Protein AF-0000000075206063 (afdb_homodimer)

Secondary structure (DSSP, 8-state):
---EEEEEE-----TTS----S--EEEEEEEGGGGGGT-SSHHHHHHHHHHHHHSS-EEEESSSSPPS---TTSPP---EEEEEESS------GGGGG-------TT-HHHHHHHHHH-S-TTT---GGGEEEEESS-GGGHHHHHHHHHHHH-SS----TT-GGGEEEEEHHHHHHBTTTEEEEEES-SS--GGGT-TTS-TT--EEEEEE-S---SS---TTS-TTPBP----GGGGGGSPPHHHHHHHHHHHHHHHHBPTTHHHHHHHHHHHHH-TTHHHHHHHHHHHHHHHHHHHHHHS-HHHHHHHHHHHHHHTTTT--------S-THHHHHHHHHHHHHHHT-/---EEEEEE-----SSS----S--EEEEEEEGGGHHHH-SSHHHHHHHHHHHHHSS-EEEESSSSPPS---TTSPP---EEEEEESS------GGGGG-------TT-HHHHHHHHHH-S-TTT---GGGEEEEESS-GGGHHHHHHHHHHHH-SS----TT-GGGEEEEEHHHHHHBTTTEEEEEES-SS--GGGT-TTS-TT--EEEEEE-S---SS---TTS-TTPBP----GGGGGGSPPHHHHHHHHHHHHHHHHBPTTHHHHHHHHHHHHH-TTHHHHHHHHHHHHHHHHHHHHHHS-HHHHHHHHHHHHHHTTTT--SS------GGGHHHHHHHHHHHHHT-

Structure (mmCIF, N/CA/C/O backbone):
data_AF-0000000075206063-model_v1
#
loop_
_entity.id
_entity.type
_entity.pdbx_description
1 polymer 'HNH nuclease domain-containing protein'
#
loop_
_atom_site.group_PDB
_atom_site.id
_atom_site.type_symbol
_atom_site.label_atom_id
_atom_site.label_alt_id
_atom_site.label_comp_id
_atom_site.label_asym_id
_atom_site.label_entity_id
_atom_site.label_seq_id
_atom_site.pdbx_PDB_ins_code
_atom_site.Cartn_x
_atom_site.Cartn_y
_atom_site.Cartn_z
_atom_site.occupancy
_atom_site.B_iso_or_equiv
_atom_site.auth_seq_id
_atom_site.auth_comp_id
_atom_site.auth_asym_id
_atom_site.auth_atom_id
_atom_site.pdbx_PDB_model_num
ATOM 1 N N . MET A 1 1 ? -25.016 13.102 22.469 1 55.81 1 MET A N 1
ATOM 2 C CA . MET A 1 1 ? -24.688 14.016 21.375 1 55.81 1 MET A CA 1
ATOM 3 C C . MET A 1 1 ? -23.188 14.328 21.359 1 55.81 1 MET A C 1
ATOM 5 O O . MET A 1 1 ? -22.594 14.594 22.406 1 55.81 1 MET A O 1
ATOM 9 N N . THR A 1 2 ? -22.422 14.055 20.312 1 74.56 2 THR A N 1
ATOM 10 C CA . THR A 1 2 ? -20.984 14.297 20.25 1 74.56 2 THR A CA 1
ATOM 11 C C . THR A 1 2 ? -20.688 15.789 20.328 1 74.56 2 THR A C 1
ATOM 13 O O . THR A 1 2 ? -21.297 16.594 19.625 1 74.56 2 THR A O 1
ATOM 16 N N . ARG A 1 3 ? -20.016 16.188 21.484 1 89.25 3 ARG A N 1
ATOM 17 C CA . ARG A 1 3 ? -19.594 17.562 21.672 1 89.25 3 ARG A CA 1
ATOM 18 C C . ARG A 1 3 ? -18.359 17.875 20.844 1 89.25 3 ARG A C 1
ATOM 20 O O . ARG A 1 3 ? -17.484 17.016 20.672 1 89.25 3 ARG A O 1
ATOM 27 N N . TYR A 1 4 ? -18.406 19.141 20.219 1 93.31 4 TYR A N 1
ATOM 28 C CA . TYR A 1 4 ? -17.297 19.531 19.359 1 93.31 4 TYR A CA 1
ATOM 29 C C . TYR A 1 4 ? -16.656 20.828 19.859 1 93.31 4 TYR A C 1
ATOM 31 O O . TYR A 1 4 ? -17.312 21.641 20.5 1 93.31 4 TYR A O 1
ATOM 39 N N . VAL A 1 5 ? -15.438 20.938 19.672 1 95.38 5 VAL A N 1
ATOM 40 C CA . VAL A 1 5 ? -14.758 22.219 19.734 1 95.38 5 VAL A CA 1
ATOM 41 C C . VAL A 1 5 ? -14.602 22.797 18.344 1 95.38 5 VAL A C 1
ATOM 43 O O . VAL A 1 5 ? -14.32 22.062 17.391 1 95.38 5 VAL A O 1
ATOM 46 N N . ARG A 1 6 ? -14.93 24.078 18.25 1 95.44 6 ARG A N 1
ATOM 47 C CA . ARG A 1 6 ? -14.812 24.75 16.953 1 95.44 6 ARG A CA 1
ATOM 48 C C . ARG A 1 6 ? -13.641 25.719 16.953 1 95.44 6 ARG A C 1
ATOM 50 O O . ARG A 1 6 ? -13.492 26.531 17.875 1 95.44 6 ARG A O 1
ATOM 57 N N . LEU A 1 7 ? -12.82 25.594 15.992 1 95.69 7 LEU A N 1
ATOM 58 C CA . LEU A 1 7 ? -11.719 26.531 15.789 1 95.69 7 LEU A CA 1
ATOM 59 C C . LEU A 1 7 ? -12.07 27.531 14.688 1 95.69 7 LEU A C 1
ATOM 61 O O . LEU A 1 7 ? -12.422 27.141 13.57 1 95.69 7 LEU A O 1
ATOM 65 N N . HIS A 1 8 ? -11.961 28.766 15.055 1 93.25 8 HIS A N 1
ATOM 66 C CA . HIS A 1 8 ? -12.273 29.844 14.117 1 93.25 8 HIS A CA 1
ATOM 67 C C . HIS A 1 8 ? -11.008 30.562 13.656 1 93.25 8 HIS A C 1
ATOM 69 O O . HIS A 1 8 ? -10.086 30.766 14.445 1 93.25 8 HIS A O 1
ATOM 75 N N . VAL A 1 9 ? -11 30.875 12.359 1 89.81 9 VAL A N 1
ATOM 76 C CA . VAL A 1 9 ? -9.867 31.609 11.797 1 89.81 9 VAL A CA 1
ATOM 77 C C . VAL A 1 9 ? -10.375 32.781 10.945 1 89.81 9 VAL A C 1
ATOM 79 O O . VAL A 1 9 ? -11.555 32.812 10.594 1 89.81 9 VAL A O 1
ATOM 82 N N . GLN A 1 10 ? -9.477 33.656 10.711 1 81.19 10 GLN A N 1
ATOM 83 C CA . GLN A 1 10 ? -9.773 34.75 9.797 1 81.19 10 GLN A CA 1
ATOM 84 C C . GLN A 1 10 ? -8.969 34.625 8.508 1 81.19 10 GLN A C 1
ATOM 86 O O . GLN A 1 10 ? -7.75 34.812 8.508 1 81.19 10 GLN A O 1
ATOM 91 N N . PRO A 1 11 ? -9.641 34.125 7.453 1 62.38 11 PRO A N 1
ATOM 92 C CA . PRO A 1 11 ? -8.891 33.812 6.23 1 62.38 11 PRO A CA 1
ATOM 93 C C . PRO A 1 11 ? -8.297 35.031 5.574 1 62.38 11 PRO A C 1
ATOM 95 O O . PRO A 1 11 ? -7.371 34.938 4.766 1 62.38 11 PRO A O 1
ATOM 98 N N . PHE A 1 12 ? -8.867 36.281 5.688 1 56.09 12 PHE A N 1
ATOM 99 C CA . PHE A 1 12 ? -8.43 37.406 4.867 1 56.09 12 PHE A CA 1
ATOM 100 C C . PHE A 1 12 ? -7.543 38.344 5.668 1 56.09 12 PHE A C 1
ATOM 102 O O . PHE A 1 12 ? -8.016 39.062 6.566 1 56.09 12 PHE A O 1
ATOM 109 N N . CYS A 1 13 ? -6.391 37.844 6.023 1 52.88 13 CYS A N 1
ATOM 110 C CA . CYS A 1 13 ? -5.5 38.938 6.352 1 52.88 13 CYS A CA 1
ATOM 111 C C . CYS A 1 13 ? -4.457 39.156 5.258 1 52.88 13 CYS A C 1
ATOM 113 O O . CYS A 1 13 ? -3.57 38.312 5.078 1 52.88 13 CYS A O 1
ATOM 115 N N . GLY A 1 14 ? -4.898 39.781 4.133 1 47.03 14 GLY A N 1
ATOM 116 C CA . GLY A 1 14 ? -4.07 39.938 2.945 1 47.03 14 GLY A CA 1
ATOM 117 C C . GLY A 1 14 ? -2.645 40.344 3.266 1 47.03 14 GLY A C 1
ATOM 118 O O . GLY A 1 14 ? -2.354 40.781 4.379 1 47.03 14 GLY A O 1
ATOM 119 N N . ARG A 1 15 ? -1.679 39.656 2.406 1 48.38 15 ARG A N 1
ATOM 120 C CA . ARG A 1 15 ? -0.284 40.094 2.467 1 48.38 15 ARG A CA 1
ATOM 121 C C . ARG A 1 15 ? -0.178 41.594 2.574 1 48.38 15 ARG A C 1
ATOM 123 O O . ARG A 1 15 ? 0.754 42.125 3.191 1 48.38 15 ARG A O 1
ATOM 130 N N . ASP A 1 16 ? -0.925 42.188 1.689 1 42.94 16 ASP A N 1
ATOM 131 C CA . ASP A 1 16 ? -0.822 43.625 1.403 1 42.94 16 ASP A CA 1
ATOM 132 C C . ASP A 1 16 ? -1.739 44.438 2.314 1 42.94 16 ASP A C 1
ATOM 134 O O . ASP A 1 16 ? -2.369 45.406 1.873 1 42.94 16 ASP A O 1
ATOM 138 N N . ASP A 1 17 ? -1.566 44.281 3.547 1 45.94 17 ASP A N 1
ATOM 139 C CA . ASP A 1 17 ? -2.244 45.188 4.484 1 45.94 17 ASP A CA 1
ATOM 140 C C . ASP A 1 17 ? -3.754 45.156 4.258 1 45.94 17 ASP A C 1
ATOM 142 O O . ASP A 1 17 ? -4.438 46.156 4.559 1 45.94 17 ASP A O 1
ATOM 146 N N . THR A 1 18 ? -4.145 44.25 3.316 1 49.75 18 THR A N 1
ATOM 147 C CA . THR A 1 18 ? -5.598 44.281 3.23 1 49.75 18 THR A CA 1
ATOM 148 C C . THR A 1 18 ? -6.223 43.906 4.574 1 49.75 18 THR A C 1
ATOM 150 O O . THR A 1 18 ? -5.746 43 5.262 1 49.75 18 THR A O 1
ATOM 153 N N . PRO A 1 19 ? -7.008 44.781 4.961 1 48.47 19 PRO A N 1
ATOM 154 C CA . PRO A 1 19 ? -7.617 44.562 6.277 1 48.47 19 PRO A CA 1
ATOM 155 C C . PRO A 1 19 ? -8.227 43.188 6.441 1 48.47 19 PRO A C 1
ATOM 157 O O . PRO A 1 19 ? -8.727 42.594 5.473 1 48.47 19 PRO A O 1
ATOM 160 N N . ALA A 1 20 ? -7.758 42.469 7.371 1 52.38 20 ALA A N 1
ATOM 161 C CA . ALA A 1 20 ? -8.312 41.188 7.777 1 52.38 20 ALA A CA 1
ATOM 162 C C . ALA A 1 20 ? -9.828 41.188 7.656 1 52.38 20 ALA A C 1
ATOM 164 O O . ALA A 1 20 ? -10.484 42.188 7.91 1 52.38 20 ALA A O 1
ATOM 165 N N . SER A 1 21 ? -10.336 40.406 6.742 1 55 21 SER A N 1
ATOM 166 C CA . SER A 1 21 ? -11.789 40.312 6.816 1 55 21 SER A CA 1
ATOM 167 C C . SER A 1 21 ? -12.258 40.188 8.266 1 55 21 SER A C 1
ATOM 169 O O . SER A 1 21 ? -11.562 39.625 9.102 1 55 21 SER A O 1
ATOM 171 N N . ALA A 1 22 ? -13.047 41.031 8.656 1 60.19 22 ALA A N 1
ATOM 172 C CA . ALA A 1 22 ? -13.656 41.031 9.984 1 60.19 22 ALA A CA 1
ATOM 173 C C . ALA A 1 22 ? -14.398 39.75 10.273 1 60.19 22 ALA A C 1
ATOM 175 O O . ALA A 1 22 ? -14.742 39.469 11.422 1 60.19 22 ALA A O 1
ATOM 176 N N . ALA A 1 23 ? -14.445 38.875 9.234 1 76.19 23 ALA A N 1
ATOM 177 C CA . ALA A 1 23 ? -15.359 37.781 9.523 1 76.19 23 ALA A CA 1
ATOM 178 C C . ALA A 1 23 ? -14.602 36.531 9.953 1 76.19 23 ALA A C 1
ATOM 180 O O . ALA A 1 23 ? -13.633 36.125 9.297 1 76.19 23 ALA A O 1
ATOM 181 N N . TRP A 1 24 ? -14.844 36.125 11.148 1 86.31 24 TRP A N 1
ATOM 182 C CA . TRP A 1 24 ? -14.344 34.875 11.688 1 86.31 24 TRP A CA 1
ATOM 183 C C . TRP A 1 24 ? -15.125 33.688 11.117 1 86.31 24 TRP A C 1
ATOM 185 O O . TRP A 1 24 ? -16.359 33.719 11.047 1 86.31 24 TRP A O 1
ATOM 195 N N . LEU A 1 25 ? -14.398 32.719 10.594 1 86.19 25 LEU A N 1
ATOM 196 C CA . LEU A 1 25 ? -15.008 31.531 10.016 1 86.19 25 LEU A CA 1
ATOM 197 C C . LEU A 1 25 ? -14.578 30.281 10.766 1 86.19 25 LEU A C 1
ATOM 199 O O . LEU A 1 25 ? -13.398 30.094 11.055 1 86.19 25 LEU A O 1
ATOM 203 N N . PRO A 1 26 ? -15.586 29.516 11.117 1 90.94 26 PRO A N 1
ATOM 204 C CA . PRO A 1 26 ? -15.188 28.219 11.641 1 90.94 26 PRO A CA 1
ATOM 205 C C . PRO A 1 26 ? -14.477 27.359 10.602 1 90.94 26 PRO A C 1
ATOM 207 O O . PRO A 1 26 ? -14.984 27.172 9.5 1 90.94 26 PRO A O 1
ATOM 210 N N . CYS A 1 27 ? -13.344 26.875 10.938 1 91.62 27 CYS A N 1
ATOM 211 C CA . CYS A 1 27 ? -12.594 26.078 9.977 1 91.62 27 CYS A CA 1
ATOM 212 C C . CYS A 1 27 ? -12.633 24.609 10.344 1 91.62 27 CYS A C 1
ATOM 214 O O . CYS A 1 27 ? -12.664 23.734 9.469 1 91.62 27 CYS A O 1
ATOM 216 N N . LEU A 1 28 ? -12.617 24.328 11.656 1 95.12 28 LEU A N 1
ATOM 217 C CA . LEU A 1 28 ? -12.609 22.938 12.094 1 95.12 28 LEU A CA 1
ATOM 218 C C . LEU A 1 28 ? -13.664 22.703 13.172 1 95.12 28 LEU A C 1
ATOM 220 O O . LEU A 1 28 ? -13.93 23.594 13.984 1 95.12 28 LEU A O 1
ATOM 224 N N . GLU A 1 29 ? -14.266 21.562 13.141 1 95.75 29 GLU A N 1
ATOM 225 C CA . GLU A 1 29 ? -15.109 21.016 14.195 1 95.75 29 GLU A CA 1
ATOM 226 C C . GLU A 1 29 ? -14.586 19.656 14.68 1 95.75 29 GLU A C 1
ATOM 228 O O . GLU A 1 29 ? -14.82 18.625 14.047 1 95.75 29 GLU A O 1
ATOM 233 N N . ILE A 1 30 ? -13.953 19.688 15.836 1 95.25 30 ILE A N 1
ATOM 234 C CA . ILE A 1 30 ? -13.25 18.5 16.312 1 95.25 30 ILE A CA 1
ATOM 235 C C . ILE A 1 30 ? -14.016 17.875 17.484 1 95.25 30 ILE A C 1
ATOM 237 O O . ILE A 1 30 ? -14.344 18.562 18.453 1 95.25 30 ILE A O 1
ATOM 241 N N . PRO A 1 31 ? -14.281 16.594 17.406 1 93.94 31 PRO A N 1
ATOM 242 C CA . PRO A 1 31 ? -14.922 15.953 18.562 1 93.94 31 PRO A CA 1
ATOM 243 C C . PRO A 1 31 ? -14.062 16.031 19.828 1 93.94 31 PRO A C 1
ATOM 245 O O . PRO A 1 31 ? -12.898 15.617 19.812 1 93.94 31 PRO A O 1
ATOM 248 N N . ILE A 1 32 ? -14.672 16.406 20.875 1 93.94 32 ILE A N 1
ATOM 249 C CA . ILE A 1 32 ? -13.953 16.688 22.109 1 93.94 32 ILE A CA 1
ATOM 250 C C . ILE A 1 32 ? -13.359 15.391 22.656 1 93.94 32 ILE A C 1
ATOM 252 O O . ILE A 1 32 ? -12.266 15.398 23.234 1 93.94 32 ILE A O 1
ATOM 256 N N . HIS A 1 33 ? -14 14.312 22.453 1 89.81 33 HIS A N 1
ATOM 257 C CA . HIS A 1 33 ? -13.562 13.047 23.031 1 89.81 33 HIS A CA 1
ATOM 258 C C . HIS A 1 33 ? -12.297 12.547 22.359 1 89.81 33 HIS A C 1
ATOM 260 O O . HIS A 1 33 ? -11.625 11.641 22.875 1 89.81 33 HIS A O 1
ATOM 266 N N . ARG A 1 34 ? -11.875 13.148 21.219 1 92.31 34 ARG A N 1
ATOM 267 C CA . ARG A 1 34 ? -10.711 12.68 20.484 1 92.31 34 ARG A CA 1
ATOM 268 C C . ARG A 1 34 ? -9.477 13.508 20.828 1 92.31 34 ARG A C 1
ATOM 270 O O . ARG A 1 34 ? -8.359 13.148 20.453 1 92.31 34 ARG A O 1
ATOM 277 N N . LEU A 1 35 ? -9.609 14.57 21.562 1 93.19 35 LEU A N 1
ATOM 278 C CA . LEU A 1 35 ? -8.531 15.539 21.766 1 93.19 35 LEU A CA 1
ATOM 279 C C . LEU A 1 35 ? -7.348 14.883 22.469 1 93.19 35 LEU A C 1
ATOM 281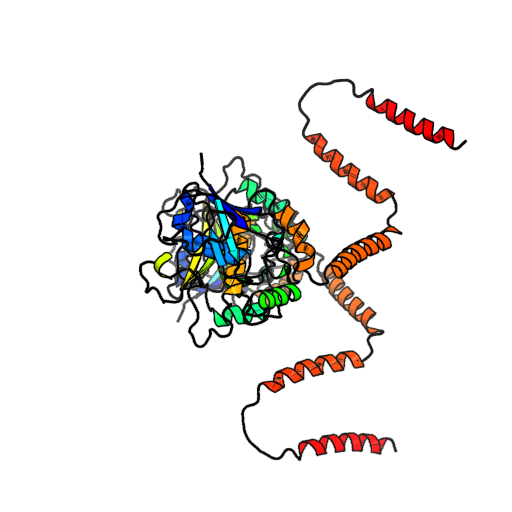 O O . LEU A 1 35 ? -6.195 15.109 22.078 1 93.19 35 LEU A O 1
ATOM 285 N N . LEU A 1 36 ? -7.605 14 23.359 1 91.31 36 LEU A N 1
ATOM 286 C CA . LEU A 1 36 ? -6.543 13.422 24.172 1 91.31 36 LEU A CA 1
ATOM 287 C C . LEU A 1 36 ? -5.746 12.391 23.375 1 91.31 36 LEU A C 1
ATOM 289 O O . LEU A 1 36 ? -4.652 12 23.781 1 91.31 36 LEU A O 1
ATOM 293 N N . GLU A 1 37 ? -6.254 11.984 22.188 1 90.19 37 GLU A N 1
ATOM 294 C CA . GLU A 1 37 ? -5.508 11.094 21.297 1 90.19 37 GLU A CA 1
ATOM 295 C C . GLU A 1 37 ? -4.336 11.82 20.641 1 90.19 37 GLU A C 1
ATOM 297 O O . GLU A 1 37 ? -3.377 11.188 20.203 1 90.19 37 GLU A O 1
ATOM 302 N N . PHE A 1 38 ? -4.441 13.133 20.703 1 94.56 38 PHE A N 1
ATOM 303 C CA . PHE A 1 38 ? -3.461 13.898 19.953 1 94.56 38 PHE A CA 1
ATOM 304 C C . PHE A 1 38 ? -2.5 14.625 20.891 1 94.56 38 PHE A C 1
ATOM 306 O O . PHE A 1 38 ? -1.341 14.852 20.531 1 94.56 38 PHE A O 1
ATOM 313 N N . SER A 1 39 ? -2.984 14.961 22.047 1 95.19 39 SER A N 1
ATOM 314 C CA . SER A 1 39 ? -2.123 15.648 22.984 1 95.19 39 SER A CA 1
ATOM 315 C C . SER A 1 39 ? -2.705 15.609 24.406 1 95.19 39 SER A C 1
ATOM 317 O O . SER A 1 39 ? -3.924 15.672 24.578 1 95.19 39 SER A O 1
ATOM 319 N N . LEU A 1 40 ? -1.776 15.602 25.344 1 93.5 40 LEU A N 1
ATOM 320 C CA . LEU A 1 40 ? -2.166 15.711 26.75 1 93.5 40 LEU A CA 1
ATOM 321 C C . LEU A 1 40 ? -2.482 17.156 27.125 1 93.5 40 LEU A C 1
ATOM 323 O O . LEU A 1 40 ? -3.057 17.422 28.188 1 93.5 40 LEU A O 1
ATOM 327 N N . LYS A 1 41 ? -2.123 18.016 26.312 1 95.56 41 LYS A N 1
ATOM 328 C CA . LYS A 1 41 ? -2.408 19.453 26.438 1 95.56 41 LYS A CA 1
ATOM 329 C C . LYS A 1 41 ? -3.232 19.953 25.25 1 95.56 41 LYS A C 1
ATOM 331 O O . LYS A 1 41 ? -2.695 20.578 24.344 1 95.56 41 LYS A O 1
ATOM 336 N N . PRO A 1 42 ? -4.516 19.828 25.359 1 96.06 42 PRO A N 1
ATOM 337 C CA . PRO A 1 42 ? -5.375 20.062 24.188 1 96.06 42 PRO A CA 1
ATOM 338 C C . PRO A 1 42 ? -5.281 21.484 23.656 1 96.06 42 PRO A C 1
ATOM 340 O O . PRO A 1 42 ? -5.316 21.703 22.453 1 96.06 42 PRO A O 1
ATOM 343 N N . TYR A 1 43 ? -5.172 22.484 24.531 1 96.81 43 TYR A N 1
ATOM 344 C CA . TYR A 1 43 ? -5.129 23.859 24.062 1 96.81 43 TYR A CA 1
ATOM 345 C C . TYR A 1 43 ? -3.855 24.125 23.266 1 96.81 43 TYR A C 1
ATOM 347 O O . TYR A 1 43 ? -3.875 24.875 22.281 1 96.81 43 TYR A O 1
ATOM 355 N N . ARG A 1 44 ? -2.771 23.531 23.719 1 97.44 44 ARG A N 1
ATOM 356 C CA . ARG A 1 44 ? -1.529 23.703 22.969 1 97.44 44 ARG A CA 1
ATOM 357 C C . ARG A 1 44 ? -1.636 23.062 21.594 1 97.44 44 ARG A C 1
ATOM 359 O O . ARG A 1 44 ? -1.183 23.641 20.609 1 97.44 44 ARG A O 1
ATOM 366 N N . TRP A 1 45 ? -2.242 21.922 21.578 1 97.94 45 TRP A N 1
ATOM 367 C CA . TRP A 1 45 ? -2.426 21.25 20.297 1 97.94 45 TRP A CA 1
ATOM 368 C C . TRP A 1 45 ? -3.342 22.047 19.375 1 97.94 45 TRP A C 1
ATOM 370 O O . TRP A 1 45 ? -3.055 22.219 18.188 1 97.94 45 TRP A O 1
ATOM 380 N N . LEU A 1 46 ? -4.391 22.578 19.906 1 97.5 46 LEU A N 1
ATOM 381 C CA . LEU A 1 46 ? -5.34 23.344 19.109 1 97.5 46 LEU A CA 1
ATOM 382 C C . LEU A 1 46 ? -4.691 24.609 18.578 1 97.5 46 LEU A C 1
ATOM 384 O O . LEU A 1 46 ? -5.012 25.062 17.469 1 97.5 46 LEU A O 1
ATOM 388 N N . CYS A 1 47 ? -3.846 25.141 19.375 1 97.62 47 CYS A N 1
ATOM 389 C CA . CYS A 1 47 ? -3.1 26.312 18.906 1 97.62 47 CYS A CA 1
ATOM 390 C C . CYS A 1 47 ? -2.201 25.922 17.734 1 97.62 47 CYS A C 1
ATOM 392 O O . CYS A 1 47 ? -2.141 26.641 16.734 1 97.62 47 CYS A O 1
ATOM 394 N N . TYR A 1 48 ? -1.539 24.828 17.859 1 98.38 48 TYR A N 1
ATOM 395 C CA . TYR A 1 48 ? -0.698 24.344 16.766 1 98.38 48 TYR A CA 1
ATOM 396 C C . TYR A 1 48 ? -1.526 24.078 15.523 1 98.38 48 TYR A C 1
ATOM 398 O O . TYR A 1 48 ? -1.07 24.328 14.406 1 98.38 48 TYR A O 1
ATOM 406 N N . VAL A 1 49 ? -2.67 23.547 15.711 1 97.81 49 VAL A N 1
ATOM 407 C CA . VAL A 1 49 ? -3.602 23.281 14.617 1 97.81 49 VAL A CA 1
ATOM 408 C C . VAL A 1 49 ? -3.906 24.578 13.875 1 97.81 49 VAL A C 1
ATOM 410 O O . VAL A 1 49 ? -3.941 24.594 12.641 1 97.81 49 VAL A O 1
ATOM 413 N N . GLY A 1 50 ? -4.148 25.594 14.594 1 95.94 50 GLY A N 1
ATOM 414 C CA . GLY A 1 50 ? -4.324 26.891 13.961 1 95.94 50 GLY A CA 1
ATOM 415 C C . GLY A 1 50 ? -3.154 27.297 13.086 1 95.94 50 GLY A C 1
ATOM 416 O O . GLY A 1 50 ? -3.348 27.781 11.969 1 95.94 50 GLY A O 1
ATOM 417 N N . TYR A 1 51 ? -2.002 27.062 13.617 1 96.12 51 TYR A N 1
ATOM 418 C CA . TYR A 1 51 ? -0.79 27.328 12.852 1 96.12 51 TYR A CA 1
ATOM 419 C C . TYR A 1 51 ? -0.76 26.5 11.57 1 96.12 51 TYR A C 1
ATOM 421 O O . TYR A 1 51 ? -0.398 27.016 10.508 1 96.12 51 TYR A O 1
ATOM 429 N N . CYS A 1 52 ? -1.081 25.234 11.656 1 95.88 52 CYS A N 1
ATOM 430 C CA . CYS A 1 52 ? -1.066 24.359 10.492 1 95.88 52 CYS A CA 1
ATOM 431 C C . CYS A 1 52 ? -1.974 24.906 9.391 1 95.88 52 CYS A C 1
ATOM 433 O O . CYS A 1 52 ? -1.604 24.906 8.219 1 95.88 52 CYS A O 1
ATOM 435 N N . ILE A 1 53 ? -3.062 25.391 9.781 1 92.62 53 ILE A N 1
ATOM 436 C CA . ILE A 1 53 ? -4.066 25.844 8.82 1 92.62 53 ILE A CA 1
ATOM 437 C C . ILE A 1 53 ? -3.672 27.203 8.266 1 92.62 53 ILE A C 1
ATOM 439 O O . ILE A 1 53 ? -3.717 27.422 7.051 1 92.62 53 ILE A O 1
ATOM 443 N N . MET A 1 54 ? -3.182 28.047 9.102 1 90.75 54 MET A N 1
ATOM 444 C CA . MET A 1 54 ? -3.002 29.438 8.719 1 90.75 54 MET A CA 1
ATOM 445 C C . MET A 1 54 ? -1.576 29.703 8.242 1 90.75 54 MET A C 1
ATOM 447 O O . MET A 1 54 ? -1.331 30.641 7.477 1 90.75 54 MET A O 1
ATOM 451 N N . GLY A 1 55 ? -0.628 29.031 8.781 1 91.5 55 GLY A N 1
ATOM 452 C CA . GLY A 1 55 ? 0.75 29.156 8.344 1 91.5 55 GLY A CA 1
ATOM 453 C C . GLY A 1 55 ? 1.522 30.219 9.094 1 91.5 55 GLY A C 1
ATOM 454 O O . GLY A 1 55 ? 2.617 30.609 8.68 1 91.5 55 GLY A O 1
ATOM 455 N N . ALA A 1 56 ? 0.962 30.734 10.125 1 91.94 56 ALA A N 1
ATOM 456 C CA . ALA A 1 56 ? 1.627 31.719 10.977 1 91.94 56 ALA A CA 1
ATOM 457 C C . ALA A 1 56 ? 1.409 31.406 12.453 1 91.94 56 ALA A C 1
ATOM 459 O O . ALA A 1 56 ? 0.315 31 12.852 1 91.94 56 ALA A O 1
ATOM 460 N N . GLU A 1 57 ? 2.504 31.641 13.203 1 94.88 57 GLU A N 1
ATOM 461 C CA . GLU A 1 57 ? 2.357 31.453 14.641 1 94.88 57 GLU A CA 1
ATOM 462 C C . GLU A 1 57 ? 1.351 32.438 15.234 1 94.88 57 GLU A C 1
ATOM 464 O O . GLU A 1 57 ? 1.125 33.5 14.672 1 94.88 57 GLU A O 1
ATOM 469 N N . GLY A 1 58 ? 0.733 31.938 16.281 1 94.44 58 GLY A N 1
ATOM 470 C CA . GLY A 1 58 ? -0.298 32.781 16.891 1 94.44 58 GLY A CA 1
ATOM 471 C C . GLY A 1 58 ? -0.714 32.312 18.266 1 94.44 58 GLY A C 1
ATOM 472 O O . GLY A 1 58 ? 0.022 31.578 18.938 1 94.44 58 GLY A O 1
ATOM 473 N N . ASP A 1 59 ? -1.91 32.938 18.688 1 95.19 59 ASP A N 1
ATOM 474 C CA . ASP A 1 59 ? -2.447 32.625 20.016 1 95.19 59 ASP A CA 1
ATOM 475 C C . ASP A 1 59 ? -3.938 32.312 19.953 1 95.19 59 ASP A C 1
ATOM 477 O O . ASP A 1 59 ? -4.625 32.75 19.016 1 95.19 59 ASP A O 1
ATOM 481 N N . LEU A 1 60 ? -4.336 31.594 20.969 1 95.31 60 LEU A N 1
ATOM 482 C CA . LEU A 1 60 ? -5.758 31.297 21.094 1 95.31 60 LEU A CA 1
ATOM 483 C C . LEU A 1 60 ? -6.461 32.344 21.953 1 95.31 60 LEU A C 1
ATOM 485 O O . LEU A 1 60 ? -5.824 33 22.766 1 95.31 60 LEU A O 1
ATOM 489 N N . SER A 1 61 ? -7.75 32.406 21.703 1 94.38 61 SER A N 1
ATOM 490 C CA . SER A 1 61 ? -8.633 33.25 22.516 1 94.38 61 SER A CA 1
ATOM 491 C C . SER A 1 61 ? -10.031 32.656 22.594 1 94.38 61 SER A C 1
ATOM 493 O O . SER A 1 61 ? -10.477 31.969 21.656 1 94.38 61 SER A O 1
ATOM 495 N N . PHE A 1 62 ? -10.734 32.906 23.688 1 92.44 62 PHE A N 1
ATOM 496 C CA . PHE A 1 62 ? -12.117 32.469 23.812 1 92.44 62 PHE A CA 1
ATOM 497 C C . PHE A 1 62 ? -13.062 33.5 23.188 1 92.44 62 PHE A C 1
ATOM 499 O O . PHE A 1 62 ? -14.25 33.219 23.016 1 92.44 62 PHE A O 1
ATOM 506 N N . THR A 1 63 ? -12.453 34.594 22.812 1 88.06 63 THR A N 1
ATOM 507 C CA . THR A 1 63 ? -13.258 35.688 22.234 1 88.06 63 THR A CA 1
ATOM 508 C C . THR A 1 63 ? -12.688 36.125 20.891 1 88.06 63 THR A C 1
ATOM 510 O O . THR A 1 63 ? -11.602 35.688 20.5 1 88.06 63 THR A O 1
ATOM 513 N N . LEU A 1 64 ? -13.375 36.969 20.266 1 87 64 LEU A N 1
ATOM 514 C CA . LEU A 1 64 ? -12.977 37.469 18.953 1 87 64 LEU A CA 1
ATOM 515 C C . LEU A 1 64 ? -11.75 38.375 19.062 1 87 64 LEU A C 1
ATOM 517 O O . LEU A 1 64 ? -11.016 38.562 18.094 1 87 64 LEU A O 1
ATOM 521 N N . ASP A 1 65 ? -11.586 38.844 20.297 1 83.31 65 ASP A N 1
ATOM 522 C CA . ASP A 1 65 ? -10.445 39.719 20.547 1 83.31 65 ASP A CA 1
ATOM 523 C C . ASP A 1 65 ? -9.234 38.906 21.031 1 83.31 65 ASP A C 1
ATOM 525 O O . ASP A 1 65 ? -9.391 37.875 21.688 1 83.31 65 ASP A O 1
ATOM 529 N N . CYS A 1 66 ? -8.125 39.375 20.609 1 78.5 66 CYS A N 1
ATOM 530 C CA . CYS A 1 66 ? -6.902 38.688 21.016 1 78.5 66 CYS A CA 1
ATOM 531 C C . CYS A 1 66 ? -6.664 38.844 22.516 1 78.5 66 CYS A C 1
ATOM 533 O O . CYS A 1 66 ? -6.707 39.969 23.031 1 78.5 66 CYS A O 1
ATOM 535 N N . THR A 1 67 ? -6.645 37.75 23.156 1 72.38 67 THR A N 1
ATOM 536 C CA . THR A 1 67 ? -6.34 37.781 24.578 1 72.38 67 THR A CA 1
ATOM 537 C C . THR A 1 67 ? -4.832 37.688 24.812 1 72.38 67 THR A C 1
ATOM 539 O O . THR A 1 67 ? -4.152 36.875 24.172 1 72.38 67 THR A O 1
ATOM 542 N N . VAL A 1 68 ? -4.238 38.469 25.609 1 70.5 68 VAL A N 1
ATOM 543 C CA . VAL A 1 68 ? -2.805 38.562 25.859 1 70.5 68 VAL A CA 1
ATOM 544 C C . VAL A 1 68 ? -2.369 37.406 26.75 1 70.5 68 VAL A C 1
ATOM 546 O O . VAL A 1 68 ? -1.261 36.875 26.609 1 70.5 68 VAL A O 1
ATOM 549 N N . ASP A 1 69 ? -3.254 36.719 27.453 1 85.19 69 ASP A N 1
ATOM 550 C CA . ASP A 1 69 ? -2.744 35.75 28.406 1 85.19 69 ASP A CA 1
ATOM 551 C C . ASP A 1 69 ? -3.607 34.5 28.406 1 85.19 69 ASP A C 1
ATOM 553 O O . ASP A 1 69 ? -4.254 34.188 29.406 1 85.19 69 ASP A O 1
ATOM 557 N N . PHE A 1 70 ? -3.445 33.719 27.406 1 92.38 70 PHE A N 1
ATOM 558 C CA . PHE A 1 70 ? -4.176 32.469 27.312 1 92.38 70 PHE A CA 1
ATOM 559 C C . PHE A 1 70 ? -3.479 31.375 28.125 1 92.38 70 PHE A C 1
ATOM 561 O O . PHE A 1 70 ? -2.271 31.172 27.984 1 92.38 70 PHE A O 1
ATOM 568 N N . ASP A 1 71 ? -4.203 30.75 29.047 1 93.62 71 ASP A N 1
ATOM 569 C CA . ASP A 1 71 ? -3.643 29.656 29.828 1 93.62 71 ASP A CA 1
ATOM 570 C C . ASP A 1 71 ? -3.742 28.328 29.078 1 93.62 71 ASP A C 1
ATOM 572 O O . ASP A 1 71 ? -4.758 27.641 29.172 1 93.62 71 ASP A O 1
ATOM 576 N N . TYR A 1 72 ? -2.65 27.922 28.516 1 95.56 72 TYR A N 1
ATOM 577 C CA . TYR A 1 72 ? -2.629 26.734 27.656 1 95.56 72 TYR A CA 1
ATOM 578 C C . TYR A 1 72 ? -2.627 25.453 28.5 1 95.56 72 TYR A C 1
ATOM 580 O O . TYR A 1 72 ? -2.82 24.359 27.969 1 95.56 72 TYR A O 1
ATOM 588 N N . ASP A 1 73 ? -2.441 25.531 29.812 1 93.88 73 ASP A N 1
ATOM 589 C CA . ASP A 1 73 ? -2.373 24.359 30.672 1 93.88 73 ASP A CA 1
ATOM 590 C C . ASP A 1 73 ? -3.656 24.203 31.484 1 93.88 73 ASP A C 1
ATOM 592 O O . ASP A 1 73 ? -3.764 23.312 32.312 1 93.88 73 ASP A O 1
ATOM 596 N N . ALA A 1 74 ? -4.613 25.047 31.172 1 91.88 74 ALA A N 1
ATOM 597 C CA . ALA A 1 74 ? -5.898 24.984 31.859 1 91.88 74 ALA A CA 1
ATOM 598 C C . ALA A 1 74 ? -6.68 23.734 31.453 1 91.88 74 ALA A C 1
ATOM 600 O O . ALA A 1 74 ? -6.43 23.156 30.406 1 91.88 74 ALA A O 1
ATOM 601 N N . PRO A 1 75 ? -7.605 23.266 32.375 1 90.62 75 PRO A N 1
ATOM 602 C CA . PRO A 1 75 ? -8.508 22.188 31.953 1 90.62 75 PRO A CA 1
ATOM 603 C C . PRO A 1 75 ? -9.359 22.562 30.734 1 90.62 75 PRO A C 1
ATOM 605 O O . PRO A 1 75 ? -9.805 23.703 30.625 1 90.62 75 PRO A O 1
ATOM 608 N N . PHE A 1 76 ? -9.547 21.609 29.969 1 90.44 76 PHE A N 1
ATOM 609 C CA . PHE A 1 76 ? -10.234 21.875 28.719 1 90.44 76 PHE A CA 1
ATOM 610 C C . PHE A 1 76 ? -11.703 22.188 28.969 1 90.44 76 PHE A C 1
ATOM 612 O O . PHE A 1 76 ? -12.375 21.469 29.719 1 90.44 76 PHE A O 1
ATOM 619 N N . ASN A 1 77 ? -12.188 23.203 28.359 1 84.44 77 ASN A N 1
ATOM 620 C CA . ASN A 1 77 ? -13.586 23.609 28.359 1 84.44 77 ASN A CA 1
ATOM 621 C C . ASN A 1 77 ? -14.141 23.703 26.938 1 84.44 77 ASN A C 1
ATOM 623 O O . ASN A 1 77 ? -13.539 24.359 26.078 1 84.44 77 ASN A O 1
ATOM 627 N N . PRO A 1 78 ? -15.188 22.875 26.766 1 74.25 78 PRO A N 1
ATOM 628 C CA . PRO A 1 78 ? -15.773 22.906 25.422 1 74.25 78 PRO A CA 1
ATOM 629 C C . PRO A 1 78 ? -16.234 24.297 25 1 74.25 78 PRO A C 1
ATOM 631 O O . PRO A 1 78 ? -16.922 24.984 25.781 1 74.25 78 PRO A O 1
ATOM 634 N N . CYS A 1 79 ? -15.562 24.781 23.953 1 82.5 79 CYS A N 1
ATOM 635 C CA . CYS A 1 79 ? -15.945 26.125 23.531 1 82.5 79 CYS A CA 1
ATOM 636 C C . CYS A 1 79 ? -15.477 26.406 22.109 1 82.5 79 CYS A C 1
ATOM 638 O O . CYS A 1 79 ? -14.898 25.531 21.453 1 82.5 79 CYS A O 1
ATOM 640 N N . ASN A 1 80 ? -15.961 27.531 21.656 1 92.75 80 ASN A N 1
ATOM 641 C CA . ASN A 1 80 ? -15.398 28.156 20.453 1 92.75 80 ASN A CA 1
ATOM 642 C C . ASN A 1 80 ? -14.039 28.781 20.75 1 92.75 80 ASN A C 1
ATOM 644 O O . ASN A 1 80 ? -13.859 29.453 21.766 1 92.75 80 ASN A O 1
ATOM 648 N N . LEU A 1 81 ? -13.125 28.406 19.938 1 95 81 LEU A N 1
ATOM 649 C CA . LEU A 1 81 ? -11.789 28.984 20.031 1 95 81 LEU A CA 1
ATOM 650 C C . LEU A 1 81 ? -11.461 29.797 18.797 1 95 81 LEU A C 1
ATOM 652 O O . LEU A 1 81 ? -11.828 29.422 17.672 1 95 81 LEU A O 1
ATOM 656 N N . TYR A 1 82 ? -10.781 30.875 19.031 1 93.44 82 TYR A N 1
ATOM 657 C CA . TYR A 1 82 ? -10.375 31.766 17.953 1 93.44 82 TYR A CA 1
ATOM 658 C C . TYR A 1 82 ? -8.852 31.844 17.859 1 93.44 82 TYR A C 1
ATOM 660 O O . TYR A 1 82 ? -8.188 32.188 18.844 1 93.44 82 TYR A O 1
ATOM 668 N N . TYR A 1 83 ? -8.305 31.531 16.703 1 94.5 83 TYR A N 1
ATOM 669 C CA . TYR A 1 83 ? -6.859 31.594 16.484 1 94.5 83 TYR A CA 1
ATOM 670 C C . TYR A 1 83 ? -6.445 32.938 15.906 1 94.5 83 TYR A C 1
ATOM 672 O O . TYR A 1 83 ? -6.879 33.312 14.812 1 94.5 83 TYR A O 1
ATOM 680 N N . HIS A 1 84 ? -5.555 33.625 16.609 1 92.19 84 HIS A N 1
ATOM 681 C CA . HIS A 1 84 ? -5.055 34.938 16.219 1 92.19 84 HIS A CA 1
ATOM 682 C C . HIS A 1 84 ? -3.602 34.875 15.758 1 92.19 84 HIS A C 1
ATOM 684 O O . HIS A 1 84 ? -2.689 34.812 16.578 1 92.19 84 HIS A O 1
ATOM 690 N N . PRO A 1 85 ? -3.395 34.969 14.469 1 90.88 85 PRO A N 1
ATOM 691 C CA . PRO A 1 85 ? -2.012 34.906 13.992 1 90.88 85 PRO A CA 1
ATOM 692 C C . PRO A 1 85 ? -1.217 36.156 14.328 1 90.88 85 PRO A C 1
ATOM 694 O O . PRO A 1 85 ? -1.775 37.25 14.352 1 90.88 85 PRO A O 1
ATOM 697 N N . ARG A 1 86 ? 0.107 36.094 14.594 1 87.69 86 ARG A N 1
ATOM 698 C CA . ARG A 1 86 ? 0.996 37.188 14.93 1 87.69 86 ARG A CA 1
ATOM 699 C C . ARG A 1 86 ? 1.641 37.781 13.672 1 87.69 86 ARG A C 1
ATOM 701 O O . ARG A 1 86 ? 2.201 38.875 13.711 1 87.69 86 ARG A O 1
ATOM 708 N N . GLY A 1 87 ? 1.506 37.188 12.516 1 82.69 87 GLY A N 1
ATOM 709 C CA . GLY A 1 87 ? 2.15 37.625 11.297 1 82.69 87 GLY A CA 1
ATOM 710 C C . GLY A 1 87 ? 1.372 37.281 10.039 1 82.69 87 GLY A C 1
ATOM 711 O O . GLY A 1 87 ? 0.201 36.906 10.117 1 82.69 87 GLY A O 1
ATOM 712 N N . PRO A 1 88 ? 2.059 37.531 8.953 1 82.69 88 PRO A N 1
ATOM 713 C CA . PRO A 1 88 ? 1.401 37.219 7.688 1 82.69 88 PRO A CA 1
ATOM 714 C C . PRO A 1 88 ? 1.076 35.75 7.547 1 82.69 88 PRO A C 1
ATOM 716 O O . PRO A 1 88 ? 1.878 34.875 7.941 1 82.69 88 PRO A O 1
ATOM 719 N N . ILE A 1 89 ? -0.077 35.562 7.016 1 85.25 89 ILE A N 1
ATOM 720 C CA . ILE A 1 89 ? -0.549 34.188 6.918 1 85.25 89 ILE A CA 1
ATOM 721 C C . ILE A 1 89 ? -0.339 33.688 5.5 1 85.25 89 ILE A C 1
ATOM 723 O O . ILE A 1 89 ? -0.248 34.469 4.551 1 85.25 89 ILE A O 1
ATOM 727 N N . PHE A 1 90 ? -0.201 32.344 5.402 1 84.69 90 PHE A N 1
ATOM 728 C CA . PHE A 1 90 ? -0.269 31.594 4.16 1 84.69 90 PHE A CA 1
ATOM 729 C C . PHE A 1 90 ? -1.046 30.297 4.359 1 84.69 90 PHE A C 1
ATOM 731 O O . PHE A 1 90 ? -0.454 29.25 4.594 1 84.69 90 PHE A O 1
ATOM 738 N N . PRO A 1 91 ? -2.281 30.391 4.18 1 83.69 91 PRO A N 1
ATOM 739 C CA . PRO A 1 91 ? -3.133 29.25 4.484 1 83.69 91 PRO A CA 1
ATOM 740 C C . PRO A 1 91 ? -2.922 28.078 3.521 1 83.69 91 PRO A C 1
ATOM 742 O O . PRO A 1 91 ? -2.457 28.281 2.396 1 83.69 91 PRO A O 1
ATOM 745 N N . ILE A 1 92 ? -3.242 26.922 4.051 1 82.69 92 ILE A N 1
ATOM 746 C CA . ILE A 1 92 ? -3.146 25.703 3.246 1 82.69 92 ILE A CA 1
ATOM 747 C C . ILE A 1 92 ? -4.223 25.719 2.164 1 82.69 92 ILE A C 1
ATOM 749 O O . ILE A 1 92 ? -5.324 26.234 2.383 1 82.69 92 ILE A O 1
ATOM 753 N N . ASP A 1 93 ? -3.855 25.188 0.942 1 74.81 93 ASP A N 1
ATOM 754 C CA . ASP A 1 93 ? -4.84 24.969 -0.113 1 74.81 93 ASP A CA 1
ATOM 755 C C . ASP A 1 93 ? -5.684 23.734 0.175 1 74.81 93 ASP A C 1
ATOM 757 O O . ASP A 1 93 ? -5.172 22.609 0.17 1 74.81 93 ASP A O 1
ATOM 761 N N . PRO A 1 94 ? -6.965 23.984 0.449 1 65 94 PRO A N 1
ATOM 762 C CA . PRO A 1 94 ? -7.773 22.828 0.838 1 65 94 PRO A CA 1
ATOM 763 C C . PRO A 1 94 ? -7.984 21.844 -0.311 1 65 94 PRO A C 1
ATOM 765 O O . PRO A 1 94 ? -8.375 20.703 -0.082 1 65 94 PRO A O 1
ATOM 768 N N . ASP A 1 95 ? -7.898 22.266 -1.605 1 62.44 95 ASP A N 1
ATOM 769 C CA . ASP A 1 95 ? -8.102 21.344 -2.721 1 62.44 95 ASP A CA 1
ATOM 770 C C . ASP A 1 95 ? -6.973 20.312 -2.795 1 62.44 95 ASP A C 1
ATOM 772 O O . ASP A 1 95 ? -6.938 19.484 -3.709 1 62.44 95 ASP A O 1
ATOM 776 N N . VAL A 1 96 ? -6.227 20.359 -1.873 1 55.31 96 VAL A N 1
ATOM 777 C CA . VAL A 1 96 ? -5.137 19.391 -1.842 1 55.31 96 VAL A CA 1
ATOM 778 C C . VAL A 1 96 ? -5.699 18 -1.593 1 55.31 96 VAL A C 1
ATOM 780 O O . VAL A 1 96 ? -5.051 17 -1.901 1 55.31 96 VAL A O 1
ATOM 783 N N . GLU A 1 97 ? -6.898 18 -1.037 1 53.62 97 GLU A N 1
ATOM 784 C CA . GLU A 1 97 ? -7.539 16.734 -0.722 1 53.62 97 GLU A CA 1
ATOM 785 C C . GLU A 1 97 ? -7.703 15.875 -1.973 1 53.62 97 GLU A C 1
ATOM 787 O O . GLU A 1 97 ? -7.703 14.641 -1.893 1 53.62 97 GLU A O 1
ATOM 792 N N . ASN A 1 98 ? -7.906 16.594 -3.072 1 50.84 98 ASN A N 1
ATOM 793 C CA . ASN A 1 98 ? -8.148 15.875 -4.32 1 50.84 98 ASN A CA 1
ATOM 794 C C . ASN A 1 98 ? -6.844 15.406 -4.957 1 50.84 98 ASN A C 1
ATOM 796 O O . ASN A 1 98 ? -6.852 14.836 -6.051 1 50.84 98 ASN A O 1
ATOM 800 N N . ALA A 1 99 ? -5.871 15.703 -4.262 1 47.47 99 ALA A N 1
ATOM 801 C CA . ALA A 1 99 ? -4.59 15.383 -4.883 1 47.47 99 ALA A CA 1
ATOM 802 C C . ALA A 1 99 ? -4.309 13.883 -4.812 1 47.47 99 ALA A C 1
ATOM 804 O O . ALA A 1 99 ? -4.441 13.273 -3.752 1 47.47 99 ALA A O 1
ATOM 805 N N . SER A 1 100 ? -4.602 13.188 -5.93 1 48.91 100 SER A N 1
ATOM 806 C CA . SER A 1 100 ? -4.406 11.75 -6.098 1 48.91 100 SER A CA 1
ATOM 807 C C . SER A 1 100 ? -2.943 11.367 -5.895 1 48.91 100 SER A C 1
ATOM 809 O O . SER A 1 100 ? -2.043 12.156 -6.191 1 48.91 100 SER A O 1
ATOM 811 N N . HIS A 1 101 ? -2.732 10.508 -4.91 1 51.91 101 HIS A N 1
ATOM 812 C CA . HIS A 1 101 ? -1.403 9.914 -4.855 1 51.91 101 HIS A CA 1
ATOM 813 C C . HIS A 1 101 ? -1.027 9.289 -6.195 1 51.91 101 HIS A C 1
ATOM 815 O O . HIS A 1 101 ? -1.815 8.539 -6.781 1 51.91 101 HIS A O 1
ATOM 821 N N . SER A 1 102 ? -0.309 10.055 -7.004 1 49.44 102 SER A N 1
ATOM 822 C CA . SER A 1 102 ? 0.165 9.445 -8.242 1 49.44 102 SER A CA 1
ATOM 823 C C . SER A 1 102 ? 1.29 8.445 -7.973 1 49.44 102 SER A C 1
ATOM 825 O O . SER A 1 102 ? 2.117 8.664 -7.082 1 49.44 102 SER A O 1
ATOM 827 N N . ASP A 1 103 ? 1.065 7.242 -8.422 1 50 103 ASP A N 1
ATOM 828 C CA . ASP A 1 103 ? 2.15 6.27 -8.352 1 50 103 ASP A CA 1
ATOM 829 C C . ASP A 1 103 ? 3.402 6.793 -9.055 1 50 103 ASP A C 1
ATOM 831 O O . ASP A 1 103 ? 3.35 7.18 -10.227 1 50 103 ASP A O 1
ATOM 835 N N . VAL A 1 104 ? 4.371 7.387 -8.258 1 49.16 104 VAL A N 1
ATOM 836 C CA . VAL A 1 104 ? 5.645 7.82 -8.812 1 49.16 104 VAL A CA 1
ATOM 837 C C . VAL A 1 104 ? 6.32 6.656 -9.539 1 49.16 104 VAL A C 1
ATOM 839 O O . VAL A 1 104 ? 6.211 5.504 -9.109 1 49.16 104 VAL A O 1
ATOM 842 N N . ASP A 1 105 ? 6.711 6.961 -10.656 1 52.94 105 ASP A N 1
ATOM 843 C CA . ASP A 1 105 ? 7.48 6.012 -11.453 1 52.94 105 ASP A CA 1
ATOM 844 C C . ASP A 1 105 ? 8.602 5.383 -10.633 1 52.94 105 ASP A C 1
ATOM 846 O O . ASP A 1 105 ? 9.227 6.051 -9.812 1 52.94 105 ASP A O 1
ATOM 850 N N . SER A 1 106 ? 8.758 4.137 -10.641 1 58.97 106 SER A N 1
ATOM 851 C CA . SER A 1 106 ? 9.719 3.314 -9.922 1 58.97 106 SER A CA 1
ATOM 852 C C . SER A 1 106 ? 11.148 3.785 -10.172 1 58.97 106 SER A C 1
ATOM 854 O O . SER A 1 106 ? 12.07 3.424 -9.438 1 58.97 106 SER A O 1
ATOM 856 N N . VAL A 1 107 ? 11.281 4.789 -11.109 1 65.94 107 VAL A N 1
ATOM 857 C CA . VAL A 1 107 ? 12.672 5.113 -11.414 1 65.94 107 VAL A CA 1
ATOM 858 C C . VAL A 1 107 ? 12.875 6.625 -11.328 1 65.94 107 VAL A C 1
ATOM 860 O O . VAL A 1 107 ? 13.898 7.145 -11.773 1 65.94 107 VAL A O 1
ATOM 863 N N . SER A 1 108 ? 12.242 7.254 -10.508 1 80.75 108 SER A N 1
ATOM 864 C CA . SER A 1 108 ? 12.406 8.703 -10.43 1 80.75 108 SER A CA 1
ATOM 865 C C . SER A 1 108 ? 13.5 9.086 -9.438 1 80.75 108 SER A C 1
ATOM 867 O O . SER A 1 108 ? 13.742 8.367 -8.461 1 80.75 108 SER A O 1
ATOM 869 N N . PRO A 1 109 ? 14.281 10.164 -9.781 1 89.62 109 PRO A N 1
ATOM 870 C CA . PRO A 1 109 ? 15.273 10.664 -8.828 1 89.62 109 PRO A CA 1
ATOM 871 C C . PRO A 1 109 ? 14.68 10.93 -7.445 1 89.62 109 PRO A C 1
ATOM 873 O O . PRO A 1 109 ? 15.359 10.727 -6.43 1 89.62 109 PRO A O 1
ATOM 876 N N . PHE A 1 110 ? 13.531 11.375 -7.438 1 93.12 110 PHE A N 1
ATOM 877 C CA . PHE A 1 110 ? 12.844 11.609 -6.176 1 93.12 110 PHE A CA 1
ATOM 878 C C . PHE A 1 110 ? 12.773 10.336 -5.344 1 93.12 110 PHE A C 1
ATOM 880 O O . PHE A 1 110 ? 13.188 10.328 -4.184 1 93.12 110 PHE A O 1
ATOM 887 N N . ARG A 1 111 ? 12.344 9.328 -5.945 1 93.44 111 ARG A N 1
ATOM 888 C CA . ARG A 1 111 ? 12.227 8.039 -5.27 1 93.44 111 ARG A CA 1
ATOM 889 C C . ARG A 1 111 ? 13.586 7.531 -4.809 1 93.44 111 ARG A C 1
ATOM 891 O O . ARG A 1 111 ? 13.742 7.113 -3.658 1 93.44 111 ARG A O 1
ATOM 898 N N . THR A 1 112 ? 14.5 7.574 -5.656 1 93.75 112 THR A N 1
ATOM 899 C CA . THR A 1 112 ? 15.828 7.07 -5.344 1 93.75 112 THR A CA 1
ATOM 900 C C . THR A 1 112 ? 16.406 7.789 -4.129 1 93.75 112 THR A C 1
ATOM 902 O O . THR A 1 112 ? 16.953 7.148 -3.227 1 93.75 112 THR A O 1
ATOM 905 N N . SER A 1 113 ? 16.25 9.07 -4.078 1 94.38 113 SER A N 1
ATOM 906 C CA . SER A 1 113 ? 16.781 9.875 -2.984 1 94.38 113 SER A CA 1
ATOM 907 C C . SER A 1 113 ? 16.109 9.516 -1.662 1 94.38 113 SER A C 1
ATOM 909 O O . SER A 1 113 ? 16.781 9.406 -0.632 1 94.38 113 SER A O 1
ATOM 911 N N . ILE A 1 114 ? 14.828 9.312 -1.717 1 95.38 114 ILE A N 1
ATOM 912 C CA . ILE A 1 114 ? 14.062 9.016 -0.509 1 95.38 114 ILE A CA 1
ATOM 913 C C . ILE A 1 114 ? 14.438 7.633 0.016 1 95.38 114 ILE A C 1
ATOM 915 O O . ILE A 1 114 ? 14.641 7.453 1.219 1 95.38 114 ILE A O 1
ATOM 919 N N . PHE A 1 115 ? 14.57 6.688 -0.874 1 94.69 115 PHE A N 1
ATOM 920 C CA . PHE A 1 115 ? 14.93 5.324 -0.496 1 94.69 115 PHE A CA 1
ATOM 921 C C . PHE A 1 115 ? 16.328 5.273 0.103 1 94.69 115 PHE A C 1
ATOM 923 O O . PHE A 1 115 ? 16.562 4.562 1.081 1 94.69 115 PHE A O 1
ATOM 930 N N . GLU A 1 116 ? 17.219 6.02 -0.477 1 93.75 116 GLU A N 1
ATOM 931 C CA . GLU A 1 116 ? 18.594 6.047 0.014 1 93.75 116 GLU A CA 1
ATOM 932 C C . GLU A 1 116 ? 18.672 6.711 1.384 1 93.75 116 GLU A C 1
ATOM 934 O O . GLU A 1 116 ? 19.422 6.262 2.254 1 93.75 116 GLU A O 1
ATOM 939 N N . ARG A 1 117 ? 17.938 7.691 1.59 1 94.81 117 ARG A N 1
ATOM 940 C CA . ARG A 1 117 ? 17.984 8.445 2.836 1 94.81 117 ARG A CA 1
ATOM 941 C C . ARG A 1 117 ? 17.328 7.668 3.975 1 94.81 117 ARG A C 1
ATOM 943 O O . ARG A 1 117 ? 17.922 7.527 5.051 1 94.81 117 ARG A O 1
ATOM 950 N N . ASP A 1 118 ? 16.109 7.211 3.701 1 95 118 ASP A N 1
ATOM 951 C CA . ASP A 1 118 ? 15.305 6.664 4.785 1 95 118 ASP A CA 1
ATOM 952 C C . ASP A 1 118 ? 15.578 5.172 4.973 1 95 118 ASP A C 1
ATOM 954 O O . ASP A 1 118 ? 15.375 4.633 6.066 1 95 118 ASP A O 1
ATOM 958 N N . LYS A 1 119 ? 15.875 4.453 3.938 1 93.25 119 LYS A N 1
ATOM 959 C CA . LYS A 1 119 ? 16.281 3.055 3.908 1 93.25 119 LYS A CA 1
ATOM 960 C C . LYS A 1 119 ? 15.117 2.127 4.223 1 93.25 119 LYS A C 1
ATOM 962 O O . LYS A 1 119 ? 15.055 1.002 3.723 1 93.25 119 LYS A O 1
ATOM 967 N N . SER A 1 120 ? 14.234 2.525 5.062 1 92.31 120 SER A N 1
ATOM 968 C CA . SER A 1 120 ? 13.039 1.775 5.41 1 92.31 120 SER A CA 1
ATOM 969 C C . SER A 1 120 ? 11.883 2.711 5.762 1 92.31 120 SER A C 1
ATOM 971 O O . SER A 1 120 ? 12.07 3.928 5.848 1 92.31 120 SER A O 1
ATOM 973 N N . CYS A 1 121 ? 10.75 2.107 5.848 1 92.12 121 CYS A N 1
ATOM 974 C CA . CYS A 1 121 ? 9.609 2.918 6.258 1 92.12 121 CYS A CA 1
ATOM 975 C C . CYS A 1 121 ? 9.93 3.693 7.535 1 92.12 121 CYS A C 1
ATOM 977 O O . CYS A 1 121 ? 10.258 3.1 8.562 1 92.12 121 CYS A O 1
ATOM 979 N N . VAL A 1 122 ? 9.68 4.891 7.543 1 94.38 122 VAL A N 1
ATOM 980 C CA . VAL A 1 122 ? 10.094 5.73 8.664 1 94.38 122 VAL A CA 1
ATOM 981 C C . VAL A 1 122 ? 9.156 5.504 9.852 1 94.38 122 VAL A C 1
ATOM 983 O O . VAL A 1 122 ? 9.523 5.777 10.992 1 94.38 122 VAL A O 1
ATOM 986 N N . ALA A 1 123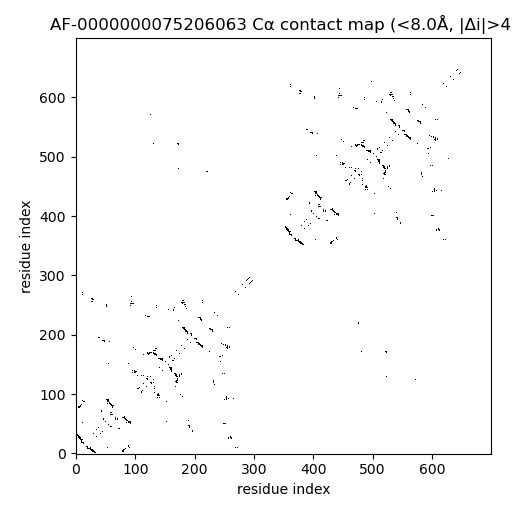 ? 7.977 5.051 9.578 1 91.69 123 ALA A N 1
ATOM 987 C CA . ALA A 1 123 ? 6.992 4.887 10.641 1 91.69 123 ALA A CA 1
ATOM 988 C C . ALA A 1 123 ? 7.105 3.51 11.289 1 91.69 123 ALA A C 1
ATOM 990 O O . ALA A 1 123 ? 7.008 3.381 12.516 1 91.69 123 ALA A O 1
ATOM 991 N N . THR A 1 124 ? 7.355 2.428 10.445 1 86.94 124 THR A N 1
ATOM 992 C CA . THR A 1 124 ? 7.223 1.07 10.961 1 86.94 124 THR A CA 1
ATOM 993 C C . THR A 1 124 ? 8.539 0.308 10.82 1 86.94 124 THR A C 1
ATOM 995 O O . THR A 1 124 ? 8.703 -0.761 11.406 1 86.94 124 THR A O 1
ATOM 998 N N . GLY A 1 125 ? 9.445 0.806 10.055 1 88 125 GLY A N 1
ATOM 999 C CA . GLY A 1 125 ? 10.68 0.086 9.797 1 88 125 GLY A CA 1
ATOM 1000 C C . GLY A 1 125 ? 10.531 -1.005 8.75 1 88 125 GLY A C 1
ATOM 1001 O O . GLY A 1 125 ? 11.461 -1.786 8.523 1 88 125 GLY A O 1
ATOM 1002 N N . MET A 1 126 ? 9.414 -1.062 8.07 1 86.88 126 MET A N 1
ATOM 1003 C CA . MET A 1 126 ? 9.133 -2.08 7.059 1 86.88 126 MET A CA 1
ATOM 1004 C C . MET A 1 126 ? 10.133 -1.99 5.906 1 86.88 126 MET A C 1
ATOM 1006 O O . MET A 1 126 ? 10.609 -0.904 5.574 1 86.88 126 MET A O 1
ATOM 1010 N N . ASN A 1 127 ? 10.305 -3.102 5.234 1 87.75 127 ASN A N 1
ATOM 1011 C CA . ASN A 1 127 ? 11.219 -3.213 4.102 1 87.75 127 ASN A CA 1
ATOM 1012 C C . ASN A 1 127 ? 10.836 -2.26 2.975 1 87.75 127 ASN A C 1
ATOM 1014 O O . ASN 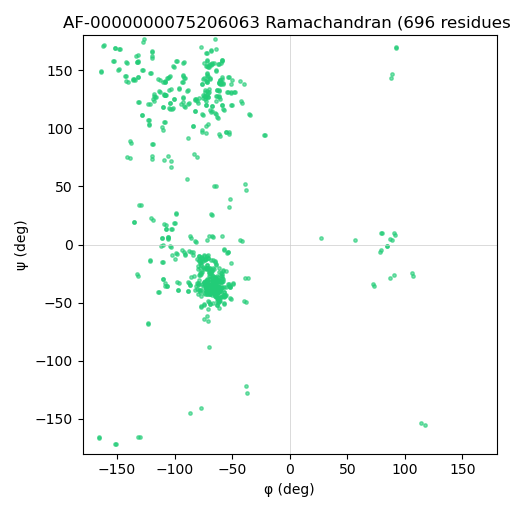A 1 127 ? 9.656 -2.102 2.666 1 87.75 127 ASN A O 1
ATOM 1018 N N . PRO A 1 128 ? 11.867 -1.704 2.357 1 90.06 128 PRO A N 1
ATOM 1019 C CA . PRO A 1 128 ? 11.602 -0.725 1.303 1 90.06 128 PRO A CA 1
ATOM 1020 C C . PRO A 1 128 ? 10.773 -1.306 0.156 1 90.06 128 PRO A C 1
ATOM 1022 O O . PRO A 1 128 ? 10.047 -0.572 -0.521 1 90.06 128 PRO A O 1
ATOM 1025 N N . SER A 1 129 ? 10.844 -2.596 -0.091 1 86.38 129 SER A N 1
ATOM 1026 C CA . SER A 1 129 ? 10.086 -3.205 -1.18 1 86.38 129 SER A CA 1
ATOM 1027 C C . SER A 1 129 ? 8.586 -3.107 -0.931 1 86.38 129 SER A C 1
ATOM 1029 O O . SER A 1 129 ? 7.785 -3.271 -1.854 1 86.38 129 SER A O 1
ATOM 1031 N N . SER A 1 130 ? 8.195 -2.795 0.286 1 88.75 130 SER A N 1
ATOM 1032 C CA . SER A 1 130 ? 6.797 -2.652 0.67 1 88.75 130 SER A CA 1
ATOM 1033 C C . SER A 1 130 ? 6.43 -1.188 0.885 1 88.75 130 SER A C 1
ATOM 1035 O O . SER A 1 130 ? 5.387 -0.882 1.465 1 88.75 130 SER A O 1
ATOM 1037 N N . CYS A 1 131 ? 7.336 -0.389 0.426 1 91.38 131 CYS A N 1
ATOM 1038 C CA . CYS A 1 131 ? 7.184 1.026 0.743 1 91.38 131 CYS A CA 1
ATOM 1039 C C . CYS A 1 131 ? 7.047 1.858 -0.526 1 91.38 131 CYS A C 1
ATOM 1041 O O . CYS A 1 131 ? 7.195 1.339 -1.634 1 91.38 131 CYS A O 1
ATOM 1043 N N . ARG A 1 132 ? 6.633 3.037 -0.321 1 91.69 132 ARG A N 1
ATOM 1044 C CA . ARG A 1 132 ? 6.539 4.07 -1.35 1 91.69 132 ARG A CA 1
ATOM 1045 C C . ARG A 1 132 ? 7.078 5.402 -0.84 1 91.69 132 ARG A C 1
ATOM 1047 O O . ARG A 1 132 ? 6.961 5.711 0.348 1 91.69 132 ARG A O 1
ATOM 1054 N N . ALA A 1 133 ? 7.734 6.07 -1.778 1 94.44 133 ALA A N 1
ATOM 1055 C CA . ALA A 1 133 ? 8.086 7.457 -1.477 1 94.44 133 ALA A CA 1
ATOM 1056 C C . ALA A 1 133 ? 6.855 8.359 -1.525 1 94.44 133 ALA A C 1
ATOM 1058 O O . ALA A 1 133 ? 6.184 8.445 -2.559 1 94.44 133 ALA A O 1
ATOM 1059 N N . ALA A 1 134 ? 6.555 8.984 -0.417 1 94.38 134 ALA A N 1
ATOM 1060 C CA . ALA A 1 134 ? 5.355 9.812 -0.329 1 94.38 134 ALA A CA 1
ATOM 1061 C C . ALA A 1 134 ? 5.715 11.297 -0.263 1 94.38 134 ALA A C 1
ATOM 1063 O O . ALA A 1 134 ? 6.562 11.695 0.537 1 94.38 134 ALA A O 1
ATOM 1064 N N . HIS A 1 135 ? 5.086 12.062 -1.116 1 94 135 HIS A N 1
ATOM 1065 C CA . HIS A 1 135 ? 5.191 13.508 -0.996 1 94 135 HIS A CA 1
ATOM 1066 C C . HIS A 1 135 ? 4.391 14.023 0.195 1 94 135 HIS A C 1
ATOM 1068 O O . HIS A 1 135 ? 3.287 13.539 0.46 1 94 135 HIS A O 1
ATOM 1074 N N . LEU A 1 136 ? 4.918 14.953 0.858 1 94.88 136 LEU A N 1
ATOM 1075 C CA . LEU A 1 136 ? 4.16 15.609 1.918 1 94.88 136 LEU A CA 1
ATOM 1076 C C . LEU A 1 136 ? 3.15 16.594 1.336 1 94.88 136 LEU A C 1
ATOM 1078 O O . LEU A 1 136 ? 1.987 16.609 1.745 1 94.88 136 LEU A O 1
ATOM 1082 N N . ILE A 1 137 ? 3.658 17.453 0.508 1 91.75 137 ILE A N 1
ATOM 1083 C CA . ILE A 1 137 ? 2.771 18.188 -0.388 1 91.75 137 ILE A CA 1
ATOM 1084 C C . ILE A 1 137 ? 2.57 17.391 -1.678 1 91.75 137 ILE A C 1
ATOM 1086 O O . ILE A 1 137 ? 3.537 17.094 -2.381 1 91.75 137 ILE A O 1
ATOM 1090 N N . PRO A 1 138 ? 1.342 17.094 -1.92 1 88.5 138 PRO A N 1
ATOM 1091 C CA . PRO A 1 138 ? 1.079 16.234 -3.068 1 88.5 138 PRO A CA 1
ATOM 1092 C C . PRO A 1 138 ? 1.719 16.734 -4.355 1 88.5 138 PRO A C 1
ATOM 1094 O O . PRO A 1 138 ? 1.732 17.953 -4.605 1 88.5 138 PRO A O 1
ATOM 1097 N N . GLN A 1 139 ? 2.137 15.758 -5.121 1 86.88 139 GLN A N 1
ATOM 1098 C CA . GLN A 1 139 ? 2.822 16.062 -6.371 1 86.88 139 GLN A CA 1
ATOM 1099 C C . GLN A 1 139 ? 1.931 16.875 -7.309 1 86.88 139 GLN A C 1
ATOM 1101 O O . GLN A 1 139 ? 2.418 17.719 -8.055 1 86.88 139 GLN A O 1
ATOM 1106 N N . SER A 1 140 ? 0.673 16.672 -7.27 1 80.69 140 SER A N 1
ATOM 1107 C CA . SER A 1 140 ? -0.286 17.297 -8.164 1 80.69 140 SER A CA 1
ATOM 1108 C C . SER A 1 140 ? -0.348 18.812 -7.934 1 80.69 140 SER A C 1
ATOM 1110 O O . SER A 1 140 ? -0.807 19.562 -8.797 1 80.69 140 SER A O 1
ATOM 1112 N N . GLN A 1 141 ? 0.075 19.266 -6.766 1 84.69 141 GLN A N 1
ATOM 1113 C CA . GLN A 1 141 ? 0.051 20.703 -6.469 1 84.69 141 GLN A CA 1
ATOM 1114 C C . GLN A 1 141 ? 1.103 21.453 -7.281 1 84.69 141 GLN A C 1
ATOM 1116 O O . GLN A 1 141 ? 0.961 22.641 -7.535 1 84.69 141 GLN A O 1
ATOM 1121 N N . GLY A 1 142 ? 2.182 20.812 -7.547 1 86.62 142 GLY A N 1
ATOM 1122 C CA . GLY A 1 142 ? 3.158 21.359 -8.477 1 86.62 142 GLY A CA 1
ATOM 1123 C C . GLY A 1 142 ? 4.234 22.188 -7.801 1 86.62 142 GLY A C 1
ATOM 1124 O O . GLY A 1 142 ? 4.094 22.547 -6.633 1 86.62 142 GLY A O 1
ATOM 1125 N N . SER A 1 143 ? 5.281 22.516 -8.586 1 91.44 143 SER A N 1
ATOM 1126 C CA . SER A 1 143 ? 6.465 23.219 -8.078 1 91.44 143 SER A CA 1
ATOM 1127 C C . SER A 1 143 ? 6.156 24.672 -7.777 1 91.44 143 SER A C 1
ATOM 1129 O O . SER A 1 143 ? 6.707 25.25 -6.836 1 91.44 143 SER A O 1
ATOM 1131 N N . GLN A 1 144 ? 5.312 25.203 -8.539 1 88.12 144 GLN A N 1
ATOM 1132 C CA . GLN A 1 144 ? 4.949 26.594 -8.281 1 88.12 144 GLN A CA 1
ATOM 1133 C C . GLN A 1 144 ? 4.301 26.75 -6.91 1 88.12 144 GLN A C 1
ATOM 1135 O O . GLN A 1 144 ? 4.617 27.688 -6.176 1 88.12 144 GLN A O 1
ATOM 1140 N N . TYR A 1 145 ? 3.523 25.844 -6.57 1 87.38 145 TYR A N 1
ATOM 1141 C CA . TYR A 1 145 ? 2.811 25.906 -5.301 1 87.38 145 TYR A CA 1
ATOM 1142 C C . TYR A 1 145 ? 3.766 25.719 -4.125 1 87.38 145 TYR A C 1
ATOM 1144 O O . TYR A 1 145 ? 3.742 26.5 -3.166 1 87.38 145 TYR A O 1
ATOM 1152 N N . ILE A 1 146 ? 4.539 24.719 -4.211 1 91.69 146 ILE A N 1
ATOM 1153 C CA . ILE A 1 146 ? 5.387 24.422 -3.059 1 91.69 146 ILE A CA 1
ATOM 1154 C C . ILE A 1 146 ? 6.387 25.562 -2.852 1 91.69 146 ILE A C 1
ATOM 1156 O O . ILE A 1 146 ? 6.738 25.875 -1.714 1 91.69 146 ILE A O 1
ATOM 1160 N N . GLU A 1 147 ? 6.828 26.156 -3.91 1 93.38 147 GLU A N 1
ATOM 1161 C CA . GLU A 1 147 ? 7.715 27.312 -3.787 1 93.38 147 GLU A CA 1
ATOM 1162 C C . GLU A 1 147 ? 7.02 28.469 -3.078 1 93.38 147 GLU A C 1
ATOM 1164 O O . GLU A 1 147 ? 7.559 29.031 -2.125 1 93.38 147 GLU A O 1
ATOM 1169 N N . ALA A 1 148 ? 5.871 28.797 -3.512 1 88.38 148 ALA A N 1
ATOM 1170 C CA . ALA A 1 148 ? 5.102 29.859 -2.891 1 88.38 148 ALA A CA 1
ATOM 1171 C C . ALA A 1 148 ? 4.793 29.547 -1.43 1 88.38 148 ALA A C 1
ATOM 1173 O O . ALA A 1 148 ? 4.875 30.422 -0.564 1 88.38 148 ALA A O 1
ATOM 1174 N N . PHE A 1 149 ? 4.492 28.344 -1.216 1 89.94 149 PHE A N 1
ATOM 1175 C CA . PHE A 1 149 ? 4.125 27.875 0.117 1 89.94 149 PHE A CA 1
ATOM 1176 C C . PHE A 1 149 ? 5.293 28.031 1.084 1 89.94 149 PHE A C 1
ATOM 1178 O O . PHE A 1 149 ? 5.141 28.594 2.168 1 89.94 149 PHE A O 1
ATOM 1185 N N . THR A 1 150 ? 6.406 27.516 0.69 1 93.56 150 THR A N 1
ATOM 1186 C CA . THR A 1 150 ? 7.559 27.547 1.583 1 93.56 150 THR A CA 1
ATOM 1187 C C . THR A 1 150 ? 8.07 28.984 1.759 1 93.56 150 THR A C 1
ATOM 1189 O O . THR A 1 150 ? 8.531 29.359 2.84 1 93.56 150 THR A O 1
ATOM 1192 N N . LYS A 1 151 ? 7.992 29.75 0.742 1 90.06 151 LYS A N 1
ATOM 1193 C CA . LYS A 1 151 ? 8.336 31.156 0.848 1 90.06 151 LYS A CA 1
ATOM 1194 C C . LYS A 1 151 ? 7.398 31.891 1.809 1 90.06 151 LYS A C 1
ATOM 1196 O O . LYS A 1 151 ? 7.848 32.656 2.65 1 90.06 151 LYS A O 1
ATOM 1201 N N . GLY A 1 152 ? 6.184 31.625 1.646 1 87.56 152 GLY A N 1
ATOM 1202 C CA . GLY A 1 152 ? 5.168 32.281 2.439 1 87.56 152 GLY A CA 1
ATOM 1203 C C . GLY A 1 152 ? 5.219 31.922 3.91 1 87.56 152 GLY A C 1
ATOM 1204 O O . GLY A 1 152 ? 4.863 32.719 4.77 1 87.56 152 GLY A O 1
ATOM 1205 N N . ARG A 1 153 ? 5.52 30.719 4.195 1 88.75 153 ARG A N 1
ATOM 1206 C CA . ARG A 1 153 ? 5.496 30.25 5.578 1 88.75 153 ARG A CA 1
ATOM 1207 C C . ARG A 1 153 ? 6.867 30.406 6.227 1 88.75 153 ARG A C 1
ATOM 1209 O O . ARG A 1 153 ? 7.027 30.125 7.418 1 88.75 153 ARG A O 1
ATOM 1216 N N . GLY A 1 154 ? 7.715 30.75 5.516 1 79.31 154 GLY A N 1
ATOM 1217 C CA . GLY A 1 154 ? 9.031 31.016 6.082 1 79.31 154 GLY A CA 1
ATOM 1218 C C . GLY A 1 154 ? 9.914 29.781 6.125 1 79.31 154 GLY A C 1
ATOM 1219 O O . GLY A 1 154 ? 9.422 28.656 6.078 1 79.31 154 GLY A O 1
ATOM 1220 N N . GLY A 1 155 ? 11.156 29.844 5.984 1 76.75 155 GLY A N 1
ATOM 1221 C CA . GLY A 1 155 ? 12.156 28.781 6.02 1 76.75 155 GLY A CA 1
ATOM 1222 C C . GLY A 1 155 ? 12.836 28.562 4.68 1 76.75 155 GLY A C 1
ATOM 1223 O O . GLY A 1 155 ? 12.898 29.469 3.852 1 76.75 155 GLY A O 1
ATOM 1224 N N . ASP A 1 156 ? 13.281 27.344 4.559 1 85.38 156 ASP A N 1
ATOM 1225 C CA . ASP A 1 156 ? 13.992 27 3.328 1 85.38 156 ASP A CA 1
ATOM 1226 C C . ASP A 1 156 ? 13.031 26.922 2.146 1 85.38 156 ASP A C 1
ATOM 1228 O O . ASP A 1 156 ? 11.969 26.297 2.244 1 85.38 156 ASP A O 1
ATOM 1232 N N . ILE A 1 157 ? 13.445 27.547 1.154 1 93.5 157 ILE A N 1
ATOM 1233 C CA . ILE A 1 157 ? 12.617 27.562 -0.049 1 93.5 157 ILE A CA 1
ATOM 1234 C C . ILE A 1 157 ? 12.828 26.266 -0.834 1 93.5 157 ILE A C 1
ATOM 1236 O O . ILE A 1 157 ? 13.969 25.891 -1.118 1 93.5 157 ILE A O 1
ATOM 1240 N N . ILE A 1 158 ? 11.734 25.641 -1.08 1 95.69 158 ILE A N 1
ATOM 1241 C CA . ILE A 1 158 ? 11.727 24.453 -1.937 1 95.69 158 ILE A CA 1
ATOM 1242 C C . ILE A 1 158 ? 11.039 24.781 -3.26 1 95.69 158 ILE A C 1
ATOM 1244 O O . ILE A 1 158 ? 9.844 25.094 -3.287 1 95.69 158 ILE A O 1
ATOM 1248 N N . ASP A 1 159 ? 11.789 24.672 -4.355 1 95 159 ASP A N 1
ATOM 1249 C CA . ASP A 1 159 ? 11.25 25.156 -5.617 1 95 159 ASP A CA 1
ATOM 1250 C C . ASP A 1 159 ? 10.945 24.016 -6.578 1 95 159 ASP A C 1
ATOM 1252 O O . ASP A 1 159 ? 10.672 24.234 -7.758 1 95 159 ASP A O 1
ATOM 1256 N N . ASN A 1 160 ? 11.086 22.844 -6.141 1 95.81 160 ASN A N 1
ATOM 1257 C CA . ASN A 1 160 ? 10.773 21.656 -6.922 1 95.81 160 ASN A CA 1
ATOM 1258 C C . ASN A 1 160 ? 9.906 20.672 -6.133 1 95.81 160 ASN A C 1
ATOM 1260 O O . ASN A 1 160 ? 10.297 20.234 -5.055 1 95.81 160 ASN A O 1
ATOM 1264 N N . ILE A 1 161 ? 8.742 20.344 -6.684 1 94 161 ILE A N 1
ATOM 1265 C CA . ILE A 1 161 ? 7.785 19.469 -6.008 1 94 161 ILE A CA 1
ATOM 1266 C C . ILE A 1 161 ? 8.438 18.125 -5.727 1 94 161 ILE A C 1
ATOM 1268 O O . ILE A 1 161 ? 8.047 17.422 -4.785 1 94 161 ILE A O 1
ATOM 1272 N N . ASP A 1 162 ? 9.492 17.734 -6.539 1 94.25 162 ASP A N 1
ATOM 1273 C CA . ASP A 1 162 ? 10.164 16.438 -6.398 1 94.25 162 ASP A CA 1
ATOM 1274 C C . ASP A 1 162 ? 11.477 16.578 -5.629 1 94.25 162 ASP A C 1
ATOM 1276 O O . ASP A 1 162 ? 12.383 15.766 -5.781 1 94.25 162 ASP A O 1
ATOM 1280 N N . ASP A 1 163 ? 11.562 17.719 -4.922 1 95.75 163 ASP A N 1
ATOM 1281 C CA . ASP A 1 163 ? 12.672 17.875 -3.992 1 95.75 163 ASP A CA 1
ATOM 1282 C C . ASP A 1 163 ? 12.602 16.828 -2.879 1 95.75 163 ASP A C 1
ATOM 1284 O O . ASP A 1 163 ? 11.531 16.594 -2.307 1 95.75 163 ASP A O 1
ATOM 1288 N N . PRO A 1 164 ? 13.734 16.141 -2.559 1 95.62 164 PRO A N 1
ATOM 1289 C CA . PRO A 1 164 ? 13.695 15.109 -1.526 1 95.62 164 PRO A CA 1
ATOM 1290 C C . PRO A 1 164 ? 13.219 15.641 -0.175 1 95.62 164 PRO A C 1
ATOM 1292 O O . PRO A 1 164 ? 12.711 14.875 0.645 1 95.62 164 PRO A O 1
ATOM 1295 N N . ARG A 1 165 ? 13.32 16.906 0.074 1 96.19 165 ARG A N 1
ATOM 1296 C CA . ARG A 1 165 ? 12.836 17.484 1.319 1 96.19 165 ARG A CA 1
ATOM 1297 C C . ARG A 1 165 ? 11.312 17.422 1.39 1 96.19 165 ARG A C 1
ATOM 1299 O O . ARG A 1 165 ? 10.727 17.625 2.455 1 96.19 165 ARG A O 1
ATOM 1306 N N . ASN A 1 166 ? 10.633 17.125 0.26 1 96.25 166 ASN A N 1
ATOM 1307 C CA . ASN A 1 166 ? 9.18 17.016 0.213 1 96.25 166 ASN A CA 1
ATOM 1308 C C . ASN A 1 166 ? 8.727 15.562 0.283 1 96.25 166 ASN A C 1
ATOM 1310 O O . ASN A 1 166 ? 7.66 15.211 -0.234 1 96.25 166 ASN A O 1
ATOM 1314 N N . GLY A 1 167 ? 9.523 14.719 0.867 1 96 167 GLY A N 1
ATOM 1315 C CA . GLY A 1 167 ? 9.102 13.328 0.834 1 96 167 GLY A CA 1
ATOM 1316 C C . GLY A 1 167 ? 9.617 12.516 2.006 1 96 167 GLY A C 1
ATOM 1317 O O . GLY A 1 167 ? 10.57 12.922 2.674 1 96 167 GLY A O 1
ATOM 1318 N N . VAL A 1 168 ? 8.953 11.422 2.293 1 96.5 168 VAL A N 1
ATOM 1319 C CA . VAL A 1 168 ? 9.367 10.414 3.258 1 96.5 168 VAL A CA 1
ATOM 1320 C C . VAL A 1 168 ? 9.016 9.023 2.73 1 96.5 168 VAL A C 1
ATOM 1322 O O . VAL A 1 168 ? 8.141 8.883 1.873 1 96.5 168 VAL A O 1
ATOM 1325 N N . LEU A 1 169 ? 9.734 8.062 3.24 1 95.12 169 LEU A N 1
ATOM 1326 C CA . LEU A 1 169 ? 9.461 6.684 2.869 1 95.12 169 LEU A CA 1
ATOM 1327 C C . LEU A 1 169 ? 8.469 6.047 3.84 1 95.12 169 LEU A C 1
ATOM 1329 O O . LEU A 1 169 ? 8.742 5.945 5.039 1 95.12 169 LEU A O 1
ATOM 1333 N N . VAL A 1 170 ? 7.305 5.633 3.258 1 93.38 170 VAL A N 1
ATOM 1334 C CA . VAL A 1 170 ? 6.293 5 4.098 1 93.38 170 VAL A CA 1
ATOM 1335 C C . VAL A 1 170 ? 5.793 3.721 3.432 1 93.38 170 VAL A C 1
ATOM 1337 O O . VAL A 1 170 ? 5.957 3.541 2.223 1 93.38 170 VAL A O 1
ATOM 1340 N N . ASN A 1 171 ? 5.262 2.859 4.312 1 90.38 171 ASN A N 1
ATOM 1341 C CA . ASN A 1 171 ? 4.715 1.656 3.693 1 90.38 171 ASN A CA 1
ATOM 1342 C C . ASN A 1 171 ? 3.48 1.968 2.854 1 90.38 171 ASN A C 1
ATOM 1344 O O . ASN A 1 171 ? 2.879 3.033 3 1 90.38 171 ASN A O 1
ATOM 1348 N N . ALA A 1 172 ? 3.098 1.049 2.08 1 88.81 172 ALA A N 1
ATOM 1349 C CA . ALA A 1 172 ? 2.082 1.292 1.06 1 88.81 172 ALA A CA 1
ATOM 1350 C C . ALA A 1 172 ? 0.736 1.627 1.695 1 88.81 172 ALA A C 1
ATOM 1352 O O . ALA A 1 172 ? -0.058 2.377 1.123 1 88.81 172 ALA A O 1
ATOM 1353 N N . VAL A 1 173 ? 0.426 1.086 2.797 1 87.62 173 VAL A N 1
ATOM 1354 C CA . VAL A 1 173 ? -0.839 1.374 3.463 1 87.62 173 VAL A CA 1
ATOM 1355 C C . VAL A 1 173 ? -0.836 2.812 3.977 1 87.62 173 VAL A C 1
ATOM 1357 O O . VAL A 1 173 ? -1.766 3.576 3.707 1 87.62 173 VAL A O 1
ATOM 1360 N N . LEU A 1 174 ? 0.23 3.109 4.695 1 89.94 174 LEU A N 1
ATOM 1361 C CA . LEU A 1 174 ? 0.342 4.473 5.199 1 89.94 174 LEU A CA 1
ATOM 1362 C C . LEU A 1 174 ? 0.353 5.48 4.051 1 89.94 174 LEU A C 1
ATOM 1364 O O . LEU A 1 174 ? -0.187 6.582 4.18 1 89.94 174 LEU A O 1
ATOM 1368 N N . TYR A 1 175 ? 0.956 5.113 3.027 1 91.5 175 TYR A N 1
ATOM 1369 C CA . TYR A 1 175 ? 0.995 5.965 1.843 1 91.5 175 TYR A CA 1
ATOM 1370 C C . TYR A 1 175 ? -0.409 6.391 1.432 1 91.5 175 TYR A C 1
ATOM 1372 O O . TYR A 1 175 ? -0.619 7.531 1.004 1 91.5 175 TYR A O 1
ATOM 1380 N N . MET A 1 176 ? -1.338 5.527 1.596 1 87.62 176 MET A N 1
ATOM 1381 C CA . MET A 1 176 ? -2.715 5.797 1.19 1 87.62 176 MET A CA 1
ATOM 1382 C C . MET A 1 176 ? -3.387 6.766 2.158 1 87.62 176 MET A C 1
ATOM 1384 O O . MET A 1 176 ? -4.352 7.445 1.795 1 87.62 176 MET A O 1
ATOM 1388 N N . HIS A 1 177 ? -2.836 6.844 3.307 1 89.19 177 HIS A N 1
ATOM 1389 C CA . HIS A 1 177 ? -3.559 7.555 4.355 1 89.19 177 HIS A CA 1
ATOM 1390 C C . HIS A 1 177 ? -2.859 8.867 4.715 1 89.19 177 HIS A C 1
ATOM 1392 O O . HIS A 1 177 ? -3.447 9.727 5.367 1 89.19 177 HIS A O 1
ATOM 1398 N N . LEU A 1 178 ? -1.643 8.992 4.301 1 91.25 178 LEU A N 1
ATOM 1399 C CA . LEU A 1 178 ? -0.872 10.172 4.676 1 91.25 178 LEU A CA 1
ATOM 1400 C C . LEU A 1 178 ? -1.528 11.445 4.145 1 91.25 178 LEU A C 1
ATOM 1402 O O . LEU A 1 178 ? -1.848 11.531 2.957 1 91.25 178 LEU A O 1
ATOM 1406 N N . GLY A 1 179 ? -1.771 12.414 5.027 1 90.12 179 GLY A N 1
ATOM 1407 C CA . GLY A 1 179 ? -2.424 13.664 4.66 1 90.12 179 GLY A CA 1
ATOM 1408 C C . GLY A 1 179 ? -3.938 13.57 4.664 1 90.12 179 GLY A C 1
ATOM 1409 O O . GLY A 1 179 ? -4.629 14.547 4.387 1 90.12 179 GLY A O 1
ATOM 1410 N N . ARG A 1 180 ? -4.438 12.383 4.977 1 89 180 ARG A N 1
ATOM 1411 C CA . ARG A 1 180 ? -5.879 12.156 5.062 1 89 180 ARG A CA 1
ATOM 1412 C C . ARG A 1 180 ? -6.266 11.617 6.434 1 89 180 ARG A C 1
ATOM 1414 O O . ARG A 1 180 ? -6.789 12.359 7.27 1 89 180 ARG A O 1
ATOM 1421 N N . ARG A 1 181 ? -5.832 10.43 6.676 1 88.88 181 ARG A N 1
ATOM 1422 C CA . ARG A 1 181 ? -6.184 9.805 7.945 1 88.88 181 ARG A CA 1
ATOM 1423 C C . ARG A 1 181 ? -4.957 9.656 8.844 1 88.88 181 ARG A C 1
ATOM 1425 O O . ARG A 1 181 ? -5.047 9.109 9.945 1 88.88 181 ARG A O 1
ATOM 1432 N N . ALA A 1 182 ? -3.932 10.07 8.312 1 92.38 182 ALA A N 1
ATOM 1433 C CA . ALA A 1 182 ? -2.693 10.039 9.086 1 92.38 182 ALA A CA 1
ATOM 1434 C C . ALA A 1 182 ? -1.839 11.273 8.812 1 92.38 182 ALA A C 1
ATOM 1436 O O . ALA A 1 182 ? -1.82 11.781 7.684 1 92.38 182 ALA A O 1
ATOM 1437 N N . ALA A 1 183 ? -1.183 11.719 9.773 1 95.5 183 ALA A N 1
ATOM 1438 C CA . ALA A 1 183 ? -0.245 12.828 9.625 1 95.5 183 ALA A CA 1
ATOM 1439 C C . ALA A 1 183 ? 0.871 12.742 10.664 1 95.5 183 ALA A C 1
ATOM 1441 O O . ALA A 1 183 ? 0.834 11.891 11.555 1 95.5 183 ALA A O 1
ATOM 1442 N N . ILE A 1 184 ? 1.887 13.562 10.484 1 96.69 184 ILE A N 1
ATOM 1443 C CA . ILE A 1 184 ? 3.076 13.531 11.336 1 96.69 184 ILE A CA 1
ATOM 1444 C C . ILE A 1 184 ? 3.211 14.852 12.086 1 96.69 184 ILE A C 1
ATOM 1446 O O . ILE A 1 184 ? 3.221 15.922 11.477 1 96.69 184 ILE A O 1
ATOM 1450 N N . LEU A 1 185 ? 3.33 14.734 13.391 1 97.62 185 LEU A N 1
ATOM 1451 C CA . LEU A 1 185 ? 3.51 15.891 14.258 1 97.62 185 LEU A CA 1
ATOM 1452 C C . LEU A 1 185 ? 4.957 16 14.727 1 97.62 185 LEU A C 1
ATOM 1454 O O . LEU A 1 185 ? 5.488 15.078 15.344 1 97.62 185 LEU A O 1
ATOM 1458 N N . GLN A 1 186 ? 5.535 17.141 14.398 1 97.38 186 GLN A N 1
ATOM 1459 C CA . GLN A 1 186 ? 6.867 17.406 14.922 1 97.38 186 GLN A CA 1
ATOM 1460 C C . GLN A 1 186 ? 6.793 18.188 16.234 1 97.38 186 GLN A C 1
ATOM 1462 O O . GLN A 1 186 ? 6.129 19.219 16.312 1 97.38 186 GLN A O 1
ATOM 1467 N N . THR A 1 187 ? 7.43 17.672 17.219 1 96.5 187 THR A N 1
ATOM 1468 C CA . THR A 1 187 ? 7.59 18.359 18.5 1 96.5 187 THR A CA 1
ATOM 1469 C C . THR A 1 187 ? 9.062 18.391 18.906 1 96.5 187 THR A C 1
ATOM 1471 O O . THR A 1 187 ? 9.828 17.484 18.562 1 96.5 187 THR A O 1
ATOM 1474 N N . PRO A 1 188 ? 9.578 19.359 19.625 1 96.88 188 PRO A N 1
ATOM 1475 C CA . PRO A 1 188 ? 8.797 20.547 20.016 1 96.88 188 PRO A CA 1
ATOM 1476 C C . PRO A 1 188 ? 8.531 21.484 18.844 1 96.88 188 PRO A C 1
ATOM 1478 O O . PRO A 1 188 ? 9.125 21.312 17.766 1 96.88 188 PRO A O 1
ATOM 1481 N N . ASN A 1 189 ? 7.523 22.281 18.969 1 97 189 ASN A N 1
ATOM 1482 C CA . ASN A 1 189 ? 7.277 23.406 18.078 1 97 189 ASN A CA 1
ATOM 1483 C C . ASN A 1 189 ? 7.012 24.688 18.859 1 97 189 ASN A C 1
ATOM 1485 O O . ASN A 1 189 ? 7.363 24.797 20.031 1 97 189 ASN A O 1
ATOM 1489 N N . PHE A 1 190 ? 6.496 25.719 18.219 1 96 190 PHE A N 1
ATOM 1490 C CA . PHE A 1 190 ? 6.469 27.031 18.844 1 96 190 PHE A CA 1
ATOM 1491 C C . PHE A 1 190 ? 5.582 27.031 20.078 1 96 190 PHE A C 1
ATOM 1493 O O . PHE A 1 190 ? 5.691 27.922 20.938 1 96 190 PHE A O 1
ATOM 1500 N N . ILE A 1 191 ? 4.695 25.984 20.219 1 97.31 191 ILE A N 1
ATOM 1501 C CA . ILE A 1 191 ? 3.727 26.047 21.297 1 97.31 191 ILE A CA 1
ATOM 1502 C C . ILE A 1 191 ? 3.711 24.719 22.062 1 97.31 191 ILE A C 1
ATOM 1504 O O . ILE A 1 191 ? 3.367 24.672 23.25 1 97.31 191 ILE A O 1
ATOM 1508 N N . MET A 1 192 ? 4.082 23.594 21.375 1 97.38 192 MET A N 1
ATOM 1509 C CA . MET A 1 192 ? 3.992 22.281 21.984 1 97.38 192 MET A CA 1
ATOM 1510 C C . MET A 1 192 ? 5.371 21.766 22.391 1 97.38 192 MET A C 1
ATOM 1512 O O . MET A 1 192 ? 6.352 21.984 21.672 1 97.38 192 MET A O 1
ATOM 1516 N N . LYS A 1 193 ? 5.367 21.062 23.516 1 96.12 193 LYS A N 1
ATOM 1517 C CA . LYS A 1 193 ? 6.523 20.281 23.938 1 96.12 193 LYS A CA 1
ATOM 1518 C C . LYS A 1 193 ? 6.359 18.812 23.562 1 96.12 193 LYS A C 1
ATOM 1520 O O . LYS A 1 193 ? 5.238 18.344 23.375 1 96.12 193 LYS A O 1
ATOM 1525 N N . THR A 1 194 ? 7.473 18.188 23.5 1 95.69 194 THR A N 1
ATOM 1526 C CA . THR A 1 194 ? 7.414 16.766 23.172 1 95.69 194 THR A CA 1
ATOM 1527 C C . THR A 1 194 ? 6.699 15.984 24.266 1 95.69 194 THR A C 1
ATOM 1529 O O . THR A 1 194 ? 6 15.008 23.984 1 95.69 194 THR A O 1
ATOM 1532 N N . THR A 1 195 ? 6.73 16.422 25.469 1 94.06 195 THR A N 1
ATOM 1533 C CA . THR A 1 195 ? 6.105 15.742 26.609 1 94.06 195 THR A CA 1
ATOM 1534 C C . THR A 1 195 ? 4.586 15.891 26.547 1 94.06 195 THR A C 1
ATOM 1536 O O . THR A 1 195 ? 3.863 15.195 27.266 1 94.06 195 THR A O 1
ATOM 1539 N N . ASP A 1 196 ? 4.098 16.781 25.688 1 95.06 196 ASP A N 1
ATOM 1540 C CA . ASP A 1 196 ? 2.656 16.938 25.531 1 95.06 196 ASP A CA 1
ATOM 1541 C C . ASP A 1 196 ? 2.055 15.75 24.797 1 95.06 196 ASP A C 1
ATOM 1543 O O . ASP A 1 196 ? 0.838 15.547 24.812 1 95.06 196 ASP A O 1
ATOM 1547 N N . VAL A 1 197 ? 2.9 15.039 24.078 1 93.75 197 VAL A N 1
ATOM 1548 C CA . VAL A 1 197 ? 2.438 13.914 23.266 1 93.75 197 VAL A CA 1
ATOM 1549 C C . VAL A 1 197 ? 3.012 12.609 23.812 1 93.75 197 VAL A C 1
ATOM 1551 O O . VAL A 1 197 ? 2.318 11.594 23.859 1 93.75 197 VAL A O 1
ATOM 1554 N N . ASN A 1 198 ? 4.215 12.656 24.188 1 89.31 198 ASN A N 1
ATOM 1555 C CA . ASN A 1 198 ? 4.934 11.492 24.703 1 89.31 198 ASN A CA 1
ATOM 1556 C C . ASN A 1 198 ? 5.594 11.797 26.047 1 89.31 198 ASN A C 1
ATOM 1558 O O . ASN A 1 198 ? 6.66 12.414 26.094 1 89.31 198 ASN A O 1
ATOM 1562 N N . LEU A 1 199 ? 5.098 11.195 27.047 1 84.69 199 LEU A N 1
ATOM 1563 C CA . LEU A 1 199 ? 5.562 11.5 28.391 1 84.69 199 LEU A CA 1
ATOM 1564 C C . LEU A 1 199 ? 6.906 10.828 28.672 1 84.69 199 LEU A C 1
ATOM 1566 O O . LEU A 1 199 ? 7.594 11.18 29.625 1 84.69 199 LEU A O 1
ATOM 1570 N N . ARG A 1 200 ? 7.281 9.852 27.859 1 82.19 200 ARG A N 1
ATOM 1571 C CA . ARG A 1 200 ? 8.477 9.055 28.125 1 82.19 200 ARG A CA 1
ATOM 1572 C C . ARG A 1 200 ? 9.719 9.734 27.562 1 82.19 200 ARG A C 1
ATOM 1574 O O . ARG A 1 200 ? 10.828 9.195 27.672 1 82.19 200 ARG A O 1
ATOM 1581 N N . THR A 1 201 ? 9.531 10.883 27.078 1 83.06 201 THR A N 1
ATOM 1582 C CA . THR A 1 201 ? 10.648 11.594 26.469 1 83.06 201 THR A CA 1
ATOM 1583 C C . THR A 1 201 ? 10.914 12.906 27.188 1 83.06 201 THR A C 1
ATOM 1585 O O . THR A 1 201 ? 10.117 13.336 28.031 1 83.06 201 THR A O 1
ATOM 1588 N N . ALA A 1 202 ? 12.141 13.391 26.922 1 83.69 202 ALA A N 1
ATOM 1589 C CA . ALA A 1 202 ? 12.43 14.727 27.453 1 83.69 202 ALA A CA 1
ATOM 1590 C C . ALA A 1 202 ? 11.672 15.789 26.672 1 83.69 202 ALA A C 1
ATOM 1592 O O . ALA A 1 202 ? 11.352 15.602 25.5 1 83.69 202 ALA A O 1
ATOM 1593 N N . SER A 1 203 ? 11.438 16.828 27.328 1 81.56 203 SER A N 1
ATOM 1594 C CA . SER A 1 203 ? 10.594 17.891 26.781 1 81.56 203 SER A CA 1
ATOM 1595 C C . SER A 1 203 ? 11.211 18.484 25.531 1 81.56 203 SER A C 1
ATOM 1597 O O . SER A 1 203 ? 10.492 18.844 24.594 1 81.56 203 SER A O 1
ATOM 1599 N N . ASP A 1 204 ? 12.484 18.438 25.438 1 87 204 ASP A N 1
ATOM 1600 C CA . ASP A 1 204 ? 13.141 19.156 24.359 1 87 204 ASP A CA 1
ATOM 1601 C C . ASP A 1 204 ? 13.641 18.188 23.281 1 87 204 ASP A C 1
ATOM 1603 O O . ASP A 1 204 ? 14.227 18.594 22.281 1 87 204 ASP A O 1
ATOM 1607 N N . ASP A 1 205 ? 13.305 16.969 23.469 1 91.12 205 ASP A N 1
ATOM 1608 C CA . ASP A 1 205 ? 13.68 15.992 22.438 1 91.12 205 ASP A CA 1
ATOM 1609 C C . ASP A 1 205 ? 12.859 16.188 21.172 1 91.12 205 ASP A C 1
ATOM 1611 O O . ASP A 1 205 ? 11.633 16.344 21.234 1 91.12 205 ASP A O 1
ATOM 1615 N N . VAL A 1 206 ? 13.602 16.312 20.109 1 93.25 206 VAL A N 1
ATOM 1616 C CA . VAL A 1 206 ? 12.891 16.453 18.844 1 93.25 206 VAL A CA 1
ATOM 1617 C C . VAL A 1 206 ? 12.312 15.109 18.406 1 93.25 206 VAL A C 1
ATOM 1619 O O . VAL A 1 206 ? 13.023 14.094 18.391 1 93.25 206 VAL A O 1
ATOM 1622 N N . GLN A 1 207 ? 11.039 15.133 18.156 1 94.88 207 GLN A N 1
ATOM 1623 C CA . GLN A 1 207 ? 10.359 13.906 17.766 1 94.88 207 GLN A CA 1
ATOM 1624 C C . GLN A 1 207 ? 9.336 14.172 16.672 1 94.88 207 GLN A C 1
ATOM 1626 O O . GLN A 1 207 ? 8.695 15.227 16.656 1 94.88 207 GLN A O 1
ATOM 1631 N N . TRP A 1 208 ? 9.297 13.258 15.758 1 96.44 208 TRP A N 1
ATOM 1632 C CA . TRP A 1 208 ? 8.203 13.18 14.781 1 96.44 208 TRP A CA 1
ATOM 1633 C C . TRP A 1 208 ? 7.246 12.047 15.133 1 96.44 208 TRP A C 1
ATOM 1635 O O . TRP A 1 208 ? 7.625 10.875 15.117 1 96.44 208 TRP A O 1
ATOM 1645 N N . THR A 1 209 ? 6.027 12.414 15.422 1 95.38 209 THR A N 1
ATOM 1646 C CA . THR A 1 209 ? 5.059 11.438 15.906 1 95.38 209 THR A CA 1
ATOM 1647 C C . THR A 1 209 ? 3.947 11.227 14.883 1 95.38 209 THR A C 1
ATOM 1649 O O . THR A 1 209 ? 3.361 12.188 14.383 1 95.38 209 THR A O 1
ATOM 1652 N N . LEU A 1 210 ? 3.676 9.945 14.617 1 94.38 210 LEU A N 1
ATOM 1653 C CA . LEU A 1 210 ? 2.584 9.594 13.719 1 94.38 210 LEU A CA 1
ATOM 1654 C C . LEU A 1 210 ? 1.241 9.664 14.43 1 94.38 210 LEU A C 1
ATOM 1656 O O . LEU A 1 210 ? 1.052 9.023 15.469 1 94.38 210 LEU A O 1
ATOM 1660 N N . HIS A 1 211 ? 0.33 10.469 13.938 1 93.88 211 HIS A N 1
ATOM 1661 C CA . HIS A 1 211 ? -1.031 10.57 14.445 1 93.88 211 HIS A CA 1
ATOM 1662 C C . HIS A 1 211 ? -2.031 9.945 13.477 1 93.88 211 HIS A C 1
ATOM 1664 O O . HIS A 1 211 ? -1.897 10.094 12.266 1 93.88 211 HIS A O 1
ATOM 1670 N N . SER A 1 212 ? -2.969 9.289 14.023 1 91.31 212 SER A N 1
ATOM 1671 C CA . SER A 1 212 ? -4.074 8.742 13.242 1 91.31 212 SER A CA 1
ATOM 1672 C C . SER A 1 212 ? -5.344 9.562 13.43 1 91.31 212 SER A C 1
ATOM 1674 O O . SER A 1 212 ? -5.734 9.859 14.562 1 91.31 212 SER A O 1
ATOM 1676 N N . PHE A 1 213 ? -5.992 9.875 12.352 1 91.31 213 PHE A N 1
ATOM 1677 C CA . PHE A 1 213 ? -7.242 10.633 12.367 1 91.31 213 PHE A CA 1
ATOM 1678 C C . PHE A 1 213 ? -8.43 9.711 12.125 1 91.31 213 PHE A C 1
ATOM 1680 O O . PHE A 1 213 ? -9.578 10.164 12.102 1 91.31 213 PHE A O 1
ATOM 1687 N N . ALA A 1 214 ? -8.078 8.484 11.938 1 83.19 214 ALA A N 1
ATOM 1688 C CA . ALA A 1 214 ? -9.141 7.504 11.719 1 83.19 214 ALA A CA 1
ATOM 1689 C C . ALA A 1 214 ? -9.883 7.199 13.023 1 83.19 214 ALA A C 1
ATOM 1691 O O . ALA A 1 214 ? -9.281 7.176 14.094 1 83.19 214 ALA A O 1
ATOM 1692 N N . GLU A 1 215 ? -11.25 7.238 12.852 1 72.88 215 GLU A N 1
ATOM 1693 C CA . GLU A 1 215 ? -12.031 6.906 14.039 1 72.88 215 GLU A CA 1
ATOM 1694 C C . GLU A 1 215 ? -11.898 5.426 14.391 1 72.88 215 GLU A C 1
ATOM 1696 O O . GLU A 1 215 ? -11.805 4.578 13.508 1 72.88 215 GLU A O 1
ATOM 1701 N N . SER A 1 216 ? -11.328 5.211 15.508 1 57.09 216 SER A N 1
ATOM 1702 C CA . SER A 1 216 ? -11.242 3.83 15.969 1 57.09 216 SER A CA 1
ATOM 1703 C C . SER A 1 216 ? -12.617 3.162 15.961 1 57.09 216 SER A C 1
ATOM 1705 O O . SER A 1 216 ? -13.5 3.541 16.734 1 57.09 216 SER A O 1
ATOM 1707 N N . THR A 1 217 ? -13.406 3.549 15.078 1 46.09 217 THR A N 1
ATOM 1708 C CA . THR A 1 217 ? -14.672 2.873 15.344 1 46.09 217 THR A CA 1
ATOM 1709 C C . THR A 1 217 ? -14.43 1.441 15.812 1 46.09 217 THR A C 1
ATOM 1711 O O . THR A 1 217 ? -14.805 1.081 16.938 1 46.09 217 THR A O 1
ATOM 1714 N N . ALA A 1 218 ? -15.125 0.552 14.859 1 39.28 218 ALA A N 1
ATOM 1715 C CA . ALA A 1 218 ? -15.656 -0.784 15.125 1 39.28 218 ALA A CA 1
ATOM 1716 C C . ALA A 1 218 ? -14.531 -1.756 15.477 1 39.28 218 ALA A C 1
ATOM 1718 O O . ALA A 1 218 ? -14.555 -2.918 15.062 1 39.28 218 ALA A O 1
ATOM 1719 N N . GLY A 1 219 ? -13.695 -1.482 16.328 1 40.25 219 GLY A N 1
ATOM 1720 C CA . GLY A 1 219 ? -12.891 -2.57 16.859 1 40.25 219 GLY A CA 1
ATOM 1721 C C . GLY A 1 219 ? -11.648 -2.852 16.031 1 40.25 219 GLY A C 1
ATOM 1722 O O . GLY A 1 219 ? -10.883 -3.762 16.344 1 40.25 219 GLY A O 1
ATOM 1723 N N . ILE A 1 220 ? -11.812 -2.551 14.828 1 40.16 220 ILE A N 1
ATOM 1724 C CA . ILE A 1 220 ? -10.68 -3.045 14.055 1 40.16 220 ILE A CA 1
ATOM 1725 C C . ILE A 1 220 ? -9.5 -2.086 14.195 1 40.16 220 ILE A C 1
ATOM 1727 O O . ILE A 1 220 ? -9.578 -0.925 13.789 1 40.16 220 ILE A O 1
ATOM 1731 N N . PRO A 1 221 ? -8.867 -2.117 15.266 1 41.62 221 PRO A N 1
ATOM 1732 C CA . PRO A 1 221 ? -7.641 -1.319 15.344 1 41.62 221 PRO A CA 1
ATOM 1733 C C . PRO A 1 221 ? -7.059 -0.994 13.969 1 41.62 221 PRO A C 1
ATOM 1735 O O . PRO A 1 221 ? -7.023 -1.857 13.094 1 41.62 221 PRO A O 1
ATOM 1738 N N . TYR A 1 222 ? -7.445 0.16 13.492 1 43.84 222 TYR A N 1
ATOM 1739 C CA . TYR A 1 222 ? -6.676 0.535 12.312 1 43.84 222 TYR A CA 1
ATOM 1740 C C . TYR A 1 222 ? -5.215 0.128 12.461 1 43.84 222 TYR A C 1
ATOM 1742 O O . TYR A 1 222 ? -4.387 0.919 12.922 1 43.84 222 TYR A O 1
ATOM 1750 N N . HIS A 1 223 ? -5.078 -1.049 12.867 1 50.53 223 HIS A N 1
ATOM 1751 C CA . HIS A 1 223 ? -3.748 -1.625 13.023 1 50.53 223 HIS A CA 1
ATOM 1752 C C . HIS A 1 223 ? -2.844 -1.23 11.859 1 50.53 223 HIS A C 1
ATOM 1754 O O . HIS A 1 223 ? -1.653 -1.555 11.859 1 50.53 223 HIS A O 1
ATOM 1760 N N . ASP A 1 224 ? -3.604 -0.358 11.039 1 55.12 224 ASP A N 1
ATOM 1761 C CA . ASP A 1 224 ? -2.836 -0.208 9.812 1 55.12 224 ASP A CA 1
ATOM 1762 C C . ASP A 1 224 ? -1.754 0.859 9.961 1 55.12 224 ASP A C 1
ATOM 1764 O O . ASP A 1 224 ? -0.697 0.774 9.336 1 55.12 224 ASP A O 1
ATOM 1768 N N . VAL A 1 225 ? -2.232 1.831 10.992 1 59.47 225 VAL A N 1
ATOM 1769 C CA . VAL A 1 225 ? -1.271 2.898 11.25 1 59.47 225 VAL A CA 1
ATOM 1770 C C . VAL A 1 225 ? -0.908 2.924 12.734 1 59.47 225 VAL A C 1
ATOM 1772 O O . VAL A 1 225 ? -1.775 3.113 13.586 1 59.47 225 VAL A O 1
ATOM 1775 N N . PRO A 1 226 ? 0.261 2.498 13.023 1 64.81 226 PRO A N 1
ATOM 1776 C CA . PRO A 1 226 ? 0.659 2.6 14.43 1 64.81 226 PRO A CA 1
ATOM 1777 C C . PRO A 1 226 ? 0.676 4.043 14.938 1 64.81 226 PRO A C 1
ATOM 1779 O O . PRO A 1 226 ? 1.708 4.715 14.859 1 64.81 226 PRO A O 1
ATOM 1782 N N . ALA A 1 227 ? -0.43 4.473 15.531 1 73.5 227 ALA A N 1
ATOM 1783 C CA . ALA A 1 227 ? -0.564 5.844 16.016 1 73.5 227 ALA A CA 1
ATOM 1784 C C . ALA A 1 227 ? 0.239 6.062 17.281 1 73.5 227 ALA A C 1
ATOM 1786 O O . ALA A 1 227 ? 0.319 5.172 18.141 1 73.5 227 ALA A O 1
ATOM 1787 N N . GLY A 1 228 ? 0.801 7.199 17.422 1 79.75 228 GLY A N 1
ATOM 1788 C CA . GLY A 1 228 ? 1.503 7.613 18.625 1 79.75 228 GLY A CA 1
ATOM 1789 C C . GLY A 1 228 ? 2.963 7.203 18.641 1 79.75 228 GLY A C 1
ATOM 1790 O O . GLY A 1 228 ? 3.678 7.453 19.609 1 79.75 228 GLY A O 1
ATOM 1791 N N . GLN A 1 229 ? 3.342 6.656 17.562 1 83.69 229 GLN A N 1
ATOM 1792 C CA . GLN A 1 229 ? 4.719 6.184 17.484 1 83.69 229 GLN A CA 1
ATOM 1793 C C . GLN A 1 229 ? 5.633 7.242 16.875 1 83.69 229 GLN A C 1
ATOM 1795 O O . GLN A 1 229 ? 5.238 7.941 15.93 1 83.69 229 GLN A O 1
ATOM 1800 N N . ALA A 1 230 ? 6.84 7.305 17.5 1 91.69 230 ALA A N 1
ATOM 1801 C CA . ALA A 1 230 ? 7.855 8.18 16.922 1 91.69 230 ALA A CA 1
ATOM 1802 C C . ALA A 1 230 ? 8.398 7.609 15.617 1 91.69 230 ALA A C 1
ATOM 1804 O O . ALA A 1 230 ? 8.633 6.402 15.508 1 91.69 230 ALA A O 1
ATOM 1805 N N . LEU A 1 231 ? 8.586 8.453 14.719 1 94.62 231 LEU A N 1
ATOM 1806 C CA . LEU A 1 231 ? 9.188 8.016 13.461 1 94.62 231 LEU A CA 1
ATOM 1807 C C . LEU A 1 231 ? 10.656 7.66 13.648 1 94.62 231 LEU A C 1
ATOM 1809 O O . LEU A 1 231 ? 11.312 8.188 14.555 1 94.62 231 LEU A O 1
ATOM 1813 N N . ARG A 1 232 ? 11.047 6.773 12.773 1 91.31 232 ARG A N 1
ATOM 1814 C CA . ARG A 1 232 ? 12.477 6.527 12.617 1 91.31 232 ARG A CA 1
ATOM 1815 C C . ARG A 1 232 ? 13.125 7.57 11.711 1 91.31 232 ARG A C 1
ATOM 1817 O O . ARG A 1 232 ? 12.797 7.645 10.523 1 91.31 232 ARG A O 1
ATOM 1824 N N . VAL A 1 233 ? 14 8.344 12.281 1 91.94 233 VAL A N 1
ATOM 1825 C CA . VAL A 1 233 ? 14.594 9.445 11.523 1 91.94 233 VAL A CA 1
ATOM 1826 C C . VAL A 1 233 ? 16.047 9.102 11.172 1 91.94 233 VAL A C 1
ATOM 1828 O O . VAL A 1 233 ? 16.734 8.438 11.945 1 91.94 233 VAL A O 1
ATOM 1831 N N . PRO A 1 234 ? 16.391 9.539 9.992 1 89.5 234 PRO A N 1
ATOM 1832 C CA . PRO A 1 234 ? 17.797 9.336 9.641 1 89.5 234 PRO A CA 1
ATOM 1833 C C . PRO A 1 234 ? 18.75 10.016 10.617 1 89.5 234 PRO A C 1
ATOM 1835 O O . PRO A 1 234 ? 18.359 10.93 11.344 1 89.5 234 PRO A O 1
ATOM 1838 N N . PRO A 1 235 ? 19.938 9.508 10.594 1 86.88 235 PRO A N 1
ATOM 1839 C CA . PRO A 1 235 ? 20.938 10.148 11.453 1 86.88 235 PRO A CA 1
ATOM 1840 C C . PRO A 1 235 ? 21.156 11.625 11.109 1 86.88 235 PRO A C 1
ATOM 1842 O O . PRO A 1 235 ? 20.875 12.047 9.984 1 86.88 235 PRO A O 1
ATOM 1845 N N . THR A 1 236 ? 21.625 12.359 12.055 1 82.5 236 THR A N 1
ATOM 1846 C CA . THR A 1 236 ? 21.766 13.805 11.961 1 82.5 236 THR A CA 1
ATOM 1847 C C . THR A 1 236 ? 22.594 14.188 10.734 1 82.5 236 THR A C 1
ATOM 1849 O O . THR A 1 236 ? 22.297 15.188 10.07 1 82.5 236 THR A O 1
ATOM 1852 N N . GLY A 1 237 ? 23.531 13.477 10.398 1 77.25 237 GLY A N 1
ATOM 1853 C CA . GLY A 1 237 ? 24.406 13.766 9.266 1 77.25 237 GLY A CA 1
ATOM 1854 C C . GLY A 1 237 ? 23.719 13.586 7.93 1 77.25 237 GLY A C 1
ATOM 1855 O O . GLY A 1 237 ? 24.188 14.086 6.906 1 77.25 237 GLY A O 1
ATOM 1856 N N . GLU A 1 238 ? 22.562 12.992 7.965 1 79.38 238 GLU A N 1
ATOM 1857 C CA . GLU A 1 238 ? 21.859 12.695 6.723 1 79.38 238 GLU A CA 1
ATOM 1858 C C . GLU A 1 238 ? 20.516 13.414 6.672 1 79.38 238 GLU A C 1
ATOM 1860 O O . GLU A 1 238 ? 19.641 13.055 5.875 1 79.38 238 GLU A O 1
ATOM 1865 N N . ARG A 1 239 ? 20.422 14.445 7.453 1 83.5 239 ARG A N 1
ATOM 1866 C CA . ARG A 1 239 ? 19.109 15.07 7.566 1 83.5 239 ARG A CA 1
ATOM 1867 C C . ARG A 1 239 ? 19.031 16.344 6.738 1 83.5 239 ARG A C 1
ATOM 1869 O O . ARG A 1 239 ? 18.094 17.141 6.887 1 83.5 239 ARG A O 1
ATOM 1876 N N . ASP A 1 240 ? 20 16.516 5.887 1 87.69 240 ASP A N 1
ATOM 1877 C CA . ASP A 1 240 ? 20 17.734 5.086 1 87.69 240 ASP A CA 1
ATOM 1878 C C . ASP A 1 240 ? 18.797 17.797 4.164 1 87.69 240 ASP A C 1
ATOM 1880 O O . ASP A 1 240 ? 18.281 18.875 3.869 1 87.69 240 ASP A O 1
ATOM 1884 N N . THR A 1 241 ? 18.375 16.609 3.828 1 93.44 241 THR A N 1
ATOM 1885 C CA . THR A 1 241 ? 17.25 16.594 2.912 1 93.44 241 THR A CA 1
ATOM 1886 C C . THR A 1 241 ? 15.984 16.125 3.627 1 93.44 241 THR A C 1
ATOM 1888 O O . THR A 1 241 ? 15.023 15.695 2.984 1 93.44 241 THR A O 1
ATOM 1891 N N . TRP A 1 242 ? 16.047 16.188 4.98 1 96.06 242 TRP A N 1
ATOM 1892 C CA . TRP A 1 242 ? 14.852 15.875 5.75 1 96.06 242 TRP A CA 1
ATOM 1893 C C . TRP A 1 242 ? 13.812 16.984 5.613 1 96.06 242 TRP A C 1
ATOM 1895 O O . TRP A 1 242 ? 14.172 18.172 5.5 1 96.06 242 TRP A O 1
ATOM 1905 N N . PRO A 1 243 ? 12.555 16.625 5.605 1 96.44 243 PRO A N 1
ATOM 1906 C CA . PRO A 1 243 ? 11.531 17.656 5.418 1 96.44 243 PRO A CA 1
ATOM 1907 C C . PRO A 1 243 ? 11.547 18.703 6.523 1 96.44 243 PRO A C 1
ATOM 1909 O O . PRO A 1 243 ? 11.758 18.375 7.691 1 96.44 243 PRO A O 1
ATOM 1912 N N . PRO A 1 244 ? 11.383 19.953 6.121 1 95.88 244 PRO A N 1
ATOM 1913 C CA . PRO A 1 244 ? 11.25 20.984 7.145 1 95.88 244 PRO A CA 1
ATOM 1914 C C . PRO A 1 244 ? 9.906 20.938 7.867 1 95.88 244 PRO A C 1
ATOM 1916 O O . PRO A 1 244 ? 8.961 20.328 7.375 1 95.88 244 PRO A O 1
ATOM 1919 N N . HIS A 1 245 ? 9.836 21.609 8.977 1 95.94 245 HIS A N 1
ATOM 1920 C CA . HIS A 1 245 ? 8.656 21.609 9.836 1 95.94 245 HIS A CA 1
ATOM 1921 C C . HIS A 1 245 ? 7.426 22.109 9.078 1 95.94 245 HIS A C 1
ATOM 1923 O O . HIS A 1 245 ? 6.32 21.594 9.281 1 95.94 245 HIS A O 1
ATOM 1929 N N . SER A 1 246 ? 7.578 23.047 8.227 1 95.12 246 SER A N 1
ATOM 1930 C CA . SER A 1 246 ? 6.449 23.656 7.523 1 95.12 246 SER A CA 1
ATOM 1931 C C . SER A 1 246 ? 5.727 22.625 6.656 1 95.12 246 SER A C 1
ATOM 1933 O O . SER A 1 246 ? 4.504 22.703 6.496 1 95.12 246 SER A O 1
ATOM 1935 N N . LEU A 1 247 ? 6.473 21.672 6.164 1 96.12 247 LEU A N 1
ATOM 1936 C CA . LEU A 1 247 ? 5.852 20.672 5.301 1 96.12 247 LEU A CA 1
ATOM 1937 C C . LEU A 1 247 ? 5.113 19.625 6.129 1 96.12 247 LEU A C 1
ATOM 1939 O O . LEU A 1 247 ? 4.07 19.109 5.711 1 96.12 247 LEU A O 1
ATOM 1943 N N . PHE A 1 248 ? 5.637 19.312 7.273 1 96.75 248 PHE A N 1
ATOM 1944 C CA . PHE A 1 248 ? 4.883 18.469 8.188 1 96.75 248 PHE A CA 1
ATOM 1945 C C . PHE A 1 248 ? 3.596 19.141 8.625 1 96.75 248 PHE A C 1
ATOM 1947 O O . PHE A 1 248 ? 2.549 18.5 8.727 1 96.75 248 PHE A O 1
ATOM 1954 N N . ALA A 1 249 ? 3.727 20.391 8.852 1 96.38 249 ALA A N 1
ATOM 1955 C CA . ALA A 1 249 ? 2.545 21.156 9.242 1 96.38 249 ALA A CA 1
ATOM 1956 C C . ALA A 1 249 ? 1.512 21.172 8.117 1 96.38 249 ALA A C 1
ATOM 1958 O O . ALA A 1 249 ? 0.306 21.125 8.375 1 96.38 249 ALA A O 1
ATOM 1959 N N . ALA A 1 250 ? 1.973 21.266 6.941 1 93.94 250 ALA A N 1
ATOM 1960 C CA . ALA A 1 250 ? 1.068 21.219 5.793 1 93.94 250 ALA A CA 1
ATOM 1961 C C . ALA A 1 250 ? 0.33 19.891 5.723 1 93.94 250 ALA A C 1
ATOM 1963 O O . ALA A 1 250 ? -0.887 19.859 5.523 1 93.94 250 ALA A O 1
ATOM 1964 N N . LEU A 1 251 ? 1.086 18.875 5.836 1 95 251 LEU A N 1
ATOM 1965 C CA . LEU A 1 251 ? 0.506 17.531 5.84 1 95 251 LEU A CA 1
ATOM 1966 C C . LEU A 1 251 ? -0.534 17.391 6.945 1 95 251 LEU A C 1
ATOM 1968 O O . LEU A 1 251 ? -1.599 16.812 6.734 1 95 251 LEU A O 1
ATOM 1972 N N . TYR A 1 252 ? -0.172 17.891 8.07 1 96.38 252 TYR A N 1
ATOM 1973 C CA . TYR A 1 252 ? -1.068 17.844 9.219 1 96.38 252 TYR A CA 1
ATOM 1974 C C . TYR A 1 252 ? -2.354 18.609 8.945 1 96.38 252 TYR A C 1
ATOM 1976 O O . TYR A 1 252 ? -3.445 18.156 9.289 1 96.38 252 TYR A O 1
ATOM 1984 N N . ALA A 1 253 ? -2.246 19.719 8.312 1 94.88 253 ALA A N 1
ATOM 1985 C CA . ALA A 1 253 ? -3.406 20.531 7.949 1 94.88 253 ALA A CA 1
ATOM 1986 C C . ALA A 1 253 ? -4.328 19.766 6.996 1 94.88 253 ALA A C 1
ATOM 1988 O O . ALA A 1 253 ? -5.551 19.812 7.145 1 94.88 253 ALA A O 1
ATOM 1989 N N . LEU A 1 254 ? -3.719 19.125 6.141 1 92.12 254 LEU A N 1
ATOM 1990 C CA . LEU A 1 254 ? -4.504 18.359 5.184 1 92.12 254 LEU A CA 1
ATOM 1991 C C . LEU A 1 254 ? -5.328 17.297 5.891 1 92.12 254 LEU A C 1
ATOM 1993 O O . LEU A 1 254 ? -6.516 17.125 5.602 1 92.12 254 LEU A O 1
ATOM 1997 N N . ALA A 1 255 ? -4.75 16.609 6.773 1 93.06 255 ALA A N 1
ATOM 1998 C CA . ALA A 1 255 ? -5.457 15.57 7.523 1 93.06 255 ALA A CA 1
ATOM 1999 C C . ALA A 1 255 ? -6.59 16.172 8.352 1 93.06 255 ALA A C 1
ATOM 2001 O O . ALA A 1 255 ? -7.684 15.602 8.414 1 93.06 255 ALA A O 1
ATOM 2002 N N . LEU A 1 256 ? -6.32 17.312 8.953 1 94.75 256 LEU A N 1
ATOM 2003 C CA . LEU A 1 256 ? -7.316 18.016 9.766 1 94.75 256 LEU A CA 1
ATOM 2004 C C . LEU A 1 256 ? -8.531 18.391 8.922 1 94.75 256 LEU A C 1
ATOM 2006 O O . LEU A 1 256 ? -9.672 18.141 9.312 1 94.75 256 LEU A O 1
ATOM 2010 N N . ILE A 1 257 ? -8.289 18.953 7.82 1 91.44 257 ILE A N 1
ATOM 2011 C CA . ILE A 1 257 ? -9.352 19.453 6.957 1 91.44 257 ILE A CA 1
ATOM 2012 C C . ILE A 1 257 ? -10.141 18.281 6.379 1 91.44 257 ILE A C 1
ATOM 2014 O O . ILE A 1 257 ? -11.367 18.328 6.297 1 91.44 257 ILE A O 1
ATOM 2018 N N . THR A 1 258 ? -9.438 17.281 6.027 1 88.75 258 THR A N 1
ATOM 2019 C CA . THR A 1 258 ? -10.094 16.109 5.457 1 88.75 258 THR A CA 1
ATOM 2020 C C . THR A 1 258 ? -11.016 15.461 6.484 1 88.75 258 THR A C 1
ATOM 2022 O O . THR A 1 258 ? -12.078 14.945 6.137 1 88.75 258 THR A O 1
ATOM 2025 N N . THR A 1 259 ? -10.695 15.539 7.723 1 91 259 THR A N 1
ATOM 2026 C CA . THR A 1 259 ? -11.414 14.781 8.742 1 91 259 THR A CA 1
ATOM 2027 C C . THR A 1 259 ? -12.484 15.648 9.406 1 91 259 THR A C 1
ATOM 2029 O O . THR A 1 259 ? -13.586 15.172 9.68 1 91 259 THR A O 1
ATOM 2032 N N . TRP A 1 260 ? -12.133 16.953 9.641 1 93.25 260 TRP A N 1
ATOM 2033 C CA . TRP A 1 260 ? -12.984 17.672 10.578 1 93.25 260 TRP A CA 1
ATOM 2034 C C . TRP A 1 260 ? -13.328 19.062 10.062 1 93.25 260 TRP A C 1
ATOM 2036 O O . TRP A 1 260 ? -13.727 19.938 10.828 1 93.25 260 TRP A O 1
ATOM 2046 N N . ARG A 1 261 ? -13.188 19.281 8.844 1 91.25 261 ARG A N 1
ATOM 2047 C CA . ARG A 1 261 ? -13.492 20.609 8.328 1 91.25 261 ARG A CA 1
ATOM 2048 C C . ARG A 1 261 ? -14.938 21 8.641 1 91.25 261 ARG A C 1
ATOM 2050 O O . ARG A 1 261 ? -15.836 20.156 8.586 1 91.25 261 ARG A O 1
ATOM 2057 N N . ALA A 1 262 ? -15.07 22.234 9.039 1 90.75 262 ALA A N 1
ATOM 2058 C CA . ALA A 1 262 ? -16.422 22.75 9.227 1 90.75 262 ALA A CA 1
ATOM 2059 C C . ALA A 1 262 ? -17.156 22.828 7.895 1 90.75 262 ALA A C 1
ATOM 2061 O O . ALA A 1 262 ? -16.547 23.016 6.844 1 90.75 262 ALA A O 1
ATOM 2062 N N . PRO A 1 263 ? -18.438 22.797 8.148 1 83.94 263 PRO A N 1
ATOM 2063 C CA . PRO A 1 263 ? -19.219 22.938 6.918 1 83.94 263 PRO A CA 1
ATOM 2064 C C . PRO A 1 263 ? -18.953 24.234 6.184 1 83.94 263 PRO A C 1
ATOM 2066 O O . PRO A 1 263 ? -18.656 25.25 6.816 1 83.94 263 PRO A O 1
ATOM 2069 N N . ASP A 1 264 ? -18.828 24.391 4.957 1 77.94 264 ASP A N 1
ATOM 2070 C CA . ASP A 1 264 ? -18.75 25.547 4.074 1 77.94 264 ASP A CA 1
ATOM 2071 C C . ASP A 1 264 ? -17.359 26.156 4.086 1 77.94 264 ASP A C 1
ATOM 2073 O O . ASP A 1 264 ? -17.125 27.203 3.467 1 77.94 264 ASP A O 1
ATOM 2077 N N . PHE A 1 265 ? -16.469 25.594 4.984 1 81.44 265 PHE A N 1
ATOM 2078 C CA . PHE A 1 265 ? -15.125 26.156 5.094 1 81.44 265 PHE A CA 1
ATOM 2079 C C . PHE A 1 265 ? -14.469 26.25 3.725 1 81.44 265 PHE A C 1
ATOM 2081 O O . PHE A 1 265 ? -13.961 27.312 3.344 1 81.44 265 PHE A O 1
ATOM 2088 N N . LEU A 1 266 ? -14.594 25.188 3.018 1 75.69 266 LEU A N 1
ATOM 2089 C CA . LEU A 1 266 ? -13.922 25.141 1.721 1 75.69 266 LEU A CA 1
ATOM 2090 C C . LEU A 1 266 ? -14.523 26.172 0.762 1 75.69 266 LEU A C 1
ATOM 2092 O O . LEU A 1 266 ? -13.797 26.844 0.026 1 75.69 266 LEU A O 1
ATOM 2096 N N . THR A 1 267 ? -15.727 26.25 0.81 1 72.25 267 THR A N 1
ATOM 2097 C CA . THR A 1 267 ? -16.422 27.172 -0.074 1 72.25 267 THR A CA 1
ATOM 2098 C C . THR A 1 267 ? -16.016 28.609 0.232 1 72.25 267 THR A C 1
ATOM 2100 O O . THR A 1 267 ? -15.773 29.406 -0.682 1 72.25 267 THR A O 1
ATOM 2103 N N . GLN A 1 268 ? -15.922 28.891 1.385 1 71.12 268 GLN A N 1
ATOM 2104 C CA . GLN A 1 268 ? -15.594 30.25 1.801 1 71.12 268 GLN A CA 1
ATOM 2105 C C . GLN A 1 268 ? -14.141 30.578 1.511 1 71.12 268 GLN A C 1
ATOM 2107 O O . GLN A 1 268 ? -13.82 31.688 1.088 1 71.12 268 GLN A O 1
ATOM 2112 N N . VAL A 1 269 ? -13.344 29.609 1.723 1 70.75 269 VAL A N 1
ATOM 2113 C CA . VAL A 1 269 ? -11.914 29.828 1.488 1 70.75 269 VAL A CA 1
ATOM 2114 C C . VAL A 1 269 ? -11.656 29.969 -0.009 1 70.75 269 VAL A C 1
ATOM 2116 O O . VAL A 1 269 ? -10.859 30.812 -0.429 1 70.75 269 VAL A O 1
ATOM 2119 N N . LYS A 1 270 ? -12.266 29.156 -0.77 1 67.81 270 LYS A N 1
ATOM 2120 C CA . LYS A 1 270 ? -12.094 29.234 -2.219 1 67.81 270 LYS A CA 1
ATOM 2121 C C . LYS A 1 270 ? -12.57 30.578 -2.764 1 67.81 270 LYS A C 1
ATOM 2123 O O . LYS A 1 270 ? -11.969 31.125 -3.693 1 67.81 270 LYS A O 1
ATOM 2128 N N . ALA A 1 271 ? -13.539 31.016 -2.215 1 64.69 271 ALA A N 1
ATOM 2129 C CA . ALA A 1 271 ? -14.078 32.312 -2.645 1 64.69 271 ALA A CA 1
ATOM 2130 C C . ALA A 1 271 ? -13.117 33.438 -2.307 1 64.69 271 ALA A C 1
ATOM 2132 O O . ALA A 1 271 ? -13.016 34.406 -3.049 1 64.69 271 ALA A O 1
ATOM 2133 N N . HIS A 1 272 ? -12.336 33.188 -1.286 1 62.19 272 HIS A N 1
ATOM 2134 C CA . HIS A 1 272 ? -11.555 34.312 -0.775 1 62.19 272 HIS A CA 1
ATOM 2135 C C . HIS A 1 272 ? -10.078 34.156 -1.109 1 62.19 272 HIS A C 1
ATOM 2137 O O . HIS A 1 272 ? -9.352 35.156 -1.263 1 62.19 272 HIS A O 1
ATOM 2143 N N . TRP A 1 273 ? -9.664 32.875 -1.13 1 60.38 273 TRP A N 1
ATOM 2144 C CA . TRP A 1 273 ? -8.227 32.656 -1.185 1 60.38 273 TRP A CA 1
ATOM 2145 C C . TRP A 1 273 ? -7.785 32.281 -2.596 1 60.38 273 TRP A C 1
ATOM 2147 O O . TRP A 1 273 ? -6.59 32.156 -2.863 1 60.38 273 TRP A O 1
ATOM 2157 N N . SER A 1 274 ? -8.609 32.031 -3.475 1 54.88 274 SER A N 1
ATOM 2158 C CA . SER A 1 274 ? -8.258 31.484 -4.785 1 54.88 274 SER A CA 1
ATOM 2159 C C . SER A 1 274 ? -7.188 32.344 -5.457 1 54.88 274 SER A C 1
ATOM 2161 O O . SER A 1 274 ? -6.262 31.812 -6.082 1 54.88 274 SER A O 1
ATOM 2163 N N . ASN A 1 275 ? -7.285 33.594 -5.184 1 53.72 275 ASN A N 1
ATOM 2164 C CA . ASN A 1 275 ? -6.316 34.469 -5.852 1 53.72 275 ASN A CA 1
ATOM 2165 C C . ASN A 1 275 ? -4.961 34.438 -5.148 1 53.72 275 ASN A C 1
ATOM 2167 O O . ASN A 1 275 ? -3.939 34.781 -5.742 1 53.72 275 ASN A O 1
ATOM 2171 N N . SER A 1 276 ? -5.016 34.031 -3.906 1 54.09 276 SER A N 1
ATOM 2172 C CA . SER A 1 276 ? -3.785 34.094 -3.123 1 54.09 276 SER A CA 1
ATOM 2173 C C . SER A 1 276 ? -2.951 32.844 -3.311 1 54.09 276 SER A C 1
ATOM 2175 O O . SER A 1 276 ? -1.721 32.875 -3.236 1 54.09 276 SER A O 1
ATOM 2177 N N . PHE A 1 277 ? -3.578 31.688 -3.465 1 54.5 277 PHE A N 1
ATOM 2178 C CA . PHE A 1 277 ? -2.871 30.422 -3.475 1 54.5 277 PHE A CA 1
ATOM 2179 C C . PHE A 1 277 ? -2.135 30.219 -4.793 1 54.5 277 PHE A C 1
ATOM 2181 O O . PHE A 1 277 ? -1.094 29.562 -4.836 1 54.5 277 PHE A O 1
ATOM 2188 N N . TYR A 1 278 ? -2.734 30.688 -5.918 1 48.31 278 TYR A N 1
ATOM 2189 C CA . TYR A 1 278 ? -2.184 30.453 -7.25 1 48.31 278 TYR A CA 1
ATOM 2190 C C . TYR A 1 278 ? -1.853 31.766 -7.938 1 48.31 278 TYR A C 1
ATOM 2192 O O . TYR A 1 278 ? -2.66 32.312 -8.711 1 48.31 278 TYR A O 1
ATOM 2200 N N . PRO A 1 279 ? -0.725 32.25 -7.406 1 42.38 279 PRO A N 1
ATOM 2201 C CA . PRO A 1 279 ? -0.413 33.469 -8.188 1 42.38 279 PRO A CA 1
ATOM 2202 C C . PRO A 1 279 ? -0.138 33.156 -9.656 1 42.38 279 PRO A C 1
ATOM 2204 O O . PRO A 1 279 ? 0.631 32.25 -9.969 1 42.38 279 PRO A O 1
ATOM 2207 N N . GLY A 1 280 ? -0.979 33.5 -10.641 1 41.25 280 GLY A N 1
ATOM 2208 C CA . GLY A 1 280 ? -0.846 33.344 -12.078 1 41.25 280 GLY A CA 1
ATOM 2209 C C . GLY A 1 280 ? -1.733 32.219 -12.625 1 41.25 280 GLY A C 1
ATOM 2210 O O . GLY A 1 280 ? -1.745 31.969 -13.828 1 41.25 280 GLY A O 1
ATOM 2211 N N . ALA A 1 281 ? -2.107 31.297 -11.938 1 42.28 281 ALA A N 1
ATOM 2212 C CA . ALA A 1 281 ? -2.932 30.172 -12.391 1 42.28 281 ALA A CA 1
ATOM 2213 C C . ALA A 1 281 ? -4.289 30.656 -12.891 1 42.28 281 ALA A C 1
ATOM 2215 O O . ALA A 1 281 ? -5.02 29.906 -13.547 1 42.28 281 ALA A O 1
ATOM 2216 N N . GLN A 1 282 ? -4.781 31.688 -12.555 1 40.19 282 GLN A N 1
ATOM 2217 C CA . GLN A 1 282 ? -5.93 32.156 -13.32 1 40.19 282 GLN A CA 1
ATOM 2218 C C . GLN A 1 282 ? -5.652 32.125 -14.82 1 40.19 282 GLN A C 1
ATOM 2220 O O . GLN A 1 282 ? -6.551 31.844 -15.609 1 40.19 282 GLN A O 1
ATOM 2225 N N . GLN A 1 283 ? -4.504 32.375 -15.141 1 39.97 283 GLN A N 1
ATOM 2226 C CA . GLN A 1 283 ? -4.207 32.406 -16.562 1 39.97 283 GLN A CA 1
ATOM 2227 C C . GLN A 1 283 ? -4.09 31.016 -17.156 1 39.97 283 GLN A C 1
ATOM 2229 O O . GLN A 1 283 ? -4.578 30.75 -18.266 1 39.97 283 GLN A O 1
ATOM 2234 N N . SER A 1 284 ? -3.457 30.141 -16.547 1 39.16 284 SER A N 1
ATOM 2235 C CA . SER A 1 284 ? -3.242 28.828 -17.156 1 39.16 284 SER A CA 1
ATOM 2236 C C . SER A 1 284 ? -4.48 27.953 -17.031 1 39.16 284 SER A C 1
ATOM 2238 O O . SER A 1 284 ? -4.789 27.172 -17.922 1 39.16 284 SER A O 1
ATOM 2240 N N . ARG A 1 285 ? -5.277 27.984 -16.031 1 39.28 285 ARG A N 1
ATOM 2241 C CA . ARG A 1 285 ? -6.602 27.375 -16.031 1 39.28 285 ARG A CA 1
ATOM 2242 C C . ARG A 1 285 ? -7.531 28.062 -17.031 1 39.28 285 ARG A C 1
ATOM 2244 O O . ARG A 1 285 ? -8.273 27.406 -17.75 1 39.28 285 ARG A O 1
ATOM 2251 N N . ASP A 1 286 ? -7.473 29.281 -17.078 1 39.78 286 ASP A N 1
ATOM 2252 C CA . ASP A 1 286 ? -8.172 30.016 -18.141 1 39.78 286 ASP A CA 1
ATOM 2253 C C . ASP A 1 286 ? -7.645 29.625 -19.516 1 39.78 286 ASP A C 1
ATOM 2255 O O . ASP A 1 286 ? -8.422 29.453 -20.453 1 39.78 286 ASP A O 1
ATOM 2259 N N . GLU A 1 287 ? -6.438 29.328 -19.562 1 41.59 287 GLU A N 1
ATOM 2260 C CA . GLU A 1 287 ? -5.879 28.875 -20.828 1 41.59 287 GLU A CA 1
ATOM 2261 C C . GLU A 1 287 ? -6.188 27.391 -21.078 1 41.59 287 GLU A C 1
ATOM 2263 O O . GLU A 1 287 ? -6.492 26.984 -22.203 1 41.59 287 GLU A O 1
ATOM 2268 N N . ALA A 1 288 ? -6.148 26.625 -20.078 1 40.91 288 ALA A N 1
ATOM 2269 C CA . ALA A 1 288 ? -6.57 25.234 -20.219 1 40.91 288 ALA A CA 1
ATOM 2270 C C . ALA A 1 288 ? -8.086 25.125 -20.359 1 40.91 288 ALA A C 1
ATOM 2272 O O . ALA A 1 288 ? -8.586 24.359 -21.188 1 40.91 288 ALA A O 1
ATOM 2273 N N . ILE A 1 289 ? -8.82 25.844 -19.75 1 41.25 289 ILE A N 1
ATOM 2274 C CA . ILE A 1 289 ? -10.242 26.031 -20.031 1 41.25 289 ILE A CA 1
ATOM 2275 C C . ILE A 1 289 ? -10.414 26.719 -21.375 1 41.25 289 ILE A C 1
ATOM 2277 O O . ILE A 1 289 ? -11.258 26.312 -22.188 1 41.25 289 ILE A O 1
ATOM 2281 N N . ARG A 1 290 ? -9.562 27.594 -21.625 1 41.34 290 ARG A N 1
ATOM 2282 C CA . ARG A 1 290 ? -9.57 28.203 -22.953 1 41.34 290 ARG A CA 1
ATOM 2283 C C . ARG A 1 290 ? -9.07 27.219 -24.016 1 41.34 290 ARG A C 1
ATOM 2285 O O . ARG A 1 290 ? -9.664 27.078 -25.078 1 41.34 290 ARG A O 1
ATOM 2292 N N . LYS A 1 291 ? -8.07 26.438 -23.781 1 45.09 291 LYS A N 1
ATOM 2293 C CA . LYS A 1 291 ? -7.586 25.438 -24.719 1 45.09 291 LYS A CA 1
ATOM 2294 C C . LYS A 1 291 ? -8.547 24.25 -24.812 1 45.09 291 LYS A C 1
ATOM 2296 O O . LYS A 1 291 ? -8.758 23.703 -25.891 1 45.09 291 LYS A O 1
ATOM 2301 N N . ALA A 1 292 ? -9.148 23.828 -23.719 1 40.88 292 ALA A N 1
ATOM 2302 C CA . ALA A 1 292 ? -10.273 22.891 -23.766 1 40.88 292 ALA A CA 1
ATOM 2303 C C . ALA A 1 292 ? -11.492 23.547 -24.422 1 40.88 292 ALA A C 1
ATOM 2305 O O . ALA A 1 292 ? -12.219 22.906 -25.172 1 40.88 292 ALA A O 1
ATOM 2306 N N . SER A 1 293 ? -11.547 24.719 -24.219 1 39.25 293 SER A N 1
ATOM 2307 C CA . SER A 1 293 ? -12.562 25.484 -24.938 1 39.25 293 SER A CA 1
ATOM 2308 C C . SER A 1 293 ? -12.188 25.688 -26.391 1 39.25 293 SER A C 1
ATOM 2310 O O . SER A 1 293 ? -13.031 25.562 -27.281 1 39.25 293 SER A O 1
ATOM 2312 N N . ILE A 1 294 ? -10.977 25.969 -26.641 1 40.03 294 ILE A N 1
ATOM 2313 C CA . ILE A 1 294 ? -10.523 26.094 -28.016 1 40.03 294 ILE A CA 1
ATOM 2314 C C . ILE A 1 294 ? -10.469 24.703 -28.672 1 40.03 294 ILE A C 1
ATOM 2316 O O . ILE A 1 294 ? -10.898 24.531 -29.812 1 40.03 294 ILE A O 1
ATOM 2320 N N . ARG A 1 295 ? -9.977 23.719 -27.984 1 41.25 295 ARG A N 1
ATOM 2321 C CA . ARG A 1 295 ? -10.062 22.375 -28.547 1 41.25 295 ARG A CA 1
ATOM 2322 C C . ARG A 1 295 ? -11.523 21.938 -28.688 1 41.25 295 ARG A C 1
ATOM 2324 O O . ARG A 1 295 ? -11.883 21.234 -29.641 1 41.25 295 ARG A O 1
ATOM 2331 N N . ARG A 1 296 ? -12.32 22.359 -27.797 1 38.97 296 ARG A N 1
ATOM 2332 C CA . ARG A 1 296 ? -13.758 22.234 -28.031 1 38.97 296 ARG A CA 1
ATOM 2333 C C . ARG A 1 296 ? -14.203 23.078 -29.219 1 38.97 296 ARG A C 1
ATOM 2335 O O . ARG A 1 296 ? -15.023 22.641 -30.016 1 38.97 296 ARG A O 1
ATOM 2342 N N . ASP A 1 297 ? -13.633 24.141 -29.297 1 37.66 297 ASP A N 1
ATOM 2343 C CA . ASP A 1 297 ? -14.031 24.984 -30.406 1 37.66 297 ASP A CA 1
ATOM 2344 C C . ASP A 1 297 ? -13.398 24.516 -31.719 1 37.66 297 ASP A C 1
ATOM 2346 O O . ASP A 1 297 ? -14.016 24.594 -32.781 1 37.66 297 ASP A O 1
ATOM 2350 N N . GLU A 1 298 ? -12.156 24.094 -31.719 1 39.16 298 GLU A N 1
ATOM 2351 C CA . GLU A 1 298 ? -11.656 23.562 -33 1 39.16 298 GLU A CA 1
ATOM 2352 C C . GLU A 1 298 ? -12.297 22.219 -33.312 1 39.16 298 GLU A C 1
ATOM 2354 O O . GLU A 1 298 ? -12.461 21.875 -34.5 1 39.16 298 GLU A O 1
ATOM 2359 N N . SER A 1 299 ? -12.609 21.344 -32.344 1 35.62 299 SER A N 1
ATOM 2360 C CA . SER A 1 299 ? -13.406 20.188 -32.688 1 35.62 299 SER A CA 1
ATOM 2361 C C . SER A 1 299 ? -14.867 20.562 -32.906 1 35.62 299 SER A C 1
ATOM 2363 O O . SER A 1 299 ? -15.68 19.719 -33.281 1 35.62 299 SER A O 1
ATOM 2365 N N . ALA A 1 300 ? -15.258 21.703 -32.594 1 34.62 300 ALA A N 1
ATOM 2366 C CA . ALA A 1 300 ? -16.641 22.078 -32.906 1 34.62 300 ALA A CA 1
ATOM 2367 C C . ALA A 1 300 ? -16.828 22.219 -34.406 1 34.62 300 ALA A C 1
ATOM 2369 O O . ALA A 1 300 ? -17.969 22.219 -34.875 1 34.62 300 ALA A O 1
ATOM 2370 N N . ASP A 1 301 ? -15.914 22.562 -35.125 1 33.53 301 ASP A N 1
ATOM 2371 C CA . ASP A 1 301 ? -16.438 22.719 -36.469 1 33.53 301 ASP A CA 1
ATOM 2372 C C . ASP A 1 301 ? -16.781 21.375 -37.094 1 33.53 301 ASP A C 1
ATOM 2374 O O . ASP A 1 301 ? -17.766 21.266 -37.844 1 33.53 301 ASP A O 1
ATOM 2378 N N . ASP A 1 302 ? -16.031 20.438 -37.406 1 30.14 302 ASP A N 1
ATOM 2379 C CA . ASP A 1 302 ? -16.547 19.359 -38.25 1 30.14 302 ASP A CA 1
ATOM 2380 C C . ASP A 1 302 ? -17.281 18.312 -37.438 1 30.14 302 ASP A C 1
ATOM 2382 O O . ASP A 1 302 ? -17.531 17.203 -37.906 1 30.14 302 ASP A O 1
ATOM 2386 N N . ILE A 1 303 ? -17.344 18.297 -36.094 1 31.25 303 ILE A N 1
ATOM 2387 C CA . ILE A 1 303 ? -18.234 17.266 -35.562 1 31.25 303 ILE A CA 1
ATOM 2388 C C . ILE A 1 303 ? -19.688 17.656 -35.812 1 31.25 303 ILE A C 1
ATOM 2390 O O . ILE A 1 303 ? -20.156 18.672 -35.312 1 31.25 303 ILE A O 1
ATOM 2394 N N . ASP A 1 304 ? -20.359 17.078 -36.812 1 30.28 304 ASP A N 1
ATOM 2395 C CA . ASP A 1 304 ? -21.781 17.141 -37.156 1 30.28 304 ASP A CA 1
ATOM 2396 C C . ASP A 1 304 ? -22.672 16.859 -35.969 1 30.28 304 ASP A C 1
ATOM 2398 O O . ASP A 1 304 ? -22.266 16.172 -35.031 1 30.28 304 ASP A O 1
ATOM 2402 N N . ALA A 1 305 ? -23.828 17.438 -35.656 1 31.31 305 ALA A N 1
ATOM 2403 C CA . ALA A 1 305 ? -24.938 17.312 -34.719 1 31.31 305 ALA A CA 1
ATOM 2404 C C . ALA A 1 305 ? -25.281 15.844 -34.5 1 31.31 305 ALA A C 1
ATOM 2406 O O . ALA A 1 305 ? -25.719 15.477 -33.406 1 31.31 305 ALA A O 1
ATOM 2407 N N . LEU A 1 306 ? -25.094 14.922 -35.375 1 31.16 306 LEU A N 1
ATOM 2408 C CA . LEU A 1 306 ? -25.5 13.523 -35.406 1 31.16 306 LEU A CA 1
ATOM 2409 C C . LEU A 1 306 ? -24.688 12.711 -34.406 1 31.16 306 LEU A C 1
ATOM 2411 O O . LEU A 1 306 ? -25.219 11.828 -33.719 1 31.16 306 LEU A O 1
ATOM 2415 N N . ASP A 1 307 ? -23.5 12.992 -34.25 1 30.83 307 ASP A N 1
ATOM 2416 C CA . ASP A 1 307 ? -22.703 12.086 -33.438 1 30.83 307 ASP A CA 1
ATOM 2417 C C . ASP A 1 307 ? -22.984 12.297 -31.938 1 30.83 307 ASP A C 1
ATOM 2419 O O . ASP A 1 307 ? -22.984 11.336 -31.156 1 30.83 307 ASP A O 1
ATOM 2423 N N . VAL A 1 308 ? -23.391 13.367 -31.5 1 32.5 308 VAL A N 1
ATOM 2424 C CA . VAL A 1 308 ? -23.781 13.594 -30.109 1 32.5 308 VAL A CA 1
ATOM 2425 C C . VAL A 1 308 ? -25.062 12.836 -29.812 1 32.5 308 VAL A C 1
ATOM 2427 O O . VAL A 1 308 ? -25.203 12.234 -28.734 1 32.5 308 VAL A O 1
ATOM 2430 N N . LEU A 1 309 ? -26 12.695 -30.672 1 32.28 309 LEU A N 1
ATOM 2431 C CA . LEU A 1 309 ? -27.266 12.008 -30.484 1 32.28 309 LEU A CA 1
ATOM 2432 C C . LEU A 1 309 ? -27.062 10.508 -30.312 1 32.28 309 LEU A C 1
ATOM 2434 O O . LEU A 1 309 ? -27.719 9.875 -29.469 1 32.28 309 LEU A O 1
ATOM 2438 N N . LEU A 1 310 ? -26.141 9.961 -30.906 1 34.16 310 LEU A N 1
ATOM 2439 C CA . LEU A 1 310 ? -25.938 8.516 -30.797 1 34.16 310 LEU A CA 1
ATOM 2440 C C . LEU A 1 310 ? -25.344 8.164 -29.438 1 34.16 310 LEU A C 1
ATOM 2442 O O . LEU A 1 310 ? -25.719 7.145 -28.844 1 34.16 310 LEU A O 1
ATOM 2446 N N . MET A 1 311 ? -24.594 8.945 -28.875 1 31.22 311 MET A N 1
ATOM 2447 C CA . MET A 1 311 ? -23.984 8.547 -27.609 1 31.22 311 MET A CA 1
ATOM 2448 C C . MET A 1 311 ? -24.953 8.703 -26.453 1 31.22 311 MET A C 1
ATOM 2450 O O . MET A 1 311 ? -24.969 7.887 -25.531 1 31.22 311 MET A O 1
ATOM 2454 N N . LEU A 1 312 ? -25.828 9.578 -26.375 1 30.97 312 LEU A N 1
ATOM 2455 C CA . LEU A 1 312 ? -26.922 9.656 -25.406 1 30.97 312 LEU A CA 1
ATOM 2456 C C . LEU A 1 312 ? -27.844 8.453 -25.547 1 30.97 312 LEU A C 1
ATOM 2458 O O . LEU A 1 312 ? -28.359 7.957 -24.547 1 30.97 312 LEU A O 1
ATOM 2462 N N . GLN A 1 313 ? -28.047 7.941 -26.625 1 29.94 313 GLN A N 1
ATOM 2463 C CA . GLN A 1 313 ? -28.922 6.797 -26.828 1 29.94 313 GLN A CA 1
ATOM 2464 C C . GLN A 1 313 ? -28.359 5.539 -26.172 1 29.94 313 GLN A C 1
ATOM 2466 O O . GLN A 1 313 ? -29.094 4.754 -25.578 1 29.94 313 GLN A O 1
ATOM 2471 N N . ASP A 1 314 ? -27.141 5.352 -26.25 1 31.36 314 ASP A N 1
ATOM 2472 C CA . ASP A 1 314 ? -26.625 4.117 -25.672 1 31.36 314 ASP A CA 1
ATOM 2473 C C . ASP A 1 314 ? -26.625 4.176 -24.141 1 31.36 314 ASP A C 1
ATOM 2475 O O . ASP A 1 314 ? -26.859 3.166 -23.484 1 31.36 314 ASP A O 1
ATOM 2479 N N . MET A 1 315 ? -26.406 5.246 -23.547 1 27.58 315 MET A N 1
ATOM 2480 C CA . MET A 1 315 ? -26.516 5.348 -22.094 1 27.58 315 MET A CA 1
ATOM 2481 C C . MET A 1 315 ? -27.953 5.219 -21.641 1 27.58 315 MET A C 1
ATOM 2483 O O . MET A 1 315 ? -28.234 4.676 -20.562 1 27.58 315 MET A O 1
ATOM 2487 N N . ALA A 1 316 ? -28.828 5.734 -22.297 1 28.23 316 ALA A N 1
ATOM 2488 C CA . ALA A 1 316 ? -30.234 5.578 -21.922 1 28.23 316 ALA A CA 1
ATOM 2489 C C . ALA A 1 316 ? -30.672 4.121 -22.047 1 28.23 316 ALA A C 1
ATOM 2491 O O . ALA A 1 316 ? -31.516 3.652 -21.266 1 28.23 316 ALA A O 1
ATOM 2492 N N . ALA A 1 317 ? -30.047 3.398 -22.984 1 29.42 317 ALA A N 1
ATOM 2493 C CA . ALA A 1 317 ? -30.531 2.037 -23.172 1 29.42 317 ALA A CA 1
ATOM 2494 C C . ALA A 1 317 ? -30.109 1.132 -22.031 1 29.42 317 ALA A C 1
ATOM 2496 O O . ALA A 1 317 ? -30.844 0.223 -21.641 1 29.42 317 ALA A O 1
ATOM 2497 N N . HIS A 1 318 ? -28.969 1.326 -21.484 1 27.22 318 HIS A N 1
ATOM 2498 C CA . HIS A 1 318 ? -28.625 0.293 -20.5 1 27.22 318 HIS A CA 1
ATOM 2499 C C . HIS A 1 318 ? -29.359 0.504 -19.188 1 27.22 318 HIS A C 1
ATOM 2501 O O . HIS A 1 318 ? -29.375 -0.378 -18.328 1 27.22 318 HIS A O 1
ATOM 2507 N N . ASN A 1 319 ? -29.75 1.774 -18.844 1 24.97 319 ASN A N 1
ATOM 2508 C CA . ASN A 1 319 ? -30.562 1.857 -17.641 1 24.97 319 ASN A CA 1
ATOM 2509 C C . ASN A 1 319 ? -31.828 1.004 -17.766 1 24.97 319 ASN A C 1
ATOM 2511 O O . ASN A 1 319 ? -32.562 0.815 -16.797 1 24.97 319 ASN A O 1
ATOM 2515 N N . ALA A 1 320 ? -32.281 0.883 -19.062 1 27.56 320 ALA A N 1
ATOM 2516 C CA . ALA A 1 320 ? -33.594 0.261 -19.156 1 27.56 320 ALA A CA 1
ATOM 2517 C C . ALA A 1 320 ? -33.531 -1.192 -18.688 1 27.56 320 ALA A C 1
ATOM 2519 O O . ALA A 1 320 ? -34.594 -1.795 -18.422 1 27.56 320 ALA A O 1
ATOM 2520 N N . ALA A 1 321 ? -32.375 -1.818 -18.969 1 27.08 321 ALA A N 1
ATOM 2521 C CA . ALA A 1 321 ? -32.719 -3.234 -18.984 1 27.08 321 ALA A CA 1
ATOM 2522 C C . ALA A 1 321 ? -33.062 -3.742 -17.578 1 27.08 321 ALA A C 1
ATOM 2524 O O . ALA A 1 321 ? -33.469 -4.887 -17.406 1 27.08 321 ALA A O 1
ATOM 2525 N N . ASN A 1 322 ? -32.562 -3.059 -16.578 1 23.34 322 ASN A N 1
ATOM 2526 C CA . ASN A 1 322 ? -32.75 -3.951 -15.445 1 23.34 322 ASN A CA 1
ATOM 2527 C C . ASN A 1 322 ? -34.188 -3.951 -14.953 1 23.34 322 ASN A C 1
ATOM 2529 O O . ASN A 1 322 ? -34.469 -4.445 -13.867 1 23.34 322 ASN A O 1
ATOM 2533 N N . ASP A 1 323 ? -35.031 -2.896 -15.531 1 25.39 323 ASP A N 1
ATOM 2534 C CA . ASP A 1 323 ? -36.281 -2.883 -14.82 1 25.39 323 ASP A CA 1
ATOM 2535 C C . ASP A 1 323 ? -37.094 -4.156 -15.094 1 25.39 323 ASP A C 1
ATOM 2537 O O . ASP A 1 323 ? -38.062 -4.141 -15.852 1 25.39 323 ASP A O 1
ATOM 2541 N N . THR A 1 324 ? -36.594 -5.164 -15.414 1 25.14 324 THR A N 1
ATOM 2542 C CA . THR A 1 324 ? -37.5 -6.176 -15.938 1 25.14 324 THR A CA 1
ATOM 2543 C C . THR A 1 324 ? -38.562 -6.527 -14.906 1 25.14 324 THR A C 1
ATOM 2545 O O . THR A 1 324 ? -39.25 -7.531 -15.047 1 25.14 324 THR A O 1
ATOM 2548 N N . SER A 1 325 ? -38.688 -5.875 -13.789 1 22.33 325 SER A N 1
ATOM 2549 C CA . SER A 1 325 ? -39.594 -6.742 -13.07 1 22.33 325 SER A CA 1
ATOM 2550 C C . SER A 1 325 ? -41 -6.703 -13.703 1 22.33 325 SER A C 1
ATOM 2552 O O . SER A 1 325 ? -41.594 -7.75 -13.969 1 22.33 325 SER A O 1
ATOM 2554 N N . SER A 1 326 ? -42.031 -5.695 -13.305 1 22.58 326 SER A N 1
ATOM 2555 C CA . SER A 1 326 ? -43.406 -6.012 -12.938 1 22.58 326 SER A CA 1
ATOM 2556 C C . SER A 1 326 ? -44.281 -6.078 -14.172 1 22.58 326 SER A C 1
ATOM 2558 O O . SER A 1 326 ? -43.906 -5.648 -15.258 1 22.58 326 SER A O 1
ATOM 2560 N N . GLU A 1 327 ? -45.844 -5.566 -14.078 1 23.09 327 GLU A N 1
ATOM 2561 C CA . GLU A 1 327 ? -47.156 -5.902 -14.586 1 23.09 327 GLU A CA 1
ATOM 2562 C C . GLU A 1 327 ? -47.344 -5.441 -16.031 1 23.09 327 GLU A C 1
ATOM 2564 O O . GLU A 1 327 ? -46.625 -4.555 -16.5 1 23.09 327 GLU A O 1
ATOM 2569 N N . SER A 1 328 ? -48.594 -5.879 -16.891 1 23.23 328 SER A N 1
ATOM 2570 C CA . SER A 1 328 ? -49.312 -6.156 -18.141 1 23.23 328 SER A CA 1
ATOM 2571 C C . SER A 1 328 ? -49.812 -4.871 -18.781 1 23.23 328 SER A C 1
ATOM 2573 O O . SER A 1 328 ? -50.469 -4.914 -19.828 1 23.23 328 SER A O 1
ATOM 2575 N N . GLN A 1 329 ? -49.938 -3.658 -18.062 1 23.08 329 GLN A N 1
ATOM 2576 C CA . GLN A 1 329 ? -50.969 -2.83 -18.672 1 23.08 329 GLN A CA 1
ATOM 2577 C C . GLN A 1 329 ? -50.594 -2.412 -20.094 1 23.08 329 GLN A C 1
ATOM 2579 O O . GLN A 1 329 ? -49.406 -2.4 -20.438 1 23.08 329 GLN A O 1
ATOM 2584 N N . PRO A 1 330 ? -51.625 -1.765 -21.031 1 23.19 330 PRO A N 1
ATOM 2585 C CA . PRO A 1 330 ? -51.812 -1.619 -22.484 1 23.19 330 PRO A CA 1
ATOM 2586 C C . PRO A 1 330 ? -50.75 -0.708 -23.125 1 23.19 330 PRO A C 1
ATOM 2588 O O . PRO A 1 330 ? -50.344 0.287 -22.516 1 23.19 330 PRO A O 1
ATOM 2591 N N . ALA A 1 331 ? -49.938 -1.174 -23.938 1 26.28 331 ALA A N 1
ATOM 2592 C CA . ALA A 1 331 ? -48.844 -0.784 -24.828 1 26.28 331 ALA A CA 1
ATOM 2593 C C . ALA A 1 331 ? -49.281 0.385 -25.719 1 26.28 331 ALA A C 1
ATOM 2595 O O . ALA A 1 331 ? -48.469 0.879 -26.516 1 26.28 331 ALA A O 1
ATOM 2596 N N . GLN A 1 332 ? -50.562 0.598 -25.781 1 23.84 332 GLN A N 1
ATOM 2597 C CA . GLN A 1 332 ? -51.094 1.248 -26.984 1 23.84 332 GLN A CA 1
ATOM 2598 C C . GLN A 1 332 ? -50.688 2.725 -27.016 1 23.84 332 GLN A C 1
ATOM 2600 O O . GLN A 1 332 ? -50.375 3.264 -28.078 1 23.84 332 GLN A O 1
ATOM 2605 N N . LYS A 1 333 ? -51.062 3.408 -25.906 1 27.78 333 LYS A N 1
ATOM 2606 C CA . LYS A 1 333 ? -51.406 4.816 -26.078 1 27.78 333 LYS A CA 1
ATOM 2607 C C . LYS A 1 333 ? -50.188 5.637 -26.5 1 27.78 333 LYS A C 1
ATOM 2609 O O . LYS A 1 333 ? -50.312 6.75 -27.016 1 27.78 333 LYS A O 1
ATOM 2614 N N . VAL A 1 334 ? -49.031 5.184 -25.984 1 25.98 334 VAL A N 1
ATOM 2615 C CA . VAL A 1 334 ? -48 6.234 -25.969 1 25.98 334 VAL A CA 1
ATOM 2616 C C .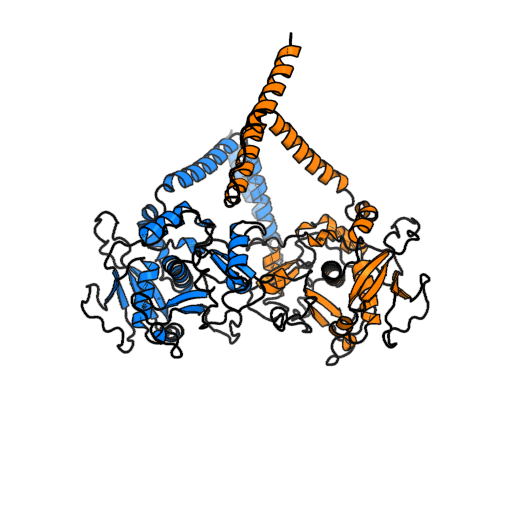 VAL A 1 334 ? -47.469 6.441 -27.391 1 25.98 334 VAL A C 1
ATOM 2618 O O . VAL A 1 334 ? -46.625 7.305 -27.609 1 25.98 334 VAL A O 1
ATOM 2621 N N . ASN A 1 335 ? -47.844 5.418 -28.234 1 26.67 335 ASN A N 1
ATOM 2622 C CA . ASN A 1 335 ? -47.375 5.551 -29.609 1 26.67 335 ASN A CA 1
ATOM 2623 C C . ASN A 1 335 ? -47.969 6.781 -30.281 1 26.67 335 ASN A C 1
ATOM 2625 O O . ASN A 1 335 ? -47.406 7.301 -31.25 1 26.67 335 ASN A O 1
ATOM 2629 N N . ASP A 1 336 ? -49.281 7.02 -29.875 1 26.44 336 ASP A N 1
ATOM 2630 C CA . ASP A 1 336 ? -50.062 7.934 -30.688 1 26.44 336 ASP A CA 1
ATOM 2631 C C . ASP A 1 336 ? -49.531 9.359 -30.609 1 26.44 336 ASP A C 1
ATOM 2633 O O . ASP A 1 336 ? -49.531 10.094 -31.609 1 26.44 336 ASP A O 1
ATOM 2637 N N . ASP A 1 337 ? -49.219 9.711 -29.328 1 28.89 337 ASP A N 1
ATOM 2638 C CA . ASP A 1 337 ? -49.062 11.164 -29.25 1 28.89 337 ASP A CA 1
ATOM 2639 C C . ASP A 1 337 ? -47.812 11.625 -29.984 1 28.89 337 ASP A C 1
ATOM 2641 O O . ASP A 1 337 ? -47.656 12.812 -30.281 1 28.89 337 ASP A O 1
ATOM 2645 N N . ALA A 1 338 ? -46.875 10.68 -30.031 1 29.28 338 ALA A N 1
ATOM 2646 C CA . ALA A 1 338 ? -45.688 11.18 -30.734 1 29.28 338 ALA A CA 1
ATOM 2647 C C . ALA A 1 338 ? -45.969 11.367 -32.219 1 29.28 338 ALA A C 1
ATOM 2649 O O . ALA A 1 338 ? -45.375 12.219 -32.875 1 29.28 338 ALA A O 1
ATOM 2650 N N . ARG A 1 339 ? -46.875 10.516 -32.625 1 30.47 339 ARG A N 1
ATOM 2651 C CA . ARG A 1 339 ? -47.25 10.68 -34.031 1 30.47 339 ARG A CA 1
ATOM 2652 C C . ARG A 1 339 ? -47.906 12.039 -34.25 1 30.47 339 ARG A C 1
ATOM 2654 O O . ARG A 1 339 ? -47.656 12.664 -35.281 1 30.47 339 ARG A O 1
ATOM 2661 N N . GLU A 1 340 ? -48.75 12.367 -33.281 1 32.38 340 GLU A N 1
ATOM 2662 C CA . GLU A 1 340 ? -49.5 13.586 -33.594 1 32.38 340 GLU A CA 1
ATOM 2663 C C . GLU A 1 340 ? -48.562 14.789 -33.688 1 32.38 340 GLU A C 1
ATOM 2665 O O . GLU A 1 340 ? -48.781 15.648 -34.562 1 32.38 340 GLU A O 1
ATOM 2670 N N . LYS A 1 341 ? -47.594 14.742 -32.844 1 32.41 341 LYS A N 1
ATOM 2671 C CA . LYS A 1 341 ? -46.875 16 -32.844 1 32.41 341 LYS A CA 1
ATOM 2672 C C . LYS A 1 341 ? -46.062 16.172 -34.125 1 32.41 341 LYS A C 1
ATOM 2674 O O . LYS A 1 341 ? -45.875 17.281 -34.625 1 32.41 341 LYS A O 1
ATOM 2679 N N . VAL A 1 342 ? -45.594 14.953 -34.562 1 33.41 342 VAL A N 1
ATOM 2680 C CA . VAL A 1 342 ? -44.875 15.102 -35.812 1 33.41 342 VAL A CA 1
ATOM 2681 C C . VAL A 1 342 ? -45.844 15.57 -36.906 1 33.41 342 VAL A C 1
ATOM 2683 O O . VAL A 1 342 ? -45.469 16.406 -37.75 1 33.41 342 VAL A O 1
ATOM 2686 N N . LEU A 1 343 ? -47.125 15.016 -36.719 1 30.14 343 LEU A N 1
ATOM 2687 C CA . LEU A 1 343 ? -48.062 15.375 -37.781 1 30.14 343 LEU A CA 1
ATOM 2688 C C . LEU A 1 343 ? -48.312 16.875 -37.781 1 30.14 343 LEU A C 1
ATOM 2690 O O . LEU A 1 343 ? -48.438 17.5 -38.844 1 30.14 343 LEU A O 1
ATOM 2694 N N . LEU A 1 344 ? -48.406 17.453 -36.625 1 33.59 344 LEU A N 1
ATOM 2695 C CA . LEU A 1 344 ? -48.719 18.891 -36.625 1 33.59 344 LEU A CA 1
ATOM 2696 C C . LEU A 1 344 ? -47.625 19.672 -37.344 1 33.59 344 LEU A C 1
ATOM 2698 O O . LEU A 1 344 ? -47.938 20.625 -38.094 1 33.59 344 LEU A O 1
ATOM 2702 N N . TRP A 1 345 ? -46.344 19.188 -37.094 1 32.03 345 TRP A N 1
ATOM 2703 C CA . TRP A 1 345 ? -45.312 19.938 -37.75 1 32.03 345 TRP A CA 1
ATOM 2704 C C . TRP A 1 345 ? -45.375 19.781 -39.25 1 32.03 345 TRP A C 1
ATOM 2706 O O . TRP A 1 345 ? -45.219 20.75 -40 1 32.03 345 TRP A O 1
ATOM 2716 N N . LEU A 1 346 ? -45.812 18.516 -39.625 1 29.59 346 LEU A N 1
ATOM 2717 C CA . LEU A 1 346 ? -45.938 18.406 -41.094 1 29.59 346 LEU A CA 1
ATOM 2718 C C . LEU A 1 346 ? -46.969 19.391 -41.656 1 29.59 346 LEU A C 1
ATOM 2720 O O . LEU A 1 346 ? -46.781 19.938 -42.719 1 29.59 346 LEU A O 1
ATOM 2724 N N . HIS A 1 347 ? -48.125 19.516 -40.875 1 35.22 347 HIS A N 1
ATOM 2725 C CA . HIS A 1 347 ? -49.188 20.234 -41.531 1 35.22 347 HIS A CA 1
ATOM 2726 C C . HIS A 1 347 ? -48.875 21.719 -41.625 1 35.22 347 HIS A C 1
ATOM 2728 O O . HIS A 1 347 ? -49.625 22.484 -42.281 1 35.22 347 HIS A O 1
ATOM 2734 N N . GLY A 1 348 ? -48.125 22.234 -40.656 1 32.78 348 GLY A N 1
ATOM 2735 C CA . GLY A 1 348 ? -48 23.672 -40.844 1 32.78 348 GLY A CA 1
ATOM 2736 C C . GLY A 1 348 ? -47.156 24.078 -42.031 1 32.78 348 GLY A C 1
ATOM 2737 O O . GLY A 1 348 ? -46.969 25.266 -42.281 1 32.78 348 GLY A O 1
ATOM 2738 N N . VAL A 1 349 ? -46.188 23.125 -42.469 1 35.34 349 VAL A N 1
ATOM 2739 C CA . VAL A 1 349 ? -45.469 23.578 -43.656 1 35.34 349 VAL A CA 1
ATOM 2740 C C . VAL A 1 349 ? -46.406 23.578 -44.875 1 35.34 349 VAL A C 1
ATOM 2742 O O . VAL A 1 349 ? -45.969 23.875 -45.969 1 35.34 349 VAL A O 1
ATOM 2745 N N . GLN A 1 350 ? -47.719 23.344 -44.75 1 24.23 350 GLN A N 1
ATOM 2746 C CA . GLN A 1 350 ? -48.469 23.781 -45.938 1 24.23 350 GLN A CA 1
ATOM 2747 C C . GLN A 1 350 ? -48.594 25.297 -45.969 1 24.23 350 GLN A C 1
ATOM 2749 O O . GLN A 1 350 ? -48.844 25.922 -44.938 1 24.23 350 GLN A O 1
ATOM 2754 N N . MET B 1 1 ? 26.438 -24.953 1.871 1 56 1 MET B N 1
ATOM 2755 C CA . MET B 1 1 ? 26.016 -24.688 0.502 1 56 1 MET B CA 1
ATOM 2756 C C . MET B 1 1 ? 24.516 -24.938 0.352 1 56 1 MET B C 1
ATOM 2758 O O . MET B 1 1 ? 23.984 -25.938 0.845 1 56 1 MET B O 1
ATOM 2762 N N . THR B 1 2 ? 23.672 -24 -0.031 1 74.25 2 THR B N 1
ATOM 2763 C CA . THR B 1 2 ? 22.234 -24.156 -0.151 1 74.25 2 THR B CA 1
ATOM 2764 C C . THR B 1 2 ? 21.875 -25.172 -1.227 1 74.25 2 THR B C 1
ATOM 2766 O O . THR B 1 2 ? 22.406 -25.109 -2.342 1 74.25 2 THR B O 1
ATOM 2769 N N . ARG B 1 3 ? 21.297 -26.344 -0.741 1 89 3 ARG B N 1
ATOM 2770 C CA . ARG B 1 3 ? 20.844 -27.375 -1.654 1 89 3 ARG B CA 1
ATOM 2771 C C . ARG B 1 3 ? 19.516 -26.984 -2.311 1 89 3 ARG B C 1
ATOM 2773 O O . ARG B 1 3 ? 18.672 -26.344 -1.682 1 89 3 ARG B O 1
ATOM 2780 N N . TYR B 1 4 ? 19.469 -27.297 -3.689 1 93.25 4 TYR B N 1
ATOM 2781 C CA . TYR B 1 4 ? 18.266 -26.938 -4.441 1 93.25 4 TYR B CA 1
ATOM 2782 C C . TYR B 1 4 ? 17.625 -28.172 -5.062 1 93.25 4 TYR B C 1
ATOM 2784 O O . TYR B 1 4 ? 18.297 -29.156 -5.34 1 93.25 4 TYR B O 1
ATOM 2792 N N . VAL B 1 5 ? 16.406 -28.156 -5.156 1 95.38 5 VAL B N 1
ATOM 2793 C CA . VAL B 1 5 ? 15.68 -29.062 -6.043 1 95.38 5 VAL B CA 1
ATOM 2794 C C . VAL B 1 5 ? 15.375 -28.359 -7.363 1 95.38 5 VAL B C 1
ATOM 2796 O O . VAL B 1 5 ? 15.031 -27.172 -7.375 1 95.38 5 VAL B O 1
ATOM 2799 N N . ARG B 1 6 ? 15.633 -29.094 -8.438 1 95.31 6 ARG B N 1
ATOM 2800 C CA . ARG B 1 6 ? 15.367 -28.547 -9.766 1 95.31 6 ARG B CA 1
ATOM 2801 C C . ARG B 1 6 ? 14.156 -29.219 -10.406 1 95.31 6 ARG B C 1
ATOM 2803 O O . ARG B 1 6 ? 14.062 -30.438 -10.422 1 95.31 6 ARG B O 1
ATOM 2810 N N . LEU B 1 7 ? 13.258 -28.422 -10.852 1 95.56 7 LEU B N 1
ATOM 2811 C CA . LEU B 1 7 ? 12.109 -28.906 -11.609 1 95.56 7 LEU B CA 1
ATOM 2812 C C . LEU B 1 7 ? 12.312 -28.688 -13.109 1 95.56 7 LEU B C 1
ATOM 2814 O O . LEU B 1 7 ? 12.578 -27.562 -13.539 1 95.56 7 LEU B O 1
ATOM 2818 N N . HIS B 1 8 ? 12.188 -29.766 -13.812 1 93.25 8 HIS B N 1
ATOM 2819 C CA . HIS B 1 8 ? 12.375 -29.719 -15.258 1 93.25 8 HIS B CA 1
ATOM 2820 C C . HIS B 1 8 ? 11.047 -29.875 -15.992 1 93.25 8 HIS B C 1
ATOM 2822 O O . HIS B 1 8 ? 10.195 -30.672 -15.578 1 93.25 8 HIS B O 1
ATOM 2828 N N . VAL B 1 9 ? 10.906 -29.094 -17.062 1 89.81 9 VAL B N 1
ATOM 2829 C CA . VAL B 1 9 ? 9.695 -29.172 -17.875 1 89.81 9 VAL B CA 1
ATOM 2830 C C . VAL B 1 9 ? 10.078 -29.234 -19.359 1 89.81 9 VAL B C 1
ATOM 2832 O O . VAL B 1 9 ? 11.227 -28.953 -19.719 1 89.81 9 VAL B O 1
ATOM 2835 N N . GLN B 1 10 ? 9.117 -29.656 -20.094 1 81.25 10 GLN B N 1
ATOM 2836 C CA . GLN B 1 10 ? 9.281 -29.641 -21.531 1 81.25 10 GLN B CA 1
ATOM 2837 C C . GLN B 1 10 ? 8.383 -28.594 -22.188 1 81.25 10 GLN B C 1
ATOM 2839 O O . GLN B 1 10 ? 7.164 -28.75 -22.219 1 81.25 10 GLN B O 1
ATOM 2844 N N . PRO B 1 11 ? 9 -27.422 -22.484 1 62.22 11 PRO B N 1
ATOM 2845 C CA . PRO B 1 11 ? 8.164 -26.312 -22.953 1 62.22 11 PRO B CA 1
ATOM 2846 C C . PRO B 1 11 ? 7.469 -26.625 -24.281 1 62.22 11 PRO B C 1
ATOM 2848 O O . PRO B 1 11 ? 6.492 -25.969 -24.641 1 62.22 11 PRO B O 1
ATOM 2851 N N . PHE B 1 12 ? 8.016 -27.516 -25.188 1 55.75 12 PHE B N 1
ATOM 2852 C CA . PHE B 1 12 ? 7.48 -27.609 -26.547 1 55.75 12 PHE B CA 1
ATOM 2853 C C . PHE B 1 12 ? 6.613 -28.859 -26.688 1 55.75 12 PHE B C 1
ATOM 2855 O O . PHE B 1 12 ? 7.094 -29.969 -26.531 1 55.75 12 PHE B O 1
ATOM 2862 N N . CYS B 1 13 ? 5.438 -28.797 -26.062 1 52.56 13 CYS B N 1
ATOM 2863 C CA . CYS B 1 13 ? 4.539 -29.766 -26.656 1 52.56 13 CYS B CA 1
ATOM 2864 C C . CYS B 1 13 ? 3.434 -29.094 -27.453 1 52.56 13 CYS B C 1
ATOM 2866 O O . CYS B 1 13 ? 2.514 -28.516 -26.875 1 52.56 13 CYS B O 1
ATOM 2868 N N . GLY B 1 14 ? 3.822 -28.547 -28.641 1 46.97 14 GLY B N 1
ATOM 2869 C CA . GLY B 1 14 ? 2.898 -27.797 -29.469 1 46.97 14 GLY B CA 1
ATOM 2870 C C . GLY B 1 14 ? 1.507 -28.391 -29.516 1 46.97 14 GLY B C 1
ATOM 2871 O O . GLY B 1 14 ? 1.313 -29.562 -29.141 1 46.97 14 GLY B O 1
ATOM 2872 N N . ARG B 1 15 ? 0.466 -27.375 -29.438 1 47.94 15 ARG B N 1
ATOM 2873 C CA . ARG B 1 15 ? -0.912 -27.797 -29.672 1 47.94 15 ARG B CA 1
ATOM 2874 C C . ARG B 1 15 ? -0.983 -28.844 -30.766 1 47.94 15 ARG B C 1
ATOM 2876 O O . ARG B 1 15 ? -1.842 -29.734 -30.734 1 47.94 15 ARG B O 1
ATOM 2883 N N . ASP B 1 16 ? -0.285 -28.406 -31.812 1 42.5 16 ASP B N 1
ATOM 2884 C CA . ASP B 1 16 ? -0.344 -29.141 -33.062 1 42.5 16 ASP B CA 1
ATOM 2885 C C . ASP B 1 16 ? 0.717 -30.234 -33.125 1 42.5 16 ASP B C 1
ATOM 2887 O O . ASP B 1 16 ? 1.911 -29.969 -33 1 42.5 16 ASP B O 1
ATOM 2891 N N . ASP B 1 17 ? 0.366 -31.344 -32.719 1 45.12 17 ASP B N 1
ATOM 2892 C CA . ASP B 1 17 ? 1.128 -32.562 -32.906 1 45.12 17 ASP B CA 1
ATOM 2893 C C . ASP B 1 17 ? 2.621 -32.281 -33.031 1 45.12 17 ASP B C 1
ATOM 2895 O O . ASP B 1 17 ? 3.357 -33.062 -33.656 1 45.12 17 ASP B O 1
ATOM 2899 N N . THR B 1 18 ? 2.914 -30.969 -32.812 1 49.25 18 THR B N 1
ATOM 2900 C CA . THR B 1 18 ? 4.359 -30.812 -32.906 1 49.25 18 THR B CA 1
ATOM 2901 C C . THR B 1 18 ? 5.062 -31.594 -31.797 1 49.25 18 THR B C 1
ATOM 2903 O O . THR B 1 18 ? 4.625 -31.578 -30.641 1 49.25 18 THR B O 1
ATOM 2906 N N . PRO B 1 19 ? 5.879 -32.406 -32.25 1 48 19 PRO B N 1
ATOM 2907 C CA . PRO B 1 19 ? 6.574 -33.25 -31.281 1 48 19 PRO B CA 1
ATOM 2908 C C . PRO B 1 19 ? 7.211 -32.469 -30.125 1 48 19 PRO B C 1
ATOM 2910 O O . PRO B 1 19 ? 7.641 -31.328 -30.328 1 48 19 PRO B O 1
ATOM 2913 N N . ALA B 1 20 ? 6.816 -32.75 -28.953 1 51.97 20 ALA B N 1
ATOM 2914 C CA . ALA B 1 20 ? 7.434 -32.219 -27.734 1 51.97 20 ALA B CA 1
ATOM 2915 C C . ALA B 1 20 ? 8.938 -32.062 -27.922 1 51.97 20 ALA B C 1
ATOM 2917 O O . ALA B 1 20 ? 9.586 -32.844 -28.594 1 51.97 20 ALA B O 1
ATOM 2918 N N . SER B 1 21 ? 9.367 -30.844 -27.953 1 54.47 21 SER B N 1
ATOM 2919 C CA . SER B 1 21 ? 10.82 -30.75 -27.938 1 54.47 21 SER B CA 1
ATOM 2920 C C . SER B 1 21 ? 11.43 -31.75 -26.969 1 54.47 21 SER B C 1
ATOM 2922 O O . SER B 1 21 ? 10.844 -32.062 -25.922 1 54.47 21 SER B O 1
ATOM 2924 N N . ALA B 1 22 ? 12.219 -32.562 -27.406 1 59.66 22 ALA B N 1
ATOM 2925 C CA . ALA B 1 22 ? 12.945 -33.594 -26.641 1 59.66 22 ALA B CA 1
ATOM 2926 C C . ALA B 1 22 ? 13.766 -32.969 -25.516 1 59.66 22 ALA B C 1
ATOM 2928 O O . ALA B 1 22 ? 14.227 -33.656 -24.609 1 59.66 22 ALA B O 1
ATOM 2929 N N . ALA B 1 23 ? 13.758 -31.562 -25.484 1 75.94 23 ALA B N 1
ATOM 2930 C CA . ALA B 1 23 ? 14.742 -31.078 -24.531 1 75.94 23 ALA B CA 1
ATOM 2931 C C . ALA B 1 23 ? 14.07 -30.641 -23.234 1 75.94 23 ALA B C 1
ATOM 2933 O O . ALA B 1 23 ? 13.094 -29.891 -23.25 1 75.94 23 ALA B O 1
ATOM 2934 N N . TRP B 1 24 ? 14.414 -31.328 -22.203 1 86.31 24 TRP B N 1
ATOM 2935 C CA . TRP B 1 24 ? 14.023 -30.969 -20.844 1 86.31 24 TRP B CA 1
ATOM 2936 C C . TRP B 1 24 ? 14.797 -29.734 -20.375 1 86.31 24 TRP B C 1
ATOM 2938 O O . TRP B 1 24 ? 16.016 -29.656 -20.547 1 86.31 24 TRP B O 1
ATOM 2948 N N . LEU B 1 25 ? 14.055 -28.75 -19.891 1 85.94 25 LEU B N 1
ATOM 2949 C CA . LEU B 1 25 ? 14.648 -27.5 -19.406 1 85.94 25 LEU B CA 1
ATOM 2950 C C . LEU B 1 25 ? 14.352 -27.297 -17.922 1 85.94 25 LEU B C 1
ATOM 2952 O O . LEU B 1 25 ? 13.203 -27.453 -17.5 1 85.94 25 LEU B O 1
ATOM 2956 N N . PRO B 1 26 ? 15.414 -27.062 -17.219 1 90.81 26 PRO B N 1
ATOM 2957 C CA . PRO B 1 26 ? 15.117 -26.656 -15.836 1 90.81 26 PRO B CA 1
ATOM 2958 C C . PRO B 1 26 ? 14.352 -25.328 -15.773 1 90.81 26 PRO B C 1
ATOM 2960 O O . PRO B 1 26 ? 14.781 -24.344 -16.359 1 90.81 26 PRO B O 1
ATOM 2963 N N . CYS B 1 27 ? 13.273 -25.328 -15.086 1 91.62 27 CYS B N 1
ATOM 2964 C CA . CYS B 1 27 ? 12.477 -24.109 -15.016 1 91.62 27 CYS B CA 1
ATOM 2965 C C . CYS B 1 27 ? 12.609 -23.453 -13.648 1 91.62 27 CYS B C 1
ATOM 2967 O O . CYS B 1 27 ? 12.602 -22.234 -13.539 1 91.62 27 CYS B O 1
ATOM 2969 N N . LEU B 1 28 ? 12.719 -24.297 -12.609 1 95 28 LEU B N 1
ATOM 2970 C CA . LEU B 1 28 ? 12.812 -23.75 -11.258 1 95 28 LEU B CA 1
ATOM 2971 C C . LEU B 1 28 ? 13.969 -24.391 -10.492 1 95 28 LEU B C 1
ATOM 2973 O O . LEU B 1 28 ? 14.273 -25.562 -10.688 1 95 28 LEU B O 1
ATOM 2977 N N . GLU B 1 29 ? 14.609 -23.594 -9.68 1 95.69 29 GLU B N 1
ATOM 2978 C CA . GLU B 1 29 ? 15.57 -24.016 -8.664 1 95.69 29 GLU B CA 1
ATOM 2979 C C . GLU B 1 29 ? 15.141 -23.547 -7.273 1 95.69 29 GLU B C 1
ATOM 2981 O O . GLU B 1 29 ? 15.367 -22.391 -6.906 1 95.69 29 GLU B O 1
ATOM 2986 N N . ILE B 1 30 ? 14.617 -24.469 -6.512 1 95.19 30 ILE B N 1
ATOM 2987 C CA . ILE B 1 30 ? 14.008 -24.125 -5.234 1 95.19 30 ILE B CA 1
ATOM 2988 C C . ILE B 1 30 ? 14.906 -24.594 -4.09 1 95.19 30 ILE B C 1
ATOM 2990 O O . ILE B 1 30 ? 15.289 -25.75 -4.023 1 95.19 30 ILE B O 1
ATOM 2994 N N . PRO B 1 31 ? 15.219 -23.703 -3.16 1 93.88 31 PRO B N 1
ATOM 2995 C CA . PRO B 1 31 ? 15.984 -24.141 -1.991 1 93.88 31 PRO B CA 1
ATOM 2996 C C . PRO B 1 31 ? 15.242 -25.203 -1.17 1 93.88 31 PRO B C 1
ATOM 2998 O O . PRO B 1 31 ? 14.102 -24.969 -0.761 1 93.88 31 PRO B O 1
ATOM 3001 N N . ILE B 1 32 ? 15.93 -26.219 -0.856 1 93.81 32 ILE B N 1
ATOM 3002 C CA . ILE B 1 32 ? 15.312 -27.375 -0.221 1 93.81 32 ILE B CA 1
ATOM 3003 C C . ILE B 1 32 ? 14.828 -27 1.177 1 93.81 32 ILE B C 1
ATOM 3005 O O . ILE B 1 32 ? 13.789 -27.484 1.629 1 93.81 32 ILE B O 1
ATOM 3009 N N . HIS B 1 33 ? 15.477 -26.125 1.815 1 89.75 33 HIS B N 1
ATOM 3010 C CA . HIS B 1 33 ? 15.148 -25.781 3.193 1 89.75 33 HIS B CA 1
ATOM 3011 C C . HIS B 1 33 ? 13.844 -24.984 3.268 1 89.75 33 HIS B C 1
ATOM 3013 O O . HIS B 1 33 ? 13.266 -24.844 4.344 1 89.75 33 HIS B O 1
ATOM 3019 N N . ARG B 1 34 ? 13.305 -24.531 2.115 1 92.38 34 ARG B N 1
ATOM 3020 C CA . ARG B 1 34 ? 12.094 -23.719 2.113 1 92.38 34 ARG B CA 1
ATOM 3021 C C . ARG B 1 34 ? 10.867 -24.562 1.799 1 92.38 34 ARG B C 1
ATOM 3023 O O . ARG B 1 34 ? 9.734 -24.094 1.948 1 92.38 34 ARG B O 1
ATOM 3030 N N . LEU B 1 35 ? 11.016 -25.781 1.441 1 93.25 35 LEU B N 1
ATOM 3031 C CA . LEU B 1 35 ? 9.922 -26.609 0.929 1 93.25 35 LEU B CA 1
ATOM 3032 C C . LEU B 1 35 ? 8.828 -26.781 1.98 1 93.25 35 LEU B C 1
ATOM 3034 O O . LEU B 1 35 ? 7.641 -26.672 1.668 1 93.25 35 LEU B O 1
ATOM 3038 N N . LEU B 1 36 ? 9.211 -26.891 3.207 1 91.31 36 LEU B N 1
ATOM 3039 C CA . LEU B 1 36 ? 8.25 -27.188 4.266 1 91.31 36 LEU B CA 1
ATOM 3040 C C . LEU B 1 36 ? 7.426 -25.953 4.621 1 91.31 36 LEU B C 1
ATOM 3042 O O . LEU B 1 36 ? 6.387 -26.062 5.277 1 91.31 36 LEU B O 1
ATOM 3046 N N . GLU B 1 37 ? 7.844 -24.766 4.133 1 90.12 37 GLU B N 1
ATOM 3047 C CA . GLU B 1 37 ? 7.059 -23.547 4.316 1 90.12 37 GLU B CA 1
ATOM 3048 C C . GLU B 1 37 ? 5.801 -23.562 3.451 1 90.12 37 GLU B C 1
ATOM 3050 O O . GLU B 1 37 ? 4.828 -22.875 3.744 1 90.12 37 GLU B O 1
ATOM 3055 N N . PH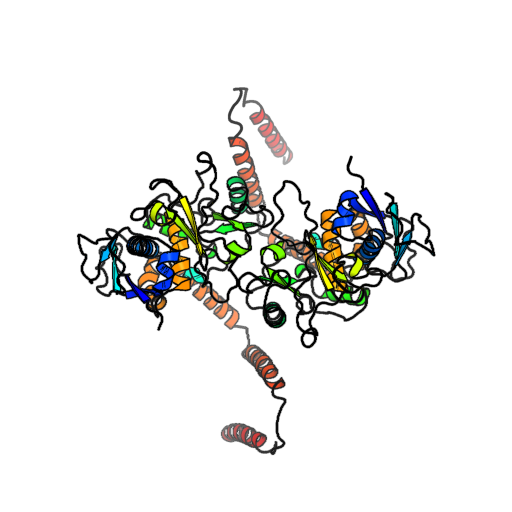E B 1 38 ? 5.855 -24.438 2.473 1 94.56 38 PHE B N 1
ATOM 3056 C CA . PHE B 1 38 ? 4.781 -24.391 1.486 1 94.56 38 PHE B CA 1
ATOM 3057 C C . PHE B 1 38 ? 3.883 -25.609 1.604 1 94.56 38 PHE B C 1
ATOM 3059 O O . PHE B 1 38 ? 2.689 -25.547 1.305 1 94.56 38 PHE B O 1
ATOM 3066 N N . SER B 1 39 ? 4.457 -26.688 2.039 1 95.25 39 SER B N 1
ATOM 3067 C CA . SER B 1 39 ? 3.662 -27.906 2.182 1 95.25 39 SER B CA 1
ATOM 3068 C C . SER B 1 39 ? 4.371 -28.938 3.061 1 95.25 39 SER B C 1
ATOM 3070 O O . SER B 1 39 ? 5.594 -29.062 3.012 1 95.25 39 SER B O 1
ATOM 3072 N N . LEU B 1 40 ? 3.531 -29.703 3.744 1 93.56 40 LEU B N 1
ATOM 3073 C CA . LEU B 1 40 ? 4.039 -30.828 4.52 1 93.56 40 LEU B CA 1
ATOM 3074 C C . LEU B 1 40 ? 4.332 -32.031 3.613 1 93.56 40 LEU B C 1
ATOM 3076 O O . LEU B 1 40 ? 4.984 -32.969 4.031 1 93.56 40 LEU B O 1
ATOM 3080 N N . LYS B 1 41 ? 3.857 -31.969 2.471 1 95.56 41 LYS B N 1
ATOM 3081 C CA . LYS B 1 41 ? 4.09 -32.969 1.428 1 95.56 41 LYS B CA 1
ATOM 3082 C C . LYS B 1 41 ? 4.785 -32.344 0.22 1 95.56 41 LYS B C 1
ATOM 3084 O O . LYS B 1 41 ? 4.141 -32.062 -0.795 1 95.56 41 LYS B O 1
ATOM 3089 N N . PRO B 1 42 ? 6.086 -32.281 0.255 1 96 42 PRO B N 1
ATOM 3090 C CA . PRO B 1 42 ? 6.824 -31.5 -0.738 1 96 42 PRO B CA 1
ATOM 3091 C C . PRO B 1 42 ? 6.625 -32.031 -2.162 1 96 42 PRO B C 1
ATOM 3093 O O . PRO B 1 42 ? 6.539 -31.219 -3.102 1 96 42 PRO B O 1
ATOM 3096 N N . TYR B 1 43 ? 6.543 -33.312 -2.373 1 96.75 43 TYR B N 1
ATOM 3097 C CA . TYR B 1 43 ? 6.402 -33.844 -3.729 1 96.75 43 TYR B CA 1
ATOM 3098 C C . TYR B 1 43 ? 5.051 -33.469 -4.32 1 96.75 43 TYR B C 1
ATOM 3100 O O . TYR B 1 43 ? 4.949 -33.156 -5.516 1 96.75 43 TYR B O 1
ATOM 3108 N N . ARG B 1 44 ? 4.043 -33.5 -3.479 1 97.38 44 ARG B N 1
ATOM 3109 C CA . ARG B 1 44 ? 2.732 -33.062 -3.963 1 97.38 44 ARG B CA 1
ATOM 3110 C C . ARG B 1 44 ? 2.742 -31.594 -4.363 1 97.38 44 ARG B C 1
ATOM 3112 O O . ARG B 1 44 ? 2.178 -31.234 -5.395 1 97.38 44 ARG B O 1
ATOM 3119 N N . TRP B 1 45 ? 3.393 -30.828 -3.559 1 97.88 45 TRP B N 1
ATOM 3120 C CA . TRP B 1 45 ? 3.486 -29.406 -3.863 1 97.88 45 TRP B CA 1
ATOM 3121 C C . TRP B 1 45 ? 4.281 -29.172 -5.141 1 97.88 45 TRP B C 1
ATOM 3123 O O . TRP B 1 45 ? 3.885 -28.375 -5.992 1 97.88 45 TRP B O 1
ATOM 3133 N N . LEU B 1 46 ? 5.344 -29.859 -5.297 1 97.5 46 LEU B N 1
ATOM 3134 C CA . LEU B 1 46 ? 6.184 -29.703 -6.48 1 97.5 46 LEU B CA 1
ATOM 3135 C C . LEU B 1 46 ? 5.438 -30.141 -7.738 1 97.5 46 LEU B C 1
ATOM 3137 O O . LEU B 1 46 ? 5.637 -29.562 -8.812 1 97.5 46 LEU B O 1
ATOM 3141 N N . CYS B 1 47 ? 4.648 -31.125 -7.555 1 97.56 47 CYS B N 1
ATOM 3142 C CA . CYS B 1 47 ? 3.816 -31.531 -8.68 1 97.56 47 CYS B CA 1
ATOM 3143 C C . CYS B 1 47 ? 2.828 -30.422 -9.055 1 97.56 47 CYS B C 1
ATOM 3145 O O . CYS B 1 47 ? 2.646 -30.125 -10.234 1 97.56 47 CYS B O 1
ATOM 3147 N N . TYR B 1 48 ? 2.227 -29.859 -8.078 1 98.38 48 TYR B N 1
ATOM 3148 C CA . TYR B 1 48 ? 1.313 -28.75 -8.312 1 98.38 48 TYR B CA 1
ATOM 3149 C C . TYR B 1 48 ? 2.035 -27.578 -8.977 1 98.38 48 TYR B C 1
ATOM 3151 O O . TYR B 1 48 ? 1.472 -26.906 -9.836 1 98.38 48 TYR B O 1
ATOM 3159 N N . VAL B 1 49 ? 3.217 -27.328 -8.547 1 97.81 49 VAL B N 1
ATOM 3160 C CA . VAL B 1 49 ? 4.059 -26.281 -9.117 1 97.81 49 VAL B CA 1
ATOM 3161 C C . VAL B 1 49 ? 4.238 -26.531 -10.609 1 97.81 49 VAL B C 1
ATOM 3163 O O . VAL B 1 49 ? 4.156 -25.594 -11.414 1 97.81 49 VAL B O 1
ATOM 3166 N N . GLY B 1 50 ? 4.488 -27.734 -10.961 1 96 50 GLY B N 1
ATOM 3167 C CA . GLY B 1 50 ? 4.551 -28.062 -12.375 1 96 50 GLY B CA 1
ATOM 3168 C C . GLY B 1 50 ? 3.293 -27.688 -13.133 1 96 50 GLY B C 1
ATOM 3169 O O . GLY B 1 50 ? 3.367 -27.141 -14.234 1 96 50 GLY B O 1
ATOM 3170 N N . TYR B 1 51 ? 2.211 -28 -12.508 1 96.12 51 TYR B N 1
ATOM 3171 C CA . TYR B 1 51 ? 0.925 -27.625 -13.086 1 96.12 51 TYR B CA 1
ATOM 3172 C C . TYR B 1 51 ? 0.819 -26.109 -13.258 1 96.12 51 TYR B C 1
ATOM 3174 O O . TYR B 1 51 ? 0.344 -25.625 -14.289 1 96.12 51 TYR B O 1
ATOM 3182 N N . CYS B 1 52 ? 1.197 -25.359 -12.273 1 95.75 52 CYS B N 1
ATOM 3183 C CA . CYS B 1 52 ? 1.118 -23.906 -12.344 1 95.75 52 CYS B CA 1
ATOM 3184 C C . CYS B 1 52 ? 1.899 -23.375 -13.539 1 95.75 52 CYS B C 1
ATOM 3186 O O . CYS B 1 52 ? 1.427 -22.484 -14.242 1 95.75 52 CYS B O 1
ATOM 3188 N N . ILE B 1 53 ? 2.996 -23.938 -13.758 1 92.5 53 ILE B N 1
ATOM 3189 C CA . ILE B 1 53 ? 3.891 -23.438 -14.797 1 92.5 53 ILE B CA 1
ATOM 3190 C C . ILE B 1 53 ? 3.391 -23.906 -16.172 1 92.5 53 ILE B C 1
ATOM 3192 O O . ILE B 1 53 ? 3.324 -23.109 -17.109 1 92.5 53 ILE B O 1
ATOM 3196 N N . MET B 1 54 ? 2.934 -25.094 -16.234 1 90.69 54 MET B N 1
ATOM 3197 C CA . MET B 1 54 ? 2.668 -25.688 -17.547 1 90.69 54 MET B CA 1
ATOM 3198 C C . MET B 1 54 ? 1.195 -25.562 -17.906 1 90.69 54 MET B C 1
ATOM 3200 O O . MET B 1 54 ? 0.844 -25.578 -19.094 1 90.69 54 MET B O 1
ATOM 3204 N N . GLY B 1 55 ? 0.325 -25.594 -16.984 1 91.44 55 GLY B N 1
ATOM 3205 C CA . GLY B 1 55 ? -1.093 -25.391 -17.234 1 91.44 55 GLY B CA 1
ATOM 3206 C C . GLY B 1 55 ? -1.832 -26.688 -17.5 1 91.44 55 GLY B C 1
ATOM 3207 O O . GLY B 1 55 ? -2.979 -26.672 -17.953 1 91.44 55 GLY B O 1
ATOM 3208 N N . ALA B 1 56 ? -1.191 -27.781 -17.312 1 91.94 56 ALA B N 1
ATOM 3209 C CA . ALA B 1 56 ? -1.812 -29.094 -17.469 1 91.94 56 ALA B CA 1
ATOM 3210 C C . ALA B 1 56 ? -1.451 -30.016 -16.312 1 91.94 56 ALA B C 1
ATOM 3212 O O . ALA B 1 56 ? -0.311 -30.016 -15.836 1 91.94 56 ALA B O 1
ATOM 3213 N N . GLU B 1 57 ? -2.488 -30.797 -15.922 1 94.88 57 GLU B N 1
ATOM 3214 C CA . GLU B 1 57 ? -2.205 -31.766 -14.875 1 94.88 57 GLU B CA 1
ATOM 3215 C C . GLU B 1 57 ? -1.192 -32.812 -15.344 1 94.88 57 GLU B C 1
ATOM 3217 O O . GLU B 1 57 ? -1.068 -33.062 -16.547 1 94.88 57 GLU B O 1
ATOM 3222 N N . GLY B 1 58 ? -0.471 -33.281 -14.352 1 94.5 58 GLY B N 1
ATOM 3223 C CA . GLY B 1 58 ? 0.573 -34.219 -14.711 1 94.5 58 GLY B CA 1
ATOM 3224 C C . GLY B 1 58 ? 1.132 -34.969 -13.516 1 94.5 58 GLY B C 1
ATOM 3225 O O . GLY B 1 58 ? 0.492 -35.031 -12.461 1 94.5 58 GLY B O 1
ATOM 3226 N N . ASP B 1 59 ? 2.338 -35.656 -13.82 1 95.12 59 ASP B N 1
ATOM 3227 C CA . ASP B 1 59 ? 3.002 -36.438 -12.797 1 95.12 59 ASP B CA 1
ATOM 3228 C C . ASP B 1 59 ? 4.492 -36.125 -12.727 1 95.12 59 ASP B C 1
ATOM 3230 O O . ASP B 1 59 ? 5.078 -35.656 -13.711 1 95.12 59 ASP B O 1
ATOM 3234 N N . LEU B 1 60 ? 5.016 -36.438 -11.562 1 95.31 60 LEU B N 1
ATOM 3235 C CA . LEU B 1 60 ? 6.453 -36.281 -11.383 1 95.31 60 LEU B CA 1
ATOM 3236 C C . LEU B 1 60 ? 7.191 -37.562 -11.695 1 95.31 60 LEU B C 1
ATOM 3238 O O . LEU B 1 60 ? 6.605 -38.656 -11.641 1 95.31 60 LEU B O 1
ATOM 3242 N N . SER B 1 61 ? 8.445 -37.375 -12.039 1 94.38 61 SER B N 1
ATOM 3243 C CA . SER B 1 61 ? 9.367 -38.5 -12.227 1 94.38 61 SER B CA 1
ATOM 3244 C C . SER B 1 61 ? 10.797 -38.094 -11.852 1 94.38 61 SER B C 1
ATOM 3246 O O . SER B 1 61 ? 11.172 -36.938 -11.961 1 94.38 61 SER B O 1
ATOM 3248 N N . PHE B 1 62 ? 11.586 -39.062 -11.406 1 92.44 62 PHE B N 1
ATOM 3249 C CA . PHE B 1 62 ? 12.992 -38.844 -11.117 1 92.44 62 PHE B CA 1
ATOM 3250 C C . PHE B 1 62 ? 13.836 -38.969 -12.383 1 92.44 62 PHE B C 1
ATOM 3252 O O . PHE B 1 62 ? 15.008 -38.594 -12.391 1 92.44 62 PHE B O 1
ATOM 3259 N N . THR B 1 63 ? 13.133 -39.438 -13.422 1 88.31 63 THR B N 1
ATOM 3260 C CA . THR B 1 63 ? 13.836 -39.625 -14.68 1 88.31 63 THR B CA 1
ATOM 3261 C C . THR B 1 63 ? 13.133 -38.906 -15.82 1 88.31 63 THR B C 1
ATOM 3263 O O . THR B 1 63 ? 12.031 -38.375 -15.641 1 88.31 63 THR B O 1
ATOM 3266 N N . LEU B 1 64 ? 13.734 -38.969 -16.938 1 87.19 64 LEU B N 1
ATOM 3267 C CA . LEU B 1 64 ? 13.188 -38.281 -18.125 1 87.19 64 LEU B CA 1
ATOM 3268 C C . LEU B 1 64 ? 11.945 -39 -18.625 1 87.19 64 LEU B C 1
ATOM 3270 O O . LEU B 1 64 ? 11.102 -38.406 -19.297 1 87.19 64 LEU B O 1
ATOM 3274 N N . ASP B 1 65 ? 11.883 -40.25 -18.188 1 83.62 65 ASP B N 1
ATOM 3275 C CA . ASP B 1 65 ? 10.734 -41.031 -18.609 1 83.62 65 ASP B CA 1
ATOM 3276 C C . ASP B 1 65 ? 9.609 -40.938 -17.578 1 83.62 65 ASP B C 1
ATOM 3278 O O . ASP B 1 65 ? 9.867 -40.781 -16.391 1 83.62 65 ASP B O 1
ATOM 3282 N N . CYS B 1 66 ? 8.438 -40.969 -18.109 1 78.12 66 CYS B N 1
ATOM 3283 C CA . CYS B 1 66 ? 7.285 -40.906 -17.203 1 78.12 66 CYS B CA 1
ATOM 3284 C C . CYS B 1 66 ? 7.18 -42.156 -16.359 1 78.12 66 CYS B C 1
ATOM 3286 O O . CYS B 1 66 ? 7.238 -43.281 -16.891 1 78.12 66 CYS B O 1
ATOM 3288 N N . THR B 1 67 ? 7.262 -41.938 -15.102 1 72 67 THR B N 1
ATOM 3289 C CA . THR B 1 67 ? 7.078 -43.094 -14.195 1 72 67 THR B CA 1
ATOM 3290 C C . THR B 1 67 ? 5.605 -43.25 -13.836 1 72 67 THR B C 1
ATOM 3292 O O . THR B 1 67 ? 4.91 -42.281 -13.555 1 72 67 THR B O 1
ATOM 3295 N N . VAL B 1 68 ? 5.043 -44.375 -13.906 1 70.56 68 VAL B N 1
ATOM 3296 C CA . VAL B 1 68 ? 3.631 -44.688 -13.688 1 70.56 68 VAL B CA 1
ATOM 3297 C C . VAL B 1 68 ? 3.324 -44.656 -12.195 1 70.56 68 VAL B C 1
ATOM 3299 O O . VAL B 1 68 ? 2.229 -44.25 -11.789 1 70.56 68 VAL B O 1
ATOM 3302 N N . ASP B 1 69 ? 4.285 -44.75 -11.32 1 85.19 69 ASP B N 1
ATOM 3303 C CA . ASP B 1 69 ? 3.902 -44.875 -9.914 1 85.19 69 ASP B CA 1
ATOM 3304 C C . ASP B 1 69 ? 4.812 -44.031 -9.023 1 85.19 69 ASP B C 1
ATOM 3306 O O . ASP B 1 69 ? 5.551 -44.562 -8.195 1 85.19 69 ASP B O 1
ATOM 3310 N N . PHE B 1 70 ? 4.609 -42.781 -9.055 1 92.31 70 PHE B N 1
ATOM 3311 C CA . PHE B 1 70 ? 5.379 -41.906 -8.203 1 92.31 70 PHE B CA 1
ATOM 3312 C C . PHE B 1 70 ? 4.809 -41.844 -6.797 1 92.31 70 PHE B C 1
ATOM 3314 O O . PHE B 1 70 ? 3.605 -41.656 -6.613 1 92.31 70 PHE B O 1
ATOM 3321 N N . ASP B 1 71 ? 5.633 -42.125 -5.793 1 93.62 71 ASP B N 1
ATOM 3322 C CA . ASP B 1 71 ? 5.195 -42.062 -4.402 1 93.62 71 ASP B CA 1
ATOM 3323 C C . ASP B 1 71 ? 5.281 -40.625 -3.863 1 93.62 71 ASP B C 1
ATOM 3325 O O . ASP B 1 71 ? 6.336 -40.219 -3.375 1 93.62 71 ASP B O 1
ATOM 3329 N N . TYR B 1 72 ? 4.156 -39.969 -3.795 1 95.5 72 TYR B N 1
ATOM 3330 C CA . TYR B 1 72 ? 4.109 -38.562 -3.422 1 95.5 72 TYR B CA 1
ATOM 3331 C C . TYR B 1 72 ? 4.234 -38.406 -1.912 1 95.5 72 TYR B C 1
ATOM 3333 O O . TYR B 1 72 ? 4.422 -37.281 -1.42 1 95.5 72 TYR B O 1
ATOM 3341 N N . ASP B 1 73 ? 4.172 -39.469 -1.132 1 93.62 73 ASP B N 1
ATOM 3342 C CA . ASP B 1 73 ? 4.227 -39.375 0.325 1 93.62 73 ASP B CA 1
ATOM 3343 C C . ASP B 1 73 ? 5.586 -39.844 0.846 1 93.62 73 ASP B C 1
ATOM 3345 O O . ASP B 1 73 ? 5.805 -39.906 2.057 1 93.62 73 ASP B O 1
ATOM 3349 N N . ALA B 1 74 ? 6.469 -40.125 -0.079 1 91.81 74 ALA B N 1
ATOM 3350 C CA . ALA B 1 74 ? 7.812 -40.562 0.295 1 91.81 74 ALA B CA 1
ATOM 3351 C C . ALA B 1 74 ? 8.602 -39.406 0.931 1 91.81 74 ALA B C 1
ATOM 3353 O O . ALA B 1 74 ? 8.281 -38.25 0.731 1 91.81 74 ALA B O 1
ATOM 3354 N N . PRO B 1 75 ? 9.633 -39.75 1.786 1 90.56 75 PRO B N 1
ATOM 3355 C CA . PRO B 1 75 ? 10.547 -38.719 2.275 1 90.56 75 PRO B CA 1
ATOM 3356 C C . PRO B 1 75 ? 11.266 -38 1.146 1 90.56 75 PRO B C 1
ATOM 3358 O O . PRO B 1 75 ? 11.648 -38.594 0.148 1 90.56 75 PRO B O 1
ATOM 3361 N N . PHE B 1 76 ? 11.406 -36.781 1.371 1 90.44 76 PHE B N 1
ATOM 3362 C CA . PHE B 1 76 ? 11.969 -35.938 0.306 1 90.44 76 PHE B CA 1
ATOM 3363 C C . PHE B 1 76 ? 13.445 -36.25 0.096 1 90.44 76 PHE B C 1
ATOM 3365 O O . PHE B 1 76 ? 14.203 -36.375 1.061 1 90.44 76 PHE B O 1
ATOM 3372 N N . ASN B 1 77 ? 13.812 -36.438 -1.112 1 84.69 77 ASN B N 1
ATOM 3373 C CA . ASN B 1 77 ? 15.188 -36.625 -1.556 1 84.69 77 ASN B CA 1
ATOM 3374 C C . ASN B 1 77 ? 15.586 -35.562 -2.586 1 84.69 77 ASN B C 1
ATOM 3376 O O . ASN B 1 77 ? 14.883 -35.344 -3.576 1 84.69 77 ASN B O 1
ATOM 3380 N N . PRO B 1 78 ? 16.656 -34.844 -2.141 1 74.69 78 PRO B N 1
ATOM 3381 C CA . PRO B 1 78 ? 17.109 -33.812 -3.066 1 74.69 78 PRO B CA 1
ATOM 3382 C C . PRO B 1 78 ? 17.484 -34.375 -4.438 1 74.69 78 PRO B C 1
ATOM 3384 O O . PRO B 1 78 ? 18.234 -35.344 -4.531 1 74.69 78 PRO B O 1
ATOM 3387 N N 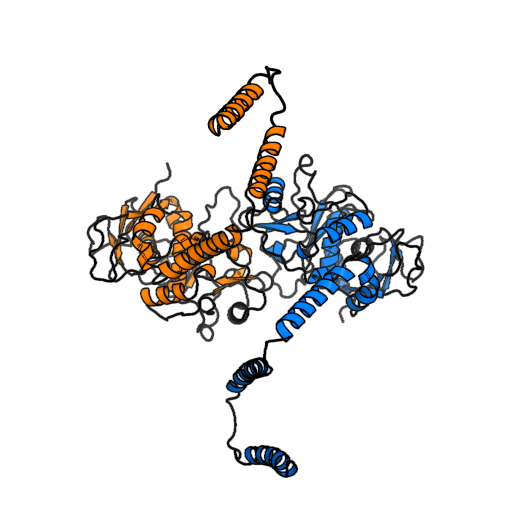. CYS B 1 79 ? 16.703 -33.906 -5.418 1 82 79 CYS B N 1
ATOM 3388 C CA . CYS B 1 79 ? 17 -34.406 -6.75 1 82 79 CYS B CA 1
ATOM 3389 C C . CYS B 1 79 ? 16.391 -33.531 -7.832 1 82 79 CYS B C 1
ATOM 3391 O O . CYS B 1 79 ? 15.773 -32.5 -7.527 1 82 79 CYS B O 1
ATOM 3393 N N . ASN B 1 80 ? 16.812 -33.875 -9.031 1 92.38 80 ASN B N 1
ATOM 3394 C CA . ASN B 1 80 ? 16.125 -33.375 -10.227 1 92.38 80 ASN B CA 1
ATOM 3395 C C . ASN B 1 80 ? 14.766 -34.062 -10.398 1 92.38 80 ASN B C 1
ATOM 3397 O O . ASN B 1 80 ? 14.656 -35.281 -10.25 1 92.38 80 ASN B O 1
ATOM 3401 N N . LEU B 1 81 ? 13.805 -33.25 -10.531 1 95 81 LEU B N 1
ATOM 3402 C CA . LEU B 1 81 ? 12.453 -33.719 -10.797 1 95 81 LEU B CA 1
ATOM 3403 C C . LEU B 1 81 ? 11.984 -33.312 -12.188 1 95 81 LEU B C 1
ATOM 3405 O O . LEU B 1 81 ? 12.266 -32.188 -12.633 1 95 81 LEU B O 1
ATOM 3409 N N . TYR B 1 82 ? 11.289 -34.219 -12.789 1 93.5 82 TYR B N 1
ATOM 3410 C CA . TYR B 1 82 ? 10.75 -33.969 -14.125 1 93.5 82 TYR B CA 1
ATOM 3411 C C . TYR B 1 82 ? 9.227 -34.031 -14.109 1 93.5 82 TYR B C 1
ATOM 3413 O O . TYR B 1 82 ? 8.633 -35 -13.688 1 93.5 82 TYR B O 1
ATOM 3421 N N . TYR B 1 83 ? 8.578 -32.969 -14.586 1 94.5 83 TYR B N 1
ATOM 3422 C CA . TYR B 1 83 ? 7.125 -32.875 -14.633 1 94.5 83 TYR B CA 1
ATOM 3423 C C . TYR B 1 83 ? 6.602 -33.312 -15.992 1 94.5 83 TYR B C 1
ATOM 3425 O O . TYR B 1 83 ? 6.914 -32.688 -17.016 1 94.5 83 TYR B O 1
ATOM 3433 N N . HIS B 1 84 ? 5.754 -34.344 -15.992 1 92.19 84 HIS B N 1
ATOM 3434 C CA . HIS B 1 84 ? 5.164 -34.906 -17.203 1 92.19 84 HIS B CA 1
ATOM 3435 C C . HIS B 1 84 ? 3.682 -34.562 -17.312 1 92.19 84 HIS B C 1
ATOM 3437 O O . HIS B 1 84 ? 2.848 -35.188 -16.656 1 92.19 84 HIS B O 1
ATOM 3443 N N . PRO B 1 85 ? 3.373 -33.625 -18.203 1 90.88 85 PRO B N 1
ATOM 3444 C CA . PRO B 1 85 ? 1.957 -33.281 -18.328 1 90.88 85 PRO B CA 1
ATOM 3445 C C . PRO B 1 85 ? 1.143 -34.375 -19.016 1 90.88 85 PRO B C 1
ATOM 3447 O O . PRO B 1 85 ? 1.656 -35.094 -19.891 1 90.88 85 PRO B O 1
ATOM 3450 N N . ARG B 1 86 ? -0.159 -34.594 -18.672 1 87.81 86 ARG B N 1
ATOM 3451 C CA . ARG B 1 86 ? -1.062 -35.594 -19.234 1 87.81 86 ARG B CA 1
ATOM 3452 C C . ARG B 1 86 ? -1.841 -35.031 -20.422 1 87.81 86 ARG B C 1
ATOM 3454 O O . ARG B 1 86 ? -2.447 -35.781 -21.188 1 87.81 86 ARG B O 1
ATOM 3461 N N . GLY B 1 87 ? -1.766 -33.75 -20.703 1 82.5 87 GLY B N 1
ATOM 3462 C CA . GLY B 1 87 ? -2.531 -33.125 -21.766 1 82.5 87 GLY B CA 1
ATOM 3463 C C . GLY B 1 87 ? -1.851 -31.906 -22.359 1 82.5 87 GLY B C 1
ATOM 3464 O O . GLY B 1 87 ? -0.664 -31.672 -22.125 1 82.5 87 GLY B O 1
ATOM 3465 N N . PRO B 1 88 ? -2.654 -31.266 -23.188 1 82.69 88 PRO B N 1
ATOM 3466 C CA . PRO B 1 88 ? -2.096 -30.062 -23.797 1 82.69 88 PRO B CA 1
ATOM 3467 C C . PRO B 1 88 ? -1.723 -29 -22.781 1 82.69 88 PRO B C 1
ATOM 3469 O O . PRO B 1 88 ? -2.449 -28.797 -21.797 1 82.69 88 PRO B O 1
ATOM 3472 N N . ILE B 1 89 ? -0.605 -28.438 -23.094 1 84.94 89 ILE B N 1
ATOM 3473 C CA . ILE B 1 89 ? -0.085 -27.453 -22.125 1 84.94 89 ILE B CA 1
ATOM 3474 C C . ILE B 1 89 ? -0.404 -26.047 -22.609 1 84.94 89 ILE B C 1
ATOM 3476 O O . ILE B 1 89 ? -0.611 -25.812 -23.797 1 84.94 89 ILE B O 1
ATOM 3480 N N . PHE B 1 90 ? -0.511 -25.141 -21.641 1 84.75 90 PHE B N 1
ATOM 3481 C CA . PHE B 1 90 ? -0.528 -23.703 -21.844 1 84.75 90 PHE B CA 1
ATOM 3482 C C . PHE B 1 90 ? 0.311 -22.984 -20.797 1 84.75 90 PHE B C 1
ATOM 3484 O O . PHE B 1 90 ? -0.218 -22.516 -19.781 1 84.75 90 PHE B O 1
ATOM 3491 N N . PRO B 1 91 ? 1.529 -22.859 -21.078 1 83.31 91 PRO B N 1
ATOM 3492 C CA . PRO B 1 91 ? 2.449 -22.328 -20.078 1 83.31 91 PRO B CA 1
ATOM 3493 C C . PRO B 1 91 ? 2.199 -20.859 -19.766 1 83.31 91 PRO B C 1
ATOM 3495 O O . PRO B 1 91 ? 1.623 -20.141 -20.594 1 83.31 91 PRO B O 1
ATOM 3498 N N . ILE B 1 92 ? 2.615 -20.516 -18.578 1 82.62 92 ILE B N 1
ATOM 3499 C CA . ILE B 1 92 ? 2.5 -19.125 -18.141 1 82.62 92 ILE B CA 1
ATOM 3500 C C . ILE B 1 92 ? 3.475 -18.25 -18.938 1 82.62 92 ILE B C 1
ATOM 3502 O O . ILE B 1 92 ? 4.562 -18.703 -19.297 1 82.62 92 ILE B O 1
ATOM 3506 N N . ASP B 1 93 ? 3.029 -17 -19.281 1 74.75 93 ASP B N 1
ATOM 3507 C CA . ASP B 1 93 ? 3.92 -16 -19.859 1 74.75 93 ASP B CA 1
ATOM 3508 C C . ASP B 1 93 ? 4.84 -15.391 -18.812 1 74.75 93 ASP B C 1
ATOM 3510 O O . ASP B 1 93 ? 4.375 -14.695 -17.906 1 74.75 93 ASP B O 1
ATOM 3514 N N . PRO B 1 94 ? 6.121 -15.711 -18.938 1 64.81 94 PRO B N 1
ATOM 3515 C CA . PRO B 1 94 ? 7.004 -15.234 -17.875 1 64.81 94 PRO B CA 1
ATOM 3516 C C . PRO B 1 94 ? 7.16 -13.711 -17.891 1 64.81 94 PRO B C 1
ATOM 3518 O O . PRO B 1 94 ? 7.617 -13.133 -16.891 1 64.81 94 PRO B O 1
ATOM 3521 N N . ASP B 1 95 ? 6.93 -12.992 -19.016 1 62.53 95 ASP B N 1
ATOM 3522 C CA . ASP B 1 95 ? 7.07 -11.539 -19.047 1 62.53 95 ASP B CA 1
ATOM 3523 C C . ASP B 1 95 ? 6.008 -10.867 -18.172 1 62.53 95 ASP B C 1
ATOM 3525 O O . ASP B 1 95 ? 5.926 -9.641 -18.125 1 62.53 95 ASP B O 1
ATOM 3529 N N . VAL B 1 96 ? 5.359 -11.648 -17.547 1 55.91 96 VAL B N 1
ATOM 3530 C CA . VAL B 1 96 ? 4.328 -11.086 -16.672 1 55.91 96 VAL B CA 1
ATOM 3531 C C . VAL B 1 96 ? 4.984 -10.352 -15.5 1 55.91 96 VAL B C 1
ATOM 3533 O O . VAL B 1 96 ? 4.344 -9.523 -14.844 1 55.91 96 VAL B O 1
ATOM 3536 N N . GLU B 1 97 ? 6.234 -10.727 -15.289 1 53.78 97 GLU B N 1
ATOM 3537 C CA . GLU B 1 97 ? 6.953 -10.102 -14.18 1 53.78 97 GLU B CA 1
ATOM 3538 C C . GLU B 1 97 ? 7.008 -8.586 -14.344 1 53.78 97 GLU B C 1
ATOM 3540 O O . GLU B 1 97 ? 7.074 -7.852 -13.359 1 53.78 97 GLU B O 1
ATOM 3545 N N . ASN B 1 98 ? 7.043 -8.211 -15.609 1 50.91 98 ASN B N 1
ATOM 3546 C CA . ASN B 1 98 ? 7.176 -6.781 -15.875 1 50.91 98 ASN B CA 1
ATOM 3547 C C . ASN B 1 98 ? 5.828 -6.07 -15.789 1 50.91 98 ASN B C 1
ATOM 3549 O O . ASN B 1 98 ? 5.738 -4.871 -16.062 1 50.91 98 ASN B O 1
ATOM 3553 N N . ALA B 1 99 ? 4.945 -6.84 -15.453 1 47.06 99 ALA B N 1
ATOM 3554 C CA . ALA B 1 99 ? 3.617 -6.227 -15.469 1 47.06 99 ALA B CA 1
ATOM 3555 C C . ALA B 1 99 ? 3.424 -5.316 -14.258 1 47.06 99 ALA B C 1
ATOM 3557 O O . ALA B 1 99 ? 3.703 -5.715 -13.125 1 47.06 99 ALA B O 1
ATOM 3558 N N . SER B 1 100 ? 3.656 -4.016 -14.469 1 48.75 100 SER B N 1
ATOM 3559 C CA . SER B 1 100 ? 3.514 -2.977 -13.461 1 48.75 100 SER B CA 1
ATOM 3560 C C . SER B 1 100 ? 2.09 -2.926 -12.914 1 48.75 100 SER B C 1
ATOM 3562 O O . SER B 1 100 ? 1.135 -3.23 -13.633 1 48.75 100 SER B O 1
ATOM 3564 N N . HIS B 1 101 ? 1.984 -3.135 -11.609 1 51.25 101 HIS B N 1
ATOM 3565 C CA . HIS B 1 101 ? 0.69 -2.842 -11.008 1 51.25 101 HIS B CA 1
ATOM 3566 C C . HIS B 1 101 ? 0.231 -1.428 -11.344 1 51.25 101 HIS B C 1
ATOM 3568 O O . HIS B 1 101 ? 1.004 -0.474 -11.227 1 51.25 101 HIS B O 1
ATOM 3574 N N . SER B 1 102 ? -0.608 -1.326 -12.375 1 48.81 102 SER B N 1
ATOM 3575 C CA . SER B 1 102 ? -1.162 -0.003 -12.648 1 48.81 102 SER B CA 1
ATOM 3576 C C . SER B 1 102 ? -2.219 0.377 -11.617 1 48.81 102 SER B C 1
ATOM 3578 O O . SER B 1 102 ? -2.961 -0.481 -11.133 1 48.81 102 SER B O 1
ATOM 3580 N N . ASP B 1 103 ? -2.01 1.506 -11.008 1 49.62 103 ASP B N 1
ATOM 3581 C CA . ASP B 1 103 ? -3.043 2.029 -10.117 1 49.62 103 ASP B CA 1
ATOM 3582 C C . ASP B 1 103 ? -4.379 2.16 -10.844 1 49.62 103 ASP B C 1
ATOM 3584 O O . ASP B 1 103 ? -4.461 2.799 -11.891 1 49.62 103 ASP B O 1
ATOM 3588 N N . VAL B 1 104 ? -5.297 1.126 -10.703 1 48.41 104 VAL B N 1
ATOM 3589 C CA . VAL B 1 104 ? -6.641 1.221 -11.258 1 48.41 104 VAL B CA 1
ATOM 3590 C C . VAL B 1 104 ? -7.316 2.496 -10.766 1 48.41 104 VAL B C 1
ATOM 3592 O O . VAL B 1 104 ? -7.129 2.898 -9.609 1 48.41 104 VAL B O 1
ATOM 3595 N N . ASP B 1 105 ? -7.82 3.143 -11.656 1 52.75 105 ASP B N 1
ATOM 3596 C CA . ASP B 1 105 ? -8.617 4.332 -11.367 1 52.75 105 ASP B CA 1
ATOM 3597 C C . ASP B 1 105 ? -9.641 4.051 -10.266 1 52.75 105 ASP B C 1
ATOM 3599 O O . ASP B 1 105 ? -10.219 2.967 -10.219 1 52.75 105 ASP B O 1
ATOM 3603 N N . SER B 1 106 ? -9.75 4.844 -9.305 1 58.88 106 SER B N 1
ATOM 3604 C CA . SER B 1 106 ? -10.633 4.77 -8.141 1 58.88 106 SER B CA 1
ATOM 3605 C C . SER B 1 106 ? -12.086 4.594 -8.555 1 58.88 106 SER B C 1
ATOM 3607 O O . SER B 1 106 ? -12.93 4.207 -7.738 1 58.88 106 SER B O 1
ATOM 3609 N N . VAL B 1 107 ? -12.32 4.68 -9.914 1 65.81 107 VAL B N 1
ATOM 3610 C CA . VAL B 1 107 ? -13.734 4.645 -10.242 1 65.81 107 VAL B CA 1
ATOM 3611 C C . VAL B 1 107 ? -13.992 3.59 -11.32 1 65.81 107 VAL B C 1
ATOM 3613 O O . VAL B 1 107 ? -15.07 3.545 -11.914 1 65.81 107 VAL B O 1
ATOM 3616 N N . SER B 1 108 ? -13.32 2.574 -11.336 1 81.56 108 SER B N 1
ATOM 3617 C CA . SER B 1 108 ? -13.531 1.575 -12.375 1 81.56 108 SER B CA 1
ATOM 3618 C C . SER B 1 108 ? -14.539 0.521 -11.938 1 81.56 108 SER B C 1
ATOM 3620 O O . SER B 1 108 ? -14.664 0.227 -10.75 1 81.56 108 SER B O 1
ATOM 3622 N N . PRO B 1 109 ? -15.391 0.052 -12.914 1 89.56 109 PRO B N 1
ATOM 3623 C CA . PRO B 1 109 ? -16.312 -1.044 -12.609 1 89.56 109 PRO B CA 1
ATOM 3624 C C . PRO B 1 109 ? -15.609 -2.248 -11.984 1 89.56 109 PRO B C 1
ATOM 3626 O O . PRO B 1 109 ? -16.188 -2.926 -11.125 1 89.56 109 PRO B O 1
ATOM 3629 N N . PHE B 1 110 ? -14.484 -2.479 -12.422 1 93.31 110 PHE B N 1
ATOM 3630 C CA . PHE B 1 110 ? -13.695 -3.57 -11.867 1 93.31 110 PHE B CA 1
ATOM 3631 C C . PHE B 1 110 ? -13.508 -3.391 -10.359 1 93.31 110 PHE B C 1
ATOM 3633 O O . PHE B 1 110 ? -13.82 -4.293 -9.578 1 93.31 110 PHE B O 1
ATOM 3640 N N . ARG B 1 111 ? -13.086 -2.266 -10.016 1 93.56 111 ARG B N 1
ATOM 3641 C CA . ARG B 1 111 ? -12.852 -1.952 -8.609 1 93.56 111 ARG B CA 1
ATOM 3642 C C . ARG B 1 111 ? -14.148 -2.045 -7.809 1 93.56 111 ARG B C 1
ATOM 3644 O O . ARG B 1 111 ? -14.18 -2.668 -6.746 1 93.56 111 ARG B O 1
ATOM 3651 N N . THR B 1 112 ? -15.141 -1.465 -8.305 1 93.69 112 THR B N 1
ATOM 3652 C CA . THR B 1 112 ? -16.422 -1.441 -7.602 1 93.69 112 THR B CA 1
ATOM 3653 C C . THR B 1 112 ? -16.906 -2.859 -7.328 1 93.69 112 THR B C 1
ATOM 3655 O O . THR B 1 112 ? -17.344 -3.17 -6.219 1 93.69 112 THR B O 1
ATOM 3658 N N . SER B 1 113 ? -16.797 -3.705 -8.289 1 94.31 113 SER B N 1
ATOM 3659 C CA . SER B 1 113 ? -17.266 -5.086 -8.164 1 94.31 113 SER B CA 1
ATOM 3660 C C . SER B 1 113 ? -16.469 -5.844 -7.113 1 94.31 113 SER B C 1
ATOM 3662 O O . SER B 1 113 ? -17.031 -6.59 -6.316 1 94.31 113 SER B O 1
ATOM 3664 N N . ILE B 1 114 ? -15.164 -5.613 -7.109 1 95.5 114 ILE B N 1
ATOM 3665 C CA . ILE B 1 114 ? -14.289 -6.32 -6.184 1 95.5 114 ILE B CA 1
ATOM 3666 C C . ILE B 1 114 ? -14.562 -5.855 -4.758 1 95.5 114 ILE B C 1
ATOM 3668 O O . ILE B 1 114 ? -14.648 -6.672 -3.836 1 95.5 114 ILE B O 1
ATOM 3672 N N . PHE B 1 115 ? -14.742 -4.566 -4.59 1 94.62 115 PHE B N 1
ATOM 3673 C CA . PHE B 1 115 ? -15.008 -4.004 -3.27 1 94.62 115 PHE B CA 1
ATOM 3674 C C . PHE B 1 115 ? -16.344 -4.496 -2.729 1 94.62 115 PHE B C 1
ATOM 3676 O O . PHE B 1 115 ? -16.469 -4.801 -1.54 1 94.62 115 PHE B O 1
ATOM 3683 N N . GLU B 1 116 ? -17.312 -4.574 -3.584 1 93.69 116 GLU B N 1
ATOM 3684 C CA . GLU B 1 116 ? -18.641 -5.027 -3.17 1 93.69 116 GLU B CA 1
ATOM 3685 C C . GLU B 1 116 ? -18.625 -6.508 -2.803 1 93.69 116 GLU B C 1
ATOM 3687 O O . GLU B 1 116 ? -19.281 -6.918 -1.843 1 93.69 116 GLU B O 1
ATOM 3692 N N . ARG B 1 117 ? -17.906 -7.246 -3.479 1 94.81 117 ARG B N 1
ATOM 3693 C CA . ARG B 1 117 ? -17.875 -8.688 -3.262 1 94.81 117 ARG B CA 1
ATOM 3694 C C . ARG B 1 117 ? -17.094 -9.031 -1.997 1 94.81 117 ARG B C 1
ATOM 3696 O O . ARG B 1 117 ? -17.562 -9.797 -1.155 1 94.81 117 ARG B O 1
ATOM 3703 N N . ASP B 1 118 ? -15.875 -8.492 -1.931 1 95 118 ASP B N 1
ATOM 3704 C CA . ASP B 1 118 ? -14.953 -8.938 -0.892 1 95 118 ASP B CA 1
ATOM 3705 C C . ASP B 1 118 ? -15.148 -8.141 0.395 1 95 118 ASP B C 1
ATOM 3707 O O . ASP B 1 118 ? -14.828 -8.617 1.484 1 95 118 ASP B O 1
ATOM 3711 N N . LYS B 1 119 ? -15.5 -6.883 0.301 1 93.25 119 LYS B N 1
ATOM 3712 C CA . LYS B 1 119 ? -15.867 -5.984 1.394 1 93.25 119 LYS B CA 1
ATOM 3713 C C . LYS B 1 119 ? -14.633 -5.582 2.203 1 93.25 119 LYS B C 1
ATOM 3715 O O . LYS B 1 119 ? -14.57 -4.465 2.727 1 93.25 119 LYS B O 1
ATOM 3720 N N . SER B 1 120 ? -13.703 -6.449 2.377 1 92.44 120 SER B N 1
ATOM 3721 C CA . SER B 1 120 ? -12.453 -6.184 3.07 1 92.44 120 SER B CA 1
ATOM 3722 C C . SER B 1 120 ? -11.305 -7 2.477 1 92.44 120 SER B C 1
ATOM 3724 O O . SER B 1 120 ? -11.531 -7.852 1.61 1 92.44 120 SER B O 1
ATOM 3726 N N . CYS B 1 121 ? -10.141 -6.629 2.889 1 92.19 121 CYS B N 1
ATOM 3727 C CA . CYS B 1 121 ? -9.008 -7.414 2.428 1 92.19 121 CYS B CA 1
ATOM 3728 C C . CYS B 1 121 ? -9.234 -8.898 2.668 1 92.19 121 CYS B C 1
ATOM 3730 O O . CYS B 1 121 ? -9.445 -9.328 3.807 1 92.19 121 CYS B O 1
ATOM 3732 N N . VAL B 1 122 ? -9.039 -9.664 1.728 1 94.31 122 VAL B N 1
ATOM 3733 C CA . VAL B 1 122 ? -9.383 -11.078 1.832 1 94.31 122 VAL B CA 1
ATOM 3734 C C . VAL B 1 122 ? -8.336 -11.805 2.676 1 94.31 122 VAL B C 1
ATOM 3736 O O . VAL B 1 122 ? -8.602 -12.875 3.221 1 94.31 122 VAL B O 1
ATOM 3739 N N . ALA B 1 123 ? -7.176 -11.25 2.736 1 91.81 123 ALA B N 1
ATOM 3740 C CA . ALA B 1 123 ? -6.09 -11.922 3.449 1 91.81 123 ALA B CA 1
ATOM 3741 C C . ALA B 1 123 ? -6.09 -11.547 4.926 1 91.81 123 ALA B C 1
ATOM 3743 O O . ALA B 1 123 ? -5.871 -12.398 5.793 1 91.81 123 ALA B O 1
ATOM 3744 N N . THR B 1 124 ? -6.367 -10.211 5.23 1 86.94 124 THR B N 1
ATOM 3745 C CA . THR B 1 124 ? -6.133 -9.734 6.59 1 86.94 124 THR B CA 1
ATOM 3746 C C . THR B 1 124 ? -7.422 -9.188 7.203 1 86.94 124 THR B C 1
ATOM 3748 O O . THR B 1 124 ? -7.488 -8.953 8.414 1 86.94 124 THR B O 1
ATOM 3751 N N . GLY B 1 125 ? -8.422 -8.961 6.434 1 88.12 125 GLY B N 1
ATOM 3752 C CA . GLY B 1 125 ? -9.648 -8.359 6.934 1 88.12 125 GLY B CA 1
ATOM 3753 C C . GLY B 1 125 ? -9.547 -6.855 7.098 1 88.12 125 GLY B C 1
ATOM 3754 O O . GLY B 1 125 ? -10.453 -6.223 7.641 1 88.12 125 GLY B O 1
ATOM 3755 N N . MET B 1 126 ? -8.492 -6.25 6.613 1 87.06 126 MET B N 1
ATOM 3756 C CA . MET B 1 126 ? -8.258 -4.812 6.73 1 87.06 126 MET B CA 1
ATOM 3757 C C . MET B 1 126 ? -9.359 -4.027 6.023 1 87.06 126 MET B C 1
ATOM 3759 O O . MET B 1 126 ? -9.914 -4.484 5.023 1 87.06 126 MET B O 1
ATOM 3763 N N . ASN B 1 127 ? -9.547 -2.793 6.469 1 87.81 127 ASN B N 1
ATOM 3764 C CA . ASN B 1 127 ? -10.555 -1.893 5.918 1 87.81 127 ASN B CA 1
ATOM 3765 C C . ASN B 1 127 ? -10.312 -1.621 4.438 1 87.81 127 ASN B C 1
ATOM 3767 O O . ASN B 1 127 ? -9.172 -1.435 4.012 1 87.81 127 ASN B O 1
ATOM 3771 N N . PRO B 1 128 ? -11.422 -1.555 3.707 1 90.19 128 PRO B N 1
ATOM 3772 C CA . PRO B 1 128 ? -11.289 -1.362 2.262 1 90.19 128 PRO B CA 1
ATOM 3773 C C . PRO B 1 128 ? -10.547 -0.076 1.901 1 90.19 128 PRO B C 1
ATOM 3775 O O . PRO B 1 128 ? -9.922 0.003 0.844 1 90.19 128 PRO B O 1
ATOM 3778 N N . SER B 1 129 ? -10.586 0.942 2.74 1 86.31 129 SER B N 1
ATOM 3779 C CA . SER B 1 129 ? -9.898 2.199 2.445 1 86.31 129 SER B CA 1
ATOM 3780 C C . SER B 1 129 ? -8.391 2.012 2.398 1 86.31 129 SER B C 1
ATOM 3782 O O . SER B 1 129 ? -7.668 2.859 1.867 1 86.31 129 SER B O 1
ATOM 3784 N N . SER B 1 130 ? -7.914 0.881 2.895 1 88.81 130 SER B N 1
ATOM 3785 C CA . SER B 1 130 ? -6.492 0.557 2.906 1 88.81 130 SER B CA 1
ATOM 3786 C C . SER B 1 130 ? -6.164 -0.527 1.885 1 88.81 130 SER B C 1
ATOM 3788 O O . SER B 1 130 ? -5.086 -1.119 1.926 1 88.81 130 SER B O 1
ATOM 3790 N N . CYS B 1 131 ? -7.141 -0.723 1.064 1 91.44 131 CYS B N 1
ATOM 3791 C CA . CYS B 1 131 ? -7.016 -1.864 0.164 1 91.44 131 CYS B CA 1
ATOM 3792 C C . CYS B 1 131 ? -7.031 -1.414 -1.292 1 91.44 131 CYS B C 1
ATOM 3794 O O . CYS B 1 131 ? -7.262 -0.239 -1.58 1 91.44 131 CYS B O 1
ATOM 3796 N N . ARG B 1 132 ? -6.652 -2.318 -2.107 1 91.69 132 ARG B N 1
ATOM 3797 C CA . ARG B 1 132 ? -6.695 -2.184 -3.561 1 91.69 132 ARG B CA 1
ATOM 3798 C C . ARG B 1 132 ? -7.234 -3.451 -4.211 1 91.69 132 ARG B C 1
ATOM 3800 O O . ARG B 1 132 ? -7.008 -4.559 -3.715 1 91.69 132 ARG B O 1
ATOM 3807 N N . ALA B 1 133 ? -8.008 -3.182 -5.262 1 94.5 133 ALA B N 1
ATOM 3808 C CA . ALA B 1 133 ? -8.383 -4.312 -6.105 1 94.5 133 ALA B CA 1
ATOM 3809 C C . ALA B 1 133 ? -7.195 -4.793 -6.938 1 94.5 133 ALA B C 1
ATOM 3811 O O . ALA B 1 133 ? -6.633 -4.027 -7.727 1 94.5 133 ALA B O 1
ATOM 3812 N N . ALA B 1 134 ? -6.82 -6.043 -6.742 1 94.44 134 ALA B N 1
ATOM 3813 C CA . ALA B 1 134 ? -5.648 -6.586 -7.43 1 94.44 134 ALA B CA 1
ATOM 3814 C C . ALA B 1 134 ? -6.059 -7.602 -8.492 1 94.44 134 ALA B C 1
ATOM 3816 O O . ALA B 1 134 ? -6.844 -8.508 -8.219 1 94.44 134 ALA B O 1
ATOM 3817 N N . HIS B 1 135 ? -5.551 -7.395 -9.672 1 94 135 HIS B N 1
ATOM 3818 C CA . HIS B 1 135 ? -5.703 -8.422 -10.703 1 94 135 HIS B CA 1
ATOM 3819 C C . HIS B 1 135 ? -4.82 -9.625 -10.406 1 94 135 HIS B C 1
ATOM 3821 O O . HIS B 1 135 ? -3.68 -9.477 -9.969 1 94 135 HIS B O 1
ATOM 3827 N N . LEU B 1 136 ? -5.324 -10.742 -10.664 1 94.94 136 LEU B N 1
ATOM 3828 C CA . LEU B 1 136 ? -4.5 -11.945 -10.57 1 94.94 136 LEU B CA 1
ATOM 3829 C C . LEU B 1 136 ? -3.586 -12.078 -11.781 1 94.94 136 LEU B C 1
ATOM 3831 O O . LEU B 1 136 ? -2.391 -12.344 -11.641 1 94.94 136 LEU B O 1
ATOM 3835 N N . ILE B 1 137 ? -4.18 -12.023 -12.922 1 91.75 137 ILE B N 1
ATOM 3836 C CA . ILE B 1 137 ? -3.408 -11.758 -14.133 1 91.75 137 ILE B CA 1
ATOM 3837 C C . ILE B 1 137 ? -3.295 -10.25 -14.352 1 91.75 137 ILE B C 1
ATOM 3839 O O . ILE B 1 137 ? -4.309 -9.562 -14.477 1 91.75 137 ILE B O 1
ATOM 3843 N N . PRO B 1 138 ? -2.084 -9.836 -14.398 1 88.5 138 PRO B N 1
ATOM 3844 C CA . PRO B 1 138 ? -1.893 -8.383 -14.484 1 88.5 138 PRO B CA 1
ATOM 3845 C C . PRO B 1 138 ? -2.668 -7.75 -15.633 1 88.5 138 PRO B C 1
ATOM 3847 O O . PRO B 1 138 ? -2.754 -8.328 -16.719 1 88.5 138 PRO B O 1
ATOM 3850 N N . GLN B 1 139 ? -3.123 -6.559 -15.328 1 86.88 139 GLN B N 1
ATOM 3851 C CA . GLN B 1 139 ? -3.932 -5.816 -16.281 1 86.88 139 GLN B CA 1
ATOM 3852 C C . GLN B 1 139 ? -3.164 -5.574 -17.578 1 86.88 139 GLN B C 1
ATOM 3854 O O . GLN B 1 139 ? -3.75 -5.566 -18.672 1 86.88 139 GLN B O 1
ATOM 3859 N N . SER B 1 140 ? -1.898 -5.422 -17.5 1 80.88 140 SER B N 1
ATOM 3860 C CA . SER B 1 140 ? -1.051 -5.09 -18.641 1 80.88 140 SER B CA 1
ATOM 3861 C C . SER B 1 140 ? -1.023 -6.23 -19.656 1 80.88 140 SER B C 1
ATOM 3863 O O . SER B 1 140 ? -0.669 -6.023 -20.828 1 80.88 140 SER B O 1
ATOM 3865 N N . GLN B 1 141 ? -1.368 -7.441 -19.234 1 84.69 141 GLN B N 1
ATOM 3866 C CA . GLN B 1 141 ? -1.368 -8.578 -20.156 1 84.69 141 GLN B CA 1
ATOM 3867 C C . GLN B 1 141 ? -2.518 -8.484 -21.156 1 84.69 141 GLN B C 1
ATOM 3869 O O . GLN B 1 141 ? -2.449 -9.062 -22.234 1 84.69 141 GLN B O 1
ATOM 3874 N N . GLY B 1 142 ? -3.592 -7.922 -20.734 1 86.5 142 GLY B N 1
ATOM 3875 C CA . GLY B 1 142 ? -4.668 -7.602 -21.656 1 86.5 142 GLY B CA 1
ATOM 3876 C C . GLY B 1 142 ? -5.711 -8.695 -21.766 1 86.5 142 GLY B C 1
ATOM 3877 O O . GLY B 1 142 ? -5.484 -9.82 -21.328 1 86.5 142 GLY B O 1
ATOM 3878 N N . SER B 1 143 ? -6.836 -8.352 -22.438 1 91.38 143 SER B N 1
ATOM 3879 C CA . SER B 1 143 ? -7.996 -9.234 -22.547 1 91.38 143 SER B CA 1
ATOM 3880 C C . SER B 1 143 ? -7.723 -10.391 -23.516 1 91.38 143 SER B C 1
ATOM 3882 O O . SER B 1 143 ? -8.211 -11.5 -23.312 1 91.38 143 SER B O 1
ATOM 3884 N N . GLN B 1 144 ? -6.965 -10.094 -24.469 1 87.88 144 GLN B N 1
ATOM 3885 C CA . GLN B 1 144 ? -6.637 -11.156 -25.406 1 87.88 144 GLN B CA 1
ATOM 3886 C C . GLN B 1 144 ? -5.875 -12.289 -24.719 1 87.88 144 GLN B C 1
ATOM 3888 O O . GLN B 1 144 ? -6.16 -13.461 -24.938 1 87.88 144 GLN B O 1
ATOM 3893 N N . TYR B 1 145 ? -5.031 -11.93 -23.875 1 87.44 145 TYR B N 1
ATOM 3894 C CA . TYR B 1 145 ? -4.211 -12.922 -23.203 1 87.44 145 TYR B CA 1
ATOM 3895 C C . TYR B 1 145 ? -5.047 -13.742 -22.219 1 87.44 145 TYR B C 1
ATOM 3897 O O . TYR B 1 145 ? -4.965 -14.977 -22.203 1 87.44 145 TYR B O 1
ATOM 3905 N N . ILE B 1 146 ? -5.781 -13.078 -21.438 1 91.62 146 ILE B N 1
ATOM 3906 C CA . ILE B 1 146 ? -6.508 -13.812 -20.406 1 91.62 146 ILE B CA 1
ATOM 3907 C C . ILE B 1 146 ? -7.527 -14.742 -21.047 1 91.62 146 ILE B C 1
ATOM 3909 O O . ILE B 1 146 ? -7.789 -15.836 -20.547 1 91.62 146 ILE B O 1
ATOM 3913 N N . GLU B 1 147 ? -8.094 -14.328 -22.156 1 93.38 147 GLU B N 1
ATOM 3914 C CA . GLU B 1 147 ? -9.008 -15.195 -22.875 1 93.38 147 GLU B CA 1
ATOM 3915 C C . GLU B 1 147 ? -8.297 -16.453 -23.375 1 93.38 147 GLU B C 1
ATOM 3917 O O . GLU B 1 147 ? -8.773 -17.562 -23.172 1 93.38 147 GLU B O 1
ATOM 3922 N N . ALA B 1 148 ? -7.211 -16.266 -23.984 1 88.25 148 ALA B N 1
ATOM 3923 C CA . ALA B 1 148 ? -6.43 -17.391 -24.484 1 88.25 148 ALA B CA 1
ATOM 3924 C C . ALA B 1 148 ? -5.984 -18.297 -23.344 1 88.25 148 ALA B C 1
ATOM 3926 O O . ALA B 1 148 ? -6.02 -19.531 -23.453 1 88.25 148 ALA B O 1
ATOM 3927 N N . PHE B 1 149 ? -5.617 -17.688 -22.312 1 90 149 PHE B N 1
ATOM 3928 C CA . PHE B 1 149 ? -5.113 -18.391 -21.156 1 90 149 PHE B CA 1
ATOM 3929 C C . PHE B 1 149 ? -6.195 -19.297 -20.562 1 90 149 PHE B C 1
ATOM 3931 O O . PHE B 1 149 ? -5.969 -20.484 -20.328 1 90 149 PHE B O 1
ATOM 3938 N N . THR B 1 150 ? -7.316 -18.719 -20.312 1 93.5 150 THR B N 1
ATOM 3939 C CA . THR B 1 150 ? -8.383 -19.484 -19.672 1 93.5 150 THR B CA 1
ATOM 3940 C C . THR B 1 150 ? -8.93 -20.547 -20.625 1 93.5 150 THR B C 1
ATOM 3942 O O . THR B 1 150 ? -9.305 -21.641 -20.188 1 93.5 150 THR B O 1
ATOM 3945 N N . LYS B 1 151 ? -8.969 -20.25 -21.859 1 90.25 151 LYS B N 1
ATOM 3946 C CA . LYS B 1 151 ? -9.359 -21.25 -22.844 1 90.25 151 LYS B CA 1
ATOM 3947 C C . LYS B 1 151 ? -8.367 -22.406 -22.875 1 90.25 151 LYS B C 1
ATOM 3949 O O . LYS B 1 151 ? -8.773 -23.578 -22.906 1 90.25 151 LYS B O 1
ATOM 3954 N N . GLY B 1 152 ? -7.168 -22.047 -22.891 1 87.44 152 GLY B N 1
ATOM 3955 C CA . GLY B 1 152 ? -6.117 -23.047 -22.984 1 87.44 152 GLY B CA 1
ATOM 3956 C C . GLY B 1 152 ? -6.023 -23.938 -21.766 1 87.44 152 GLY B C 1
ATOM 3957 O O . GLY B 1 152 ? -5.629 -25.109 -21.875 1 87.44 152 GLY B O 1
ATOM 3958 N N . ARG B 1 153 ? -6.258 -23.422 -20.641 1 88.69 153 ARG B N 1
ATOM 3959 C CA . ARG B 1 153 ? -6.094 -24.188 -19.406 1 88.69 153 ARG B CA 1
ATOM 3960 C C . ARG B 1 153 ? -7.406 -24.828 -18.984 1 88.69 153 ARG B C 1
ATOM 3962 O O . ARG B 1 153 ? -7.453 -25.562 -18 1 88.69 153 ARG B O 1
ATOM 3969 N N . GLY B 1 154 ? -8.312 -24.547 -19.625 1 79.19 154 GLY B N 1
ATOM 3970 C CA . GLY B 1 154 ? -9.578 -25.219 -19.359 1 79.19 154 GLY B CA 1
ATOM 3971 C C . GLY B 1 154 ? -10.406 -24.516 -18.297 1 79.19 154 GLY B C 1
ATOM 3972 O O . GLY B 1 154 ? -9.875 -23.75 -17.484 1 79.19 154 GLY B O 1
ATOM 3973 N N . GLY B 1 155 ? -11.641 -24.453 -18.359 1 76.69 155 GLY B N 1
ATOM 3974 C CA . GLY B 1 155 ? -12.586 -23.844 -17.438 1 76.69 155 GLY B CA 1
ATOM 3975 C C . GLY B 1 155 ? -13.383 -22.719 -18.047 1 76.69 155 GLY B C 1
ATOM 3976 O O . GLY B 1 155 ? -13.555 -22.656 -19.266 1 76.69 155 GLY B O 1
ATOM 3977 N N . ASP B 1 156 ? -13.805 -21.875 -17.141 1 85.62 156 ASP B N 1
ATOM 3978 C CA . ASP B 1 156 ? -14.609 -20.75 -17.578 1 85.62 156 ASP B CA 1
ATOM 3979 C C . ASP B 1 156 ? -13.766 -19.734 -18.344 1 85.62 156 ASP B C 1
ATOM 3981 O O . ASP B 1 156 ? -12.688 -19.359 -17.891 1 85.62 156 ASP B O 1
ATOM 3985 N N . ILE B 1 157 ? -14.266 -19.406 -19.422 1 93.5 157 ILE B N 1
ATOM 3986 C CA . ILE B 1 157 ? -13.562 -18.438 -20.266 1 93.5 157 ILE B CA 1
ATOM 3987 C C . ILE B 1 157 ? -13.789 -17.031 -19.734 1 93.5 157 ILE B C 1
ATOM 3989 O O . ILE B 1 157 ? -14.93 -16.609 -19.516 1 93.5 157 ILE B O 1
ATOM 3993 N N . ILE B 1 158 ? -12.695 -16.391 -19.516 1 95.69 158 ILE B N 1
ATOM 3994 C CA . ILE B 1 158 ? -12.711 -14.984 -19.156 1 95.69 158 ILE B CA 1
ATOM 3995 C C . ILE B 1 158 ? -12.164 -14.148 -20.312 1 95.69 158 ILE B C 1
ATOM 3997 O O . ILE B 1 158 ? -10.992 -14.258 -20.656 1 95.69 158 ILE B O 1
ATOM 4001 N N . ASP B 1 159 ? -13 -13.266 -20.844 1 95 159 ASP B N 1
ATOM 4002 C CA . ASP B 1 159 ? -12.609 -12.586 -22.078 1 95 159 ASP B CA 1
ATOM 4003 C C . ASP B 1 159 ? -12.344 -11.102 -21.828 1 95 159 ASP B C 1
ATOM 4005 O O . ASP B 1 159 ? -12.203 -10.328 -22.781 1 95 159 ASP B O 1
ATOM 4009 N N . ASN B 1 160 ? -12.391 -10.703 -20.641 1 95.75 160 ASN B N 1
ATOM 4010 C CA . ASN B 1 160 ? -12.109 -9.328 -20.25 1 95.75 160 ASN B CA 1
ATOM 4011 C C . ASN B 1 160 ? -11.133 -9.266 -19.062 1 95.75 160 ASN B C 1
ATOM 4013 O O . ASN B 1 160 ? -11.406 -9.836 -18.016 1 95.75 160 ASN B O 1
ATOM 4017 N N . ILE B 1 161 ? -10 -8.578 -19.25 1 94 161 ILE B N 1
ATOM 4018 C CA . ILE B 1 161 ? -8.961 -8.5 -18.25 1 94 161 ILE B CA 1
ATOM 4019 C C . ILE B 1 161 ? -9.523 -7.883 -16.969 1 94 161 ILE B C 1
ATOM 4021 O O . ILE B 1 161 ? -9.023 -8.141 -15.867 1 94 161 ILE B O 1
ATOM 4025 N N . ASP B 1 162 ? -10.641 -7.062 -17.094 1 94.31 162 ASP B N 1
ATOM 4026 C CA . ASP B 1 162 ? -11.234 -6.379 -15.953 1 94.31 162 ASP B CA 1
ATOM 4027 C C . ASP B 1 162 ? -12.477 -7.121 -15.461 1 94.31 162 ASP B C 1
ATOM 4029 O O . ASP B 1 162 ? -13.359 -6.52 -14.844 1 94.31 162 ASP B O 1
ATOM 4033 N N . ASP B 1 163 ? -12.555 -8.398 -15.875 1 95.88 163 ASP B N 1
ATOM 4034 C CA . ASP B 1 163 ? -13.586 -9.258 -15.289 1 95.88 163 ASP B CA 1
ATOM 4035 C C . ASP B 1 163 ? -13.367 -9.438 -13.789 1 95.88 163 ASP B C 1
ATOM 4037 O O . ASP B 1 163 ? -12.242 -9.688 -13.344 1 95.88 163 ASP B O 1
ATOM 4041 N N . PRO B 1 164 ? -14.43 -9.281 -12.977 1 95.69 164 PRO B N 1
ATOM 4042 C CA . PRO B 1 164 ? -14.25 -9.414 -11.531 1 95.69 164 PRO B CA 1
ATOM 4043 C C . PRO B 1 164 ? -13.68 -10.766 -11.117 1 95.69 164 PRO B C 1
ATOM 4045 O O . PRO B 1 164 ? -13.062 -10.883 -10.062 1 95.69 164 PRO B O 1
ATOM 4048 N N . ARG B 1 165 ? -13.836 -11.758 -11.922 1 96.19 165 ARG B N 1
ATOM 4049 C CA . ARG B 1 165 ? -13.258 -13.062 -11.625 1 96.19 165 ARG B CA 1
ATOM 4050 C C . ARG B 1 165 ? -11.734 -13.016 -11.672 1 96.19 165 ARG B C 1
ATOM 4052 O O . ARG B 1 165 ? -11.062 -13.938 -11.211 1 96.19 165 ARG B O 1
ATOM 4059 N N . ASN B 1 166 ? -11.156 -11.938 -12.227 1 96.31 166 ASN B N 1
ATOM 4060 C CA . ASN B 1 166 ? -9.703 -11.766 -12.297 1 96.31 166 ASN B CA 1
ATOM 4061 C C . ASN B 1 166 ? -9.188 -10.867 -11.18 1 96.31 166 ASN B C 1
ATOM 4063 O O . ASN B 1 166 ? -8.172 -10.195 -11.336 1 96.31 166 ASN B O 1
ATOM 4067 N N . GLY B 1 167 ? -9.883 -10.82 -10.086 1 96.06 167 GLY B N 1
ATOM 4068 C CA . GLY B 1 167 ? -9.406 -9.883 -9.078 1 96.06 167 GLY B CA 1
ATOM 4069 C C . GLY B 1 167 ? -9.789 -10.289 -7.664 1 96.06 167 GLY B C 1
ATOM 4070 O O . GLY B 1 167 ? -10.695 -11.102 -7.469 1 96.06 167 GLY B O 1
ATOM 4071 N N . VAL B 1 168 ? -9.055 -9.789 -6.695 1 96.56 168 VAL B N 1
ATOM 4072 C CA . VAL B 1 168 ? -9.336 -9.898 -5.27 1 96.56 168 VAL B CA 1
ATOM 4073 C C . VAL B 1 168 ? -8.977 -8.594 -4.566 1 96.56 168 VAL B C 1
ATOM 4075 O O . VAL B 1 168 ? -8.18 -7.801 -5.078 1 96.56 168 VAL B O 1
ATOM 4078 N N . LEU B 1 169 ? -9.617 -8.398 -3.443 1 95.19 169 LEU B N 1
ATOM 4079 C CA . LEU B 1 169 ? -9.32 -7.215 -2.643 1 95.19 169 LEU B CA 1
ATOM 4080 C C . LEU B 1 169 ? -8.227 -7.504 -1.624 1 95.19 169 LEU B C 1
ATOM 4082 O O . LEU B 1 169 ? -8.383 -8.375 -0.761 1 95.19 169 LEU B O 1
ATOM 4086 N N . VAL B 1 170 ? -7.098 -6.75 -1.77 1 93.44 170 VAL B N 1
ATOM 4087 C CA . VAL B 1 170 ? -5.988 -6.945 -0.84 1 93.44 170 VAL B CA 1
ATOM 4088 C C . VAL B 1 170 ? -5.496 -5.59 -0.329 1 93.44 170 VAL B C 1
ATOM 4090 O O . VAL B 1 170 ? -5.762 -4.555 -0.944 1 93.44 170 VAL B O 1
ATOM 4093 N N . ASN B 1 171 ? -4.848 -5.684 0.843 1 90.44 171 ASN B N 1
ATOM 4094 C CA . ASN B 1 171 ? -4.309 -4.414 1.323 1 90.44 171 ASN B CA 1
ATOM 4095 C C . ASN B 1 171 ? -3.17 -3.92 0.44 1 90.44 171 ASN B C 1
ATOM 4097 O O . ASN B 1 171 ? -2.6 -4.691 -0.335 1 90.44 171 ASN B O 1
ATOM 4101 N N . ALA B 1 172 ? -2.822 -2.727 0.626 1 88.69 172 ALA B N 1
ATOM 4102 C CA . ALA B 1 172 ? -1.912 -2.057 -0.3 1 88.69 172 ALA B CA 1
ATOM 4103 C C . ALA B 1 172 ? -0.531 -2.703 -0.277 1 88.69 172 ALA B C 1
ATOM 4105 O O . ALA B 1 172 ? 0.174 -2.715 -1.289 1 88.69 172 ALA B O 1
ATOM 4106 N N . VAL B 1 173 ? -0.106 -3.199 0.813 1 87.75 173 VAL B N 1
ATOM 4107 C CA . VAL B 1 173 ? 1.2 -3.844 0.901 1 87.75 173 VAL B CA 1
ATOM 4108 C C . VAL B 1 173 ? 1.182 -5.156 0.123 1 87.75 173 VAL B C 1
ATOM 4110 O O . VAL B 1 173 ? 2.051 -5.398 -0.718 1 87.75 173 VAL B O 1
ATOM 4113 N N . LEU B 1 174 ? 0.168 -5.938 0.441 1 90.12 174 LEU B N 1
ATOM 4114 C CA . LEU B 1 174 ? 0.043 -7.203 -0.277 1 90.12 174 LEU B CA 1
ATOM 4115 C C . LEU B 1 174 ? -0.113 -6.961 -1.775 1 90.12 174 LEU B C 1
ATOM 4117 O O . LEU B 1 174 ? 0.388 -7.742 -2.588 1 90.12 174 LEU B O 1
ATOM 4121 N N . TYR B 1 175 ? -0.795 -5.973 -2.098 1 91.69 175 TYR B N 1
ATOM 4122 C CA . TYR B 1 175 ? -0.974 -5.609 -3.498 1 91.69 175 TYR B CA 1
ATOM 4123 C C . TYR B 1 175 ? 0.37 -5.508 -4.211 1 91.69 175 TYR B C 1
ATOM 4125 O O . TYR B 1 175 ? 0.492 -5.898 -5.375 1 91.69 175 TYR B O 1
ATOM 4133 N N . MET B 1 176 ? 1.342 -5.043 -3.523 1 87.62 176 MET B N 1
ATOM 4134 C CA . MET B 1 176 ? 2.666 -4.848 -4.109 1 87.62 176 MET B CA 1
ATOM 4135 C C . MET B 1 176 ? 3.381 -6.18 -4.297 1 87.62 176 MET B C 1
ATOM 4137 O O . MET B 1 176 ? 4.273 -6.297 -5.137 1 87.62 176 MET B O 1
ATOM 4141 N N . HIS B 1 177 ? 2.943 -7.133 -3.57 1 89.25 177 HIS B N 1
ATOM 4142 C CA . HIS B 1 177 ? 3.723 -8.359 -3.516 1 89.25 177 HIS B CA 1
ATOM 4143 C C . HIS B 1 177 ? 3.008 -9.5 -4.234 1 89.25 177 HIS B C 1
ATOM 4145 O O . HIS B 1 177 ? 3.617 -10.531 -4.539 1 89.25 177 HIS B O 1
ATOM 4151 N N . LEU B 1 178 ? 1.756 -9.312 -4.484 1 91.38 178 LEU B N 1
ATOM 4152 C CA . LEU B 1 178 ? 0.978 -10.391 -5.09 1 91.38 178 LEU B CA 1
ATOM 4153 C C . LEU B 1 178 ? 1.533 -10.766 -6.461 1 91.38 178 LEU B C 1
ATOM 4155 O O . LEU B 1 178 ? 1.749 -9.891 -7.305 1 91.38 178 LEU B O 1
ATOM 4159 N N . GLY B 1 179 ? 1.804 -12.047 -6.676 1 90.31 179 GLY B N 1
ATOM 4160 C CA . GLY B 1 179 ? 2.371 -12.531 -7.926 1 90.31 179 GLY B CA 1
ATOM 4161 C C . GLY B 1 179 ? 3.883 -12.414 -7.98 1 90.31 179 GLY B C 1
ATOM 4162 O O . GLY B 1 179 ? 4.504 -12.805 -8.969 1 90.31 179 GLY B O 1
ATOM 4163 N N . ARG B 1 180 ? 4.461 -11.883 -6.922 1 89.12 180 ARG B N 1
ATOM 4164 C CA . ARG B 1 180 ? 5.91 -11.75 -6.816 1 89.12 180 ARG B CA 1
ATOM 4165 C C . ARG B 1 180 ? 6.438 -12.445 -5.566 1 89.12 180 ARG B C 1
ATOM 4167 O O . ARG B 1 180 ? 6.961 -13.555 -5.645 1 89.12 180 ARG B O 1
ATOM 4174 N N . ARG B 1 181 ? 6.09 -11.867 -4.457 1 88.94 181 ARG B N 1
ATOM 4175 C CA . ARG B 1 181 ? 6.578 -12.422 -3.201 1 88.94 181 ARG B CA 1
ATOM 4176 C C . ARG B 1 181 ? 5.441 -13.07 -2.412 1 88.94 181 ARG B C 1
ATOM 4178 O O . ARG B 1 181 ? 5.652 -13.555 -1.3 1 88.94 181 ARG B O 1
ATOM 4185 N N . ALA B 1 182 ? 4.359 -12.984 -2.975 1 92.44 182 ALA B N 1
ATOM 4186 C CA . ALA B 1 182 ? 3.199 -13.609 -2.35 1 92.44 182 ALA B CA 1
ATOM 4187 C C . ALA B 1 182 ? 2.271 -14.219 -3.396 1 92.44 182 ALA B C 1
ATOM 4189 O O . ALA B 1 182 ? 2.121 -13.672 -4.492 1 92.44 182 ALA B O 1
ATOM 4190 N N . ALA B 1 183 ? 1.686 -15.273 -3.074 1 95.5 183 ALA B N 1
ATOM 4191 C CA . ALA B 1 183 ? 0.694 -15.914 -3.936 1 95.5 183 ALA B CA 1
ATOM 4192 C C . ALA B 1 183 ? -0.319 -16.703 -3.113 1 95.5 183 ALA B C 1
ATOM 4194 O O . ALA B 1 183 ? -0.169 -16.844 -1.896 1 95.5 183 ALA B O 1
ATOM 4195 N N . ILE B 1 184 ? -1.376 -17.125 -3.77 1 96.81 184 ILE B N 1
ATOM 4196 C CA . ILE B 1 184 ? -2.482 -17.812 -3.102 1 96.81 184 ILE B CA 1
ATOM 4197 C C . ILE B 1 184 ? -2.602 -19.234 -3.625 1 96.81 184 ILE B C 1
ATOM 4199 O O . ILE B 1 184 ? -2.713 -19.453 -4.832 1 96.81 184 ILE B O 1
ATOM 4203 N N . LEU B 1 185 ? -2.6 -20.172 -2.703 1 97.75 185 LEU B N 1
ATOM 4204 C CA . LEU B 1 185 ? -2.746 -21.594 -3.025 1 97.75 185 LEU B CA 1
ATOM 4205 C C . LEU B 1 185 ? -4.152 -22.078 -2.693 1 97.75 185 LEU B C 1
ATOM 4207 O O . LEU B 1 185 ? -4.594 -21.984 -1.548 1 97.75 185 LEU B O 1
ATOM 4211 N N . GLN B 1 186 ? -4.801 -22.594 -3.725 1 97.38 186 GLN B N 1
ATOM 4212 C CA . GLN B 1 186 ? -6.09 -23.234 -3.484 1 97.38 186 GLN B CA 1
ATOM 4213 C C . GLN B 1 186 ? -5.93 -24.734 -3.256 1 97.38 186 GLN B C 1
ATOM 4215 O O . GLN B 1 186 ? -5.305 -25.422 -4.059 1 97.38 186 GLN B O 1
ATOM 4220 N N . THR B 1 187 ? -6.449 -25.188 -2.162 1 96.5 187 THR B N 1
ATOM 4221 C CA . THR B 1 187 ? -6.523 -26.609 -1.877 1 96.5 187 THR B CA 1
ATOM 4222 C C . THR B 1 187 ? -7.945 -27.016 -1.505 1 96.5 187 THR B C 1
ATOM 4224 O O . THR B 1 187 ? -8.703 -26.203 -0.958 1 96.5 187 THR B O 1
ATOM 4227 N N . PRO B 1 188 ? -8.445 -28.203 -1.748 1 96.88 188 PRO B N 1
ATOM 4228 C CA . PRO B 1 188 ? -7.684 -29.219 -2.484 1 96.88 188 PRO B CA 1
ATOM 4229 C C . PRO B 1 188 ? -7.559 -28.891 -3.971 1 96.88 188 PRO B C 1
ATOM 4231 O O . PRO B 1 188 ? -8.242 -28 -4.473 1 96.88 188 PRO B O 1
ATOM 4234 N N . ASN B 1 189 ? -6.586 -29.469 -4.602 1 97 189 ASN B N 1
ATOM 4235 C CA . ASN B 1 189 ? -6.465 -29.484 -6.055 1 97 189 ASN B CA 1
ATOM 4236 C C . ASN B 1 189 ? -6.18 -30.891 -6.57 1 97 189 ASN B C 1
ATOM 4238 O O . ASN B 1 189 ? -6.441 -31.875 -5.879 1 97 189 ASN B O 1
ATOM 4242 N N . PHE B 1 190 ? -5.766 -31.031 -7.809 1 95.94 190 PHE B N 1
ATOM 4243 C CA . PHE B 1 190 ? -5.738 -32.344 -8.438 1 95.94 190 PHE B CA 1
ATOM 4244 C C . PHE B 1 190 ? -4.742 -33.281 -7.727 1 95.94 190 PHE B C 1
ATOM 4246 O O . PHE B 1 190 ? -4.809 -34.5 -7.863 1 95.94 190 PHE B O 1
ATOM 4253 N N . ILE B 1 191 ? -3.807 -32.656 -6.922 1 97.25 191 ILE B N 1
ATOM 4254 C CA . ILE B 1 191 ? -2.748 -33.5 -6.371 1 97.25 191 ILE B CA 1
ATOM 4255 C C . ILE B 1 191 ? -2.605 -33.219 -4.875 1 97.25 191 ILE B C 1
ATOM 4257 O O . ILE B 1 191 ? -2.16 -34.094 -4.121 1 97.25 191 ILE B O 1
ATOM 4261 N N . MET B 1 192 ? -2.99 -32 -4.406 1 97.38 192 MET B N 1
ATOM 4262 C CA . MET B 1 192 ? -2.791 -31.625 -3.01 1 97.38 192 MET B CA 1
ATOM 4263 C C . MET B 1 192 ? -4.109 -31.688 -2.242 1 97.38 192 MET B C 1
ATOM 4265 O O . MET B 1 192 ? -5.156 -31.312 -2.773 1 97.38 192 MET B O 1
ATOM 4269 N N . LYS B 1 193 ? -3.969 -32.094 -0.989 1 96.12 193 LYS B N 1
ATOM 4270 C CA . LYS B 1 193 ? -5.047 -31.984 -0.013 1 96.12 193 LYS B CA 1
ATOM 4271 C C . LYS B 1 193 ? -4.859 -30.75 0.866 1 96.12 193 LYS B C 1
ATOM 4273 O O . LYS B 1 193 ? -3.742 -30.25 1.008 1 96.12 193 LYS B O 1
ATOM 4278 N N . THR B 1 194 ? -5.949 -30.359 1.412 1 95.62 194 THR B N 1
ATOM 4279 C CA . THR B 1 194 ? -5.863 -29.188 2.287 1 95.62 194 THR B CA 1
ATOM 4280 C C . THR B 1 194 ? -5.02 -29.5 3.521 1 95.62 194 THR B C 1
ATOM 4282 O O . THR B 1 194 ? -4.305 -28.641 4.027 1 95.62 194 THR B O 1
ATOM 4285 N N . THR B 1 195 ? -4.961 -30.703 3.963 1 94.12 195 THR B N 1
ATOM 4286 C CA . THR B 1 195 ? -4.207 -31.109 5.141 1 94.12 195 THR B CA 1
ATOM 4287 C C . THR B 1 195 ? -2.709 -31.094 4.855 1 94.12 195 THR B C 1
ATOM 4289 O O . THR B 1 195 ? -1.896 -31.172 5.777 1 94.12 195 THR B O 1
ATOM 4292 N N . ASP B 1 196 ? -2.338 -30.984 3.586 1 95 196 ASP B N 1
ATOM 4293 C CA . ASP B 1 196 ? -0.926 -30.906 3.229 1 95 196 ASP B CA 1
ATOM 4294 C C . ASP B 1 196 ? -0.345 -29.547 3.627 1 95 196 ASP B C 1
ATOM 4296 O O . ASP B 1 196 ? 0.875 -29.375 3.678 1 95 196 ASP B O 1
ATOM 4300 N N . VAL B 1 197 ? -1.218 -28.578 3.785 1 93.81 197 VAL B N 1
ATOM 4301 C CA . VAL B 1 197 ? -0.787 -27.219 4.086 1 93.81 197 VAL B CA 1
ATOM 4302 C C . VAL B 1 197 ? -1.251 -26.828 5.484 1 93.81 197 VAL B C 1
ATOM 4304 O O . VAL B 1 197 ? -0.51 -26.188 6.234 1 93.81 197 VAL B O 1
ATOM 4307 N N . ASN B 1 198 ? -2.416 -27.203 5.801 1 89.62 198 ASN B N 1
ATOM 4308 C CA . ASN B 1 198 ? -3.033 -26.891 7.082 1 89.62 198 ASN B CA 1
ATOM 4309 C C . ASN B 1 198 ? -3.582 -28.141 7.762 1 89.62 198 ASN B C 1
ATOM 4311 O O . ASN B 1 198 ? -4.664 -28.609 7.414 1 89.62 198 ASN B O 1
ATOM 4315 N N . LEU B 1 199 ? -2.975 -28.484 8.805 1 84.94 199 LEU B N 1
ATOM 4316 C CA . LEU B 1 199 ? -3.33 -29.734 9.477 1 84.94 199 LEU B CA 1
ATOM 4317 C C . LEU B 1 199 ? -4.613 -29.578 10.281 1 84.94 199 LEU B C 1
ATOM 4319 O O . LEU B 1 199 ? -5.23 -30.562 10.68 1 84.94 199 LEU B O 1
ATOM 4323 N N . ARG B 1 200 ? -5.027 -28.344 10.539 1 81.94 200 ARG B N 1
ATOM 4324 C CA . ARG B 1 200 ? -6.164 -28.094 11.422 1 81.94 200 ARG B CA 1
ATOM 4325 C C . ARG B 1 200 ? -7.477 -28.141 10.648 1 81.94 200 ARG B C 1
ATOM 4327 O O . ARG B 1 200 ? -8.547 -27.906 11.211 1 81.94 200 ARG B O 1
ATOM 4334 N N . THR B 1 201 ? -7.363 -28.516 9.453 1 83.19 201 THR B N 1
ATOM 4335 C CA . THR B 1 201 ? -8.555 -28.547 8.609 1 83.19 201 THR B CA 1
ATOM 4336 C C . THR B 1 201 ? -8.812 -29.969 8.094 1 83.19 201 THR B C 1
ATOM 4338 O O . THR B 1 201 ? -7.961 -30.844 8.234 1 83.19 201 THR B O 1
ATOM 4341 N N . ALA B 1 202 ? -10.078 -30.125 7.68 1 84.06 202 ALA B N 1
ATOM 4342 C CA . ALA B 1 202 ? -10.375 -31.391 7.016 1 84.06 202 ALA B CA 1
ATOM 4343 C C . ALA B 1 202 ? -9.734 -31.438 5.629 1 84.06 202 ALA B C 1
ATOM 4345 O O . ALA B 1 202 ? -9.516 -30.406 5 1 84.06 202 ALA B O 1
ATOM 4346 N N . SER B 1 203 ? -9.492 -32.594 5.246 1 82.06 203 SER B N 1
ATOM 4347 C CA . SER B 1 203 ? -8.75 -32.844 4.008 1 82.06 203 SER B CA 1
ATOM 4348 C C . SER B 1 203 ? -9.5 -32.25 2.807 1 82.06 203 SER B C 1
ATOM 4350 O O . SER B 1 203 ? -8.883 -31.734 1.876 1 82.06 203 SER B O 1
ATOM 4352 N N . ASP B 1 204 ? -10.773 -32.219 2.891 1 87.19 204 ASP B N 1
ATOM 4353 C CA . ASP B 1 204 ? -11.555 -31.859 1.71 1 87.19 204 ASP B CA 1
ATOM 4354 C C . ASP B 1 204 ? -12.109 -30.453 1.831 1 87.19 204 ASP B C 1
ATOM 4356 O O . ASP B 1 204 ? -12.797 -29.969 0.928 1 87.19 204 ASP B O 1
ATOM 4360 N N . ASP B 1 205 ? -11.703 -29.797 2.852 1 91.31 205 ASP B N 1
ATOM 4361 C CA . ASP B 1 205 ? -12.125 -28.406 2.988 1 91.31 205 ASP B CA 1
ATOM 4362 C C . ASP B 1 205 ? -11.438 -27.516 1.952 1 91.31 205 ASP B C 1
ATOM 4364 O O . ASP B 1 205 ? -10.219 -27.609 1.755 1 91.31 205 ASP B O 1
ATOM 4368 N N . VAL B 1 206 ? -12.281 -26.812 1.264 1 93.31 206 VAL B N 1
ATOM 4369 C CA . VAL B 1 206 ? -11.695 -25.891 0.283 1 93.31 206 VAL B CA 1
ATOM 4370 C C . VAL B 1 206 ? -11.102 -24.688 0.994 1 93.31 206 VAL B C 1
ATOM 4372 O O . VAL B 1 206 ? -11.766 -24.062 1.826 1 93.31 206 VAL B O 1
ATOM 4375 N N . GLN B 1 207 ? -9.867 -24.438 0.683 1 94.94 207 GLN B N 1
ATOM 4376 C CA . GLN B 1 207 ? -9.18 -23.312 1.316 1 94.94 207 GLN B CA 1
ATOM 4377 C C . GLN B 1 207 ? -8.266 -22.609 0.325 1 94.94 207 GLN B C 1
ATOM 4379 O O . GLN B 1 207 ? -7.676 -23.234 -0.552 1 94.94 207 GLN B O 1
ATOM 4384 N N . TRP B 1 208 ? -8.266 -21.328 0.448 1 96.56 208 TRP B N 1
ATOM 4385 C CA . TRP B 1 208 ? -7.27 -20.484 -0.199 1 96.56 208 TRP B CA 1
ATOM 4386 C C . TRP B 1 208 ? -6.238 -19.984 0.81 1 96.56 208 TRP B C 1
ATOM 4388 O O . TRP B 1 208 ? -6.57 -19.25 1.743 1 96.56 208 TRP B O 1
ATOM 4398 N N . THR B 1 209 ? -5.008 -20.375 0.608 1 95.56 209 THR B N 1
ATOM 4399 C CA . THR B 1 209 ? -3.961 -20.078 1.582 1 95.56 209 THR B CA 1
ATOM 4400 C C . THR B 1 209 ? -2.938 -19.109 1 1 95.56 209 THR B C 1
ATOM 4402 O O . THR B 1 209 ? -2.436 -19.312 -0.106 1 95.56 209 THR B O 1
ATOM 4405 N N . LEU B 1 210 ? -2.639 -18.094 1.789 1 94.5 210 LEU B N 1
ATOM 4406 C CA . LEU B 1 210 ? -1.622 -17.125 1.388 1 94.5 210 LEU B CA 1
ATOM 4407 C C . LEU B 1 210 ? -0.222 -17.656 1.669 1 94.5 210 LEU B C 1
ATOM 4409 O O . LEU B 1 210 ? 0.082 -18.047 2.799 1 94.5 210 LEU B O 1
ATOM 4413 N N . HIS B 1 211 ? 0.599 -17.719 0.654 1 94.12 211 HIS B N 1
ATOM 4414 C CA . HIS B 1 211 ? 1.997 -18.125 0.786 1 94.12 211 HIS B CA 1
ATOM 4415 C C . HIS B 1 211 ? 2.93 -16.938 0.561 1 94.12 211 HIS B C 1
ATOM 4417 O O . HIS B 1 211 ? 2.689 -16.109 -0.323 1 94.12 211 HIS B O 1
ATOM 4423 N N . SER B 1 212 ? 3.93 -16.875 1.337 1 91.38 212 SER B N 1
ATOM 4424 C CA . SER B 1 212 ? 4.98 -15.883 1.158 1 91.38 212 SER B CA 1
ATOM 4425 C C . SER B 1 212 ? 6.23 -16.5 0.539 1 91.38 212 SER B C 1
ATOM 4427 O O . SER B 1 212 ? 6.703 -17.547 0.994 1 91.38 212 SER B O 1
ATOM 4429 N N . PHE B 1 213 ? 6.777 -15.852 -0.443 1 91.44 213 PHE B N 1
ATOM 4430 C CA . PHE B 1 213 ? 7.988 -16.297 -1.121 1 91.44 213 PHE B CA 1
ATOM 4431 C C . PHE B 1 213 ? 9.195 -15.484 -0.673 1 91.44 213 PHE B C 1
ATOM 4433 O O . PHE B 1 213 ? 10.312 -15.711 -1.138 1 91.44 213 PHE B O 1
ATOM 4440 N N . ALA B 1 214 ? 8.883 -14.547 0.176 1 83.38 214 ALA B N 1
ATOM 4441 C CA . ALA B 1 214 ? 9.961 -13.711 0.694 1 83.38 214 ALA B CA 1
ATOM 4442 C C . ALA B 1 214 ? 10.812 -14.469 1.703 1 83.38 214 ALA B C 1
ATOM 4444 O O . ALA B 1 214 ? 10.297 -15.289 2.471 1 83.38 214 ALA B O 1
ATOM 4445 N N . GLU B 1 215 ? 12.148 -14.344 1.449 1 73.25 215 GLU B N 1
ATOM 4446 C CA . GLU B 1 215 ? 13.039 -15.008 2.398 1 73.25 215 GLU B CA 1
ATOM 4447 C C . GLU B 1 215 ? 13 -14.32 3.76 1 73.25 215 GLU B C 1
ATOM 4449 O O . GLU B 1 215 ? 12.883 -13.094 3.84 1 73.25 215 GLU B O 1
ATOM 4454 N N . SER B 1 216 ? 12.516 -15.039 4.68 1 56.97 216 SER B N 1
ATOM 4455 C CA . SER B 1 216 ? 12.547 -14.492 6.031 1 56.97 216 SER B CA 1
ATOM 4456 C C . SER B 1 216 ? 13.945 -14.023 6.41 1 56.97 216 SER B C 1
ATOM 4458 O O . SER B 1 216 ? 14.875 -14.828 6.496 1 56.97 216 SER B O 1
ATOM 4460 N N . THR B 1 217 ? 14.586 -13.445 5.457 1 48.5 217 THR B N 1
ATOM 4461 C CA . THR B 1 217 ? 15.914 -13.164 6 1 48.5 217 THR B CA 1
ATOM 4462 C C . THR B 1 217 ? 15.82 -12.773 7.473 1 48.5 217 THR B C 1
ATOM 4464 O O . THR B 1 217 ? 16.156 -13.57 8.359 1 48.5 217 THR B O 1
ATOM 4467 N N . ALA B 1 218 ? 16.547 -11.5 7.629 1 40.38 218 ALA B N 1
ATOM 4468 C CA . ALA B 1 218 ? 17.188 -10.961 8.828 1 40.38 218 ALA B CA 1
ATOM 4469 C C . ALA B 1 218 ? 16.141 -10.648 9.906 1 40.38 218 ALA B C 1
ATOM 4471 O O . ALA B 1 218 ? 16.188 -9.594 10.539 1 40.38 218 ALA B O 1
ATOM 4472 N N . GLY B 1 219 ? 15.297 -11.484 10.234 1 41.72 219 GLY B N 1
ATOM 4473 C CA . GLY B 1 219 ? 14.594 -11.234 11.484 1 41.72 219 GLY B CA 1
ATOM 4474 C C . GLY B 1 219 ? 13.32 -10.438 11.305 1 41.72 219 GLY B C 1
ATOM 4475 O O . GLY B 1 219 ? 12.602 -10.172 12.273 1 41.72 219 GLY B O 1
ATOM 4476 N N . ILE B 1 220 ? 13.359 -9.703 10.281 1 41.06 220 ILE B N 1
ATOM 4477 C CA . ILE B 1 220 ? 12.188 -8.836 10.281 1 41.06 220 ILE B CA 1
ATOM 4478 C C . ILE B 1 220 ? 10.992 -9.586 9.695 1 41.06 220 ILE B C 1
ATOM 4480 O O . ILE B 1 220 ? 11.008 -9.969 8.523 1 41.06 220 ILE B O 1
ATOM 4484 N N . PRO B 1 221 ? 10.414 -10.406 10.406 1 41.84 221 PRO B N 1
ATOM 4485 C CA . PRO B 1 221 ? 9.172 -11.008 9.922 1 41.84 221 PRO B CA 1
ATOM 4486 C C . PRO B 1 221 ? 8.484 -10.156 8.859 1 41.84 221 PRO B C 1
ATOM 4488 O O . PRO B 1 221 ? 8.422 -8.938 8.984 1 41.84 221 PRO B O 1
ATOM 4491 N N . TYR B 1 222 ? 8.805 -10.516 7.637 1 45.09 222 TYR B N 1
ATOM 4492 C CA . TYR B 1 222 ? 7.949 -9.844 6.668 1 45.09 222 TYR B CA 1
ATOM 4493 C C . TYR B 1 222 ? 6.52 -9.75 7.18 1 45.09 222 TYR B C 1
ATOM 4495 O O . TYR B 1 222 ? 5.707 -10.648 6.949 1 45.09 222 TYR B O 1
ATOM 4503 N N . HIS B 1 223 ? 6.434 -9.25 8.328 1 51.12 223 HIS B N 1
ATOM 4504 C CA . HIS B 1 223 ? 5.152 -9.039 8.992 1 51.12 223 HIS B CA 1
ATOM 4505 C C . HIS B 1 223 ? 4.117 -8.469 8.023 1 51.12 223 HIS B C 1
ATOM 4507 O O . HIS B 1 223 ? 2.945 -8.336 8.375 1 51.12 223 HIS B O 1
ATOM 4513 N N . ASP B 1 224 ? 4.734 -8.414 6.738 1 55.88 224 ASP B N 1
ATOM 4514 C CA . ASP B 1 224 ? 3.83 -7.617 5.914 1 55.88 224 ASP B CA 1
ATOM 4515 C C . ASP B 1 224 ? 2.734 -8.484 5.301 1 55.88 224 ASP B C 1
ATOM 4517 O O . ASP B 1 224 ? 1.621 -8.008 5.062 1 55.88 224 ASP B O 1
ATOM 4521 N N . VAL B 1 225 ? 3.277 -9.867 5.152 1 60.12 225 VAL B N 1
ATOM 4522 C CA . VAL B 1 225 ? 2.309 -10.797 4.582 1 60.12 225 VAL B CA 1
ATOM 4523 C C . VAL B 1 225 ? 2.096 -11.969 5.539 1 60.12 225 VAL B C 1
ATOM 4525 O O . VAL B 1 225 ? 3.033 -12.711 5.84 1 60.12 225 VAL B O 1
ATOM 4528 N N . PRO B 1 226 ? 0.982 -11.992 6.168 1 65.75 226 PRO B N 1
ATOM 4529 C CA . PRO B 1 226 ? 0.724 -13.156 7.023 1 65.75 226 PRO B CA 1
ATOM 4530 C C . PRO B 1 226 ? 0.691 -14.461 6.242 1 65.75 226 PRO B C 1
ATOM 4532 O O . PRO B 1 226 ? -0.367 -14.867 5.75 1 65.75 226 PRO B O 1
ATOM 4535 N N . ALA B 1 227 ? 1.827 -15.164 6.199 1 75.06 227 ALA B N 1
ATOM 4536 C CA . ALA B 1 227 ? 1.937 -16.406 5.438 1 75.06 227 ALA B CA 1
ATOM 4537 C C . ALA B 1 227 ? 1.229 -17.547 6.152 1 75.06 227 ALA B C 1
ATOM 4539 O O . ALA B 1 227 ? 1.271 -17.641 7.383 1 75.06 227 ALA B O 1
ATOM 4540 N N . GLY B 1 228 ? 0.601 -18.391 5.41 1 80 228 GLY B N 1
ATOM 4541 C CA . GLY B 1 228 ? -0.026 -19.594 5.914 1 80 228 GLY B CA 1
ATOM 4542 C C . GLY B 1 228 ? -1.461 -19.391 6.359 1 80 228 GLY B C 1
ATOM 4543 O O . GLY B 1 228 ? -2.117 -20.328 6.82 1 80 228 GLY B O 1
ATOM 4544 N N . GLN B 1 229 ? -1.896 -18.234 6.145 1 84.06 229 GLN B N 1
ATOM 4545 C CA . GLN B 1 229 ? -3.252 -17.922 6.582 1 84.06 229 GLN B CA 1
ATOM 4546 C C . GLN B 1 229 ? -4.262 -18.156 5.465 1 84.06 229 GLN B C 1
ATOM 4548 O O . GLN B 1 229 ? -3.988 -17.875 4.297 1 84.06 229 GLN B O 1
ATOM 4553 N N . ALA B 1 230 ? -5.418 -18.719 5.926 1 91.94 230 ALA B N 1
ATOM 4554 C CA . ALA B 1 230 ? -6.52 -18.891 4.984 1 91.94 230 ALA B CA 1
ATOM 4555 C C . ALA B 1 230 ? -7.156 -17.547 4.641 1 91.94 230 ALA B C 1
ATOM 4557 O O . ALA B 1 230 ? -7.336 -16.703 5.52 1 91.94 230 ALA B O 1
ATOM 4558 N N . LEU B 1 231 ? -7.469 -17.406 3.436 1 94.75 231 LEU B N 1
ATOM 4559 C CA . LEU B 1 231 ? -8.164 -16.188 3.025 1 94.75 231 LEU B CA 1
ATOM 4560 C C . LEU B 1 231 ? -9.594 -16.172 3.551 1 94.75 231 LEU B C 1
ATOM 4562 O O . LEU B 1 231 ? -10.188 -17.234 3.783 1 94.75 231 LEU B O 1
ATOM 4566 N N . ARG B 1 232 ? -10.016 -14.93 3.709 1 91.44 232 ARG B N 1
ATOM 4567 C CA . ARG B 1 232 ? -11.438 -14.719 3.928 1 91.44 232 ARG B CA 1
ATOM 4568 C C . ARG B 1 232 ? -12.203 -14.719 2.607 1 91.44 232 ARG B C 1
ATOM 4570 O O . ARG B 1 232 ? -12.016 -13.836 1.773 1 91.44 232 ARG B O 1
ATOM 4577 N N . VAL B 1 233 ? -13.055 -15.703 2.443 1 92 233 VAL B N 1
ATOM 4578 C CA . VAL B 1 233 ? -13.758 -15.867 1.177 1 92 233 VAL B CA 1
ATOM 4579 C C . VAL B 1 233 ? -15.211 -15.43 1.338 1 92 233 VAL B C 1
ATOM 4581 O O . VAL B 1 233 ? -15.812 -15.625 2.4 1 92 233 VAL B O 1
ATOM 4584 N N . PRO B 1 234 ? -15.68 -14.82 0.281 1 89.56 234 PRO B N 1
ATOM 4585 C CA . PRO B 1 234 ? -17.094 -14.477 0.335 1 89.56 234 PRO B CA 1
ATOM 4586 C C . PRO B 1 234 ? -18 -15.695 0.525 1 89.56 234 PRO B C 1
ATOM 4588 O O . PRO B 1 234 ? -17.578 -16.828 0.247 1 89.56 234 PRO B O 1
ATOM 4591 N N . PRO B 1 235 ? -19.156 -15.391 0.999 1 86.75 235 PRO B N 1
ATOM 4592 C CA . PRO B 1 235 ? -20.109 -16.5 1.147 1 86.75 235 PRO B CA 1
ATOM 4593 C C . PRO B 1 235 ? -20.406 -17.203 -0.176 1 86.75 235 PRO B C 1
ATOM 4595 O O . PRO B 1 235 ? -20.234 -16.609 -1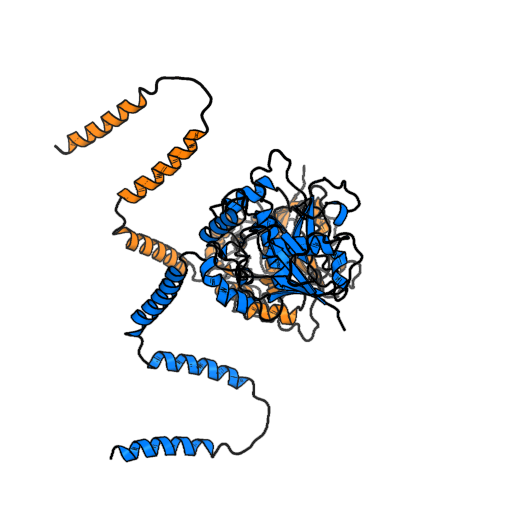.244 1 86.75 235 PRO B O 1
ATOM 4598 N N . THR B 1 236 ? -20.844 -18.406 -0.083 1 82.56 236 THR B N 1
ATOM 4599 C CA . THR B 1 236 ? -21.047 -19.266 -1.237 1 82.56 236 THR B CA 1
ATOM 4600 C C . THR B 1 236 ? -22 -18.609 -2.24 1 82.56 236 THR B C 1
ATOM 4602 O O . THR B 1 236 ? -21.812 -18.75 -3.451 1 82.56 236 THR B O 1
ATOM 4605 N N . GLY B 1 237 ? -22.938 -17.938 -1.839 1 77.38 237 GLY B N 1
ATOM 4606 C CA . GLY B 1 237 ? -23.906 -17.297 -2.709 1 77.38 237 GLY B CA 1
ATOM 4607 C C . GLY B 1 237 ? -23.344 -16.109 -3.479 1 77.38 237 GLY B C 1
ATOM 4608 O O . GLY B 1 237 ? -23.922 -15.672 -4.469 1 77.38 237 GLY B O 1
ATOM 4609 N N . GLU B 1 238 ? -22.172 -15.734 -3.115 1 79.44 238 GLU B N 1
ATOM 4610 C CA . GLU B 1 238 ? -21.562 -14.562 -3.744 1 79.44 238 GLU B CA 1
ATOM 4611 C C . GLU B 1 238 ? -20.25 -14.93 -4.438 1 79.44 238 GLU B C 1
ATOM 4613 O O . GLU B 1 238 ? -19.438 -14.055 -4.734 1 79.44 238 GLU B O 1
ATOM 4618 N N . ARG B 1 239 ? -20.141 -16.188 -4.754 1 83.44 239 ARG B N 1
ATOM 4619 C CA . ARG B 1 239 ? -18.844 -16.625 -5.27 1 83.44 239 ARG B CA 1
ATOM 4620 C C . ARG B 1 239 ? -18.891 -16.797 -6.785 1 83.44 239 ARG B C 1
ATOM 4622 O O . ARG B 1 239 ? -17.969 -17.359 -7.379 1 83.44 239 ARG B O 1
ATOM 4629 N N . ASP B 1 240 ? -19.922 -16.281 -7.355 1 87.75 240 ASP B N 1
ATOM 4630 C CA . ASP B 1 240 ? -20.047 -16.453 -8.805 1 87.75 240 ASP B CA 1
ATOM 4631 C C . ASP B 1 240 ? -18.922 -15.727 -9.539 1 87.75 240 ASP B C 1
ATOM 4633 O O . ASP B 1 240 ? -18.5 -16.172 -10.609 1 87.75 240 ASP B O 1
ATOM 4637 N N . THR B 1 241 ? -18.516 -14.695 -8.883 1 93.5 241 THR B N 1
ATOM 4638 C CA . THR B 1 241 ? -17.469 -13.93 -9.547 1 93.5 241 THR B CA 1
ATOM 4639 C C . THR B 1 241 ? -16.125 -14.125 -8.852 1 93.5 241 THR B C 1
ATOM 4641 O O . THR B 1 241 ? -15.203 -13.32 -9.016 1 93.5 241 THR B O 1
ATOM 4644 N N . TRP B 1 242 ? -16.078 -15.203 -8.031 1 96.12 242 TRP B N 1
ATOM 4645 C CA . TRP B 1 242 ? -14.805 -15.547 -7.41 1 96.12 242 TRP B CA 1
ATOM 4646 C C . TRP B 1 242 ? -13.828 -16.109 -8.445 1 96.12 242 TRP B C 1
ATOM 4648 O O . TRP B 1 242 ? -14.242 -16.781 -9.383 1 96.12 242 TRP B O 1
ATOM 4658 N N . PRO B 1 243 ? -12.562 -15.805 -8.281 1 96.44 243 PRO B N 1
ATOM 4659 C CA . PRO B 1 243 ? -11.602 -16.281 -9.281 1 96.44 243 PRO B CA 1
ATOM 4660 C C . PRO B 1 243 ? -11.562 -17.797 -9.383 1 96.44 243 PRO B C 1
ATOM 4662 O O . PRO B 1 243 ? -11.648 -18.5 -8.367 1 96.44 243 PRO B O 1
ATOM 4665 N N . PRO B 1 244 ? -11.492 -18.281 -10.609 1 95.81 244 PRO B N 1
ATOM 4666 C CA . PRO B 1 244 ? -11.312 -19.719 -10.781 1 95.81 244 PRO B CA 1
ATOM 4667 C C . PRO B 1 244 ? -9.906 -20.188 -10.398 1 95.81 244 PRO B C 1
ATOM 4669 O O . PRO B 1 244 ? -8.984 -19.375 -10.32 1 95.81 244 PRO B O 1
ATOM 4672 N N . HIS B 1 245 ? -9.758 -21.453 -10.227 1 96 245 HIS B N 1
ATOM 4673 C CA . HIS B 1 245 ? -8.508 -22.062 -9.781 1 96 245 HIS B CA 1
ATOM 4674 C C . HIS B 1 245 ? -7.367 -21.734 -10.75 1 96 245 HIS B C 1
ATOM 4676 O O . HIS B 1 245 ? -6.234 -21.516 -10.32 1 96 245 HIS B O 1
ATOM 4682 N N . SER B 1 246 ? -7.625 -21.703 -12 1 95.19 246 SER B N 1
ATOM 4683 C CA . SER B 1 246 ? -6.59 -21.5 -13.008 1 95.19 246 SER B CA 1
ATOM 4684 C C . SER B 1 246 ? -5.91 -20.156 -12.836 1 95.19 246 SER B C 1
ATOM 4686 O O . SER B 1 246 ? -4.711 -20.016 -13.094 1 95.19 246 SER B O 1
ATOM 4688 N N . LEU B 1 247 ? -6.652 -19.172 -12.336 1 96.12 247 LEU B N 1
ATOM 4689 C CA . LEU B 1 247 ? -6.07 -17.859 -12.172 1 96.12 247 LEU B CA 1
ATOM 4690 C C . LEU B 1 247 ? -5.223 -17.781 -10.906 1 96.12 247 LEU B C 1
ATOM 4692 O O . LEU B 1 247 ? -4.203 -17.094 -10.875 1 96.12 247 LEU B O 1
ATOM 4696 N N . PHE B 1 248 ? -5.633 -18.5 -9.906 1 96.75 248 PHE B N 1
ATOM 4697 C CA . PHE B 1 248 ? -4.77 -18.625 -8.734 1 96.75 248 PHE B CA 1
ATOM 4698 C C . PHE B 1 248 ? -3.475 -19.344 -9.094 1 96.75 248 PHE B C 1
ATOM 4700 O O . PHE B 1 248 ? -2.398 -18.953 -8.625 1 96.75 248 PHE B O 1
ATOM 4707 N N . ALA B 1 249 ? -3.641 -20.312 -9.891 1 96.44 249 ALA B N 1
ATOM 4708 C CA . ALA B 1 249 ? -2.461 -21.047 -10.344 1 96.44 249 AL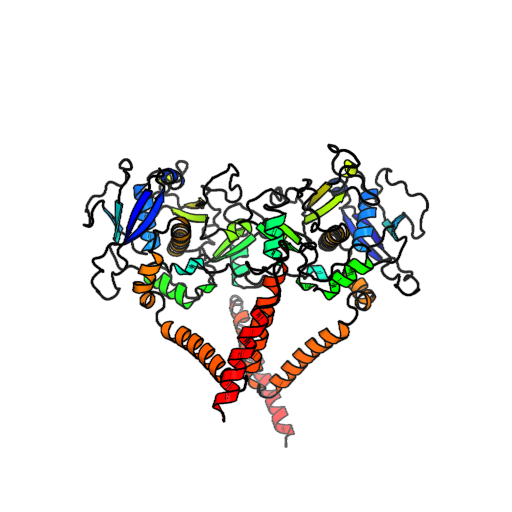A B CA 1
ATOM 4709 C C . ALA B 1 249 ? -1.536 -20.141 -11.156 1 96.44 249 ALA B C 1
ATOM 4711 O O . ALA B 1 249 ? -0.311 -20.266 -11.07 1 96.44 249 ALA B O 1
ATOM 4712 N N . ALA B 1 250 ? -2.098 -19.328 -11.938 1 93.94 250 ALA B N 1
ATOM 4713 C CA . ALA B 1 250 ? -1.302 -18.375 -12.719 1 93.94 250 ALA B CA 1
ATOM 4714 C C . ALA B 1 250 ? -0.517 -17.438 -11.805 1 93.94 250 ALA B C 1
ATOM 4716 O O . ALA B 1 250 ? 0.677 -17.219 -12.008 1 93.94 250 ALA B O 1
ATOM 4717 N N . LEU B 1 251 ? -1.217 -16.906 -10.875 1 95 251 LEU B N 1
ATOM 4718 C CA . LEU B 1 251 ? -0.586 -16.031 -9.898 1 95 251 LEU B CA 1
ATOM 4719 C C . LEU B 1 251 ? 0.555 -16.75 -9.18 1 95 251 LEU B C 1
ATOM 4721 O O . LEU B 1 251 ? 1.621 -16.172 -8.969 1 95 251 LEU B O 1
ATOM 4725 N N . TYR B 1 252 ? 0.274 -17.938 -8.82 1 96.38 252 TYR B N 1
ATOM 4726 C CA . TYR B 1 252 ? 1.271 -18.75 -8.125 1 96.38 252 TYR B CA 1
ATOM 4727 C C . TYR B 1 252 ? 2.496 -18.984 -9.008 1 96.38 252 TYR B C 1
ATOM 4729 O O . TYR B 1 252 ? 3.631 -18.891 -8.539 1 96.38 252 TYR B O 1
ATOM 4737 N N . ALA B 1 253 ? 2.291 -19.219 -10.25 1 94.88 253 ALA B N 1
ATOM 4738 C CA . ALA B 1 253 ? 3.381 -19.406 -11.203 1 94.88 253 ALA B CA 1
ATOM 4739 C C . ALA B 1 253 ? 4.242 -18.141 -11.305 1 94.88 253 ALA B C 1
ATOM 4741 O O . ALA B 1 253 ? 5.473 -18.234 -11.352 1 94.88 253 ALA B O 1
ATOM 4742 N N . LEU B 1 254 ? 3.586 -17.109 -11.297 1 92.19 254 LEU B N 1
ATOM 4743 C CA . LEU B 1 254 ? 4.312 -15.852 -11.375 1 92.19 254 LEU B CA 1
ATOM 4744 C C . LEU B 1 254 ? 5.242 -15.68 -10.18 1 92.19 254 LEU B C 1
ATOM 4746 O O . LEU B 1 254 ? 6.402 -15.297 -10.336 1 92.19 254 LEU B O 1
ATOM 4750 N N . ALA B 1 255 ? 4.777 -15.945 -9.047 1 93.06 255 ALA B N 1
ATOM 4751 C CA . ALA B 1 255 ? 5.59 -15.836 -7.84 1 93.06 255 ALA B CA 1
ATOM 4752 C C . ALA B 1 255 ? 6.766 -16.797 -7.879 1 93.06 255 ALA B C 1
ATOM 4754 O O . ALA B 1 255 ? 7.883 -16.453 -7.496 1 93.06 255 ALA B O 1
ATOM 4755 N N . LEU B 1 256 ? 6.504 -18 -8.352 1 94.81 256 LEU B N 1
ATOM 4756 C CA . LEU B 1 256 ? 7.535 -19.016 -8.453 1 94.81 256 LEU B CA 1
ATOM 4757 C C . LEU B 1 256 ? 8.648 -18.578 -9.398 1 94.81 256 LEU B C 1
ATOM 4759 O O . LEU B 1 256 ? 9.828 -18.656 -9.055 1 94.81 256 LEU B O 1
ATOM 4763 N N . ILE B 1 257 ? 8.281 -18.094 -10.492 1 91.5 257 ILE B N 1
ATOM 4764 C CA . ILE B 1 257 ? 9.242 -17.703 -11.516 1 91.5 257 ILE B CA 1
ATOM 4765 C C . ILE B 1 257 ? 10.023 -16.469 -11.055 1 91.5 257 ILE B C 1
ATOM 4767 O O . ILE B 1 257 ? 11.242 -16.391 -11.25 1 91.5 257 ILE B O 1
ATOM 4771 N N . THR B 1 258 ? 9.344 -15.609 -10.461 1 88.69 258 THR B N 1
ATOM 4772 C CA . THR B 1 258 ? 10 -14.391 -9.977 1 88.69 258 THR B CA 1
ATOM 4773 C C . THR B 1 258 ? 11.031 -14.727 -8.906 1 88.69 258 THR B C 1
ATOM 4775 O O . THR B 1 258 ? 12.078 -14.078 -8.828 1 88.69 258 THR B O 1
ATOM 4778 N N . THR B 1 259 ? 10.812 -15.742 -8.164 1 91.19 259 THR B N 1
ATOM 4779 C CA . THR B 1 259 ? 11.648 -16.016 -7 1 91.19 259 THR B CA 1
ATOM 4780 C C . THR B 1 259 ? 12.734 -17.031 -7.34 1 91.19 259 THR B C 1
ATOM 4782 O O . THR B 1 259 ? 13.875 -16.891 -6.895 1 91.19 259 THR B O 1
ATOM 4785 N N . TRP B 1 260 ? 12.352 -18.062 -8.164 1 93.12 260 TRP B N 1
ATOM 4786 C CA . TRP B 1 260 ? 13.258 -19.203 -8.195 1 93.12 260 TRP B CA 1
ATOM 4787 C C . TRP B 1 260 ? 13.5 -19.672 -9.625 1 93.12 260 TRP B C 1
ATOM 4789 O O . TRP B 1 260 ? 13.945 -20.797 -9.844 1 93.12 260 TRP B O 1
ATOM 4799 N N . ARG B 1 261 ? 13.25 -18.891 -10.555 1 91.25 261 ARG B N 1
ATOM 4800 C CA . ARG B 1 261 ? 13.461 -19.328 -11.93 1 91.25 261 ARG B CA 1
ATOM 4801 C C . ARG B 1 261 ? 14.906 -19.75 -12.148 1 91.25 261 ARG B C 1
ATOM 4803 O O . ARG B 1 261 ? 15.828 -19.141 -11.609 1 91.25 261 ARG B O 1
ATOM 4810 N N . ALA B 1 262 ? 15.023 -20.797 -12.859 1 90.56 262 ALA B N 1
ATOM 4811 C CA . ALA B 1 262 ? 16.359 -21.219 -13.258 1 90.56 262 ALA B CA 1
ATOM 4812 C C . ALA B 1 262 ? 16.984 -20.234 -14.242 1 90.56 262 ALA B C 1
ATOM 4814 O O . ALA B 1 262 ? 16.266 -19.562 -14.992 1 90.56 262 ALA B O 1
ATOM 4815 N N . PRO B 1 263 ? 18.281 -20.344 -14.172 1 84.12 263 PRO B N 1
ATOM 4816 C CA . PRO B 1 263 ? 18.938 -19.453 -15.125 1 84.12 263 PRO B CA 1
ATOM 4817 C C . PRO B 1 263 ? 18.547 -19.734 -16.562 1 84.12 263 PRO B C 1
ATOM 4819 O O . PRO B 1 263 ? 18.281 -20.891 -16.922 1 84.12 263 PRO B O 1
ATOM 4822 N N . ASP B 1 264 ? 18.328 -18.875 -17.438 1 77.69 264 ASP B N 1
ATOM 4823 C CA . ASP B 1 264 ? 18.125 -18.953 -18.891 1 77.69 264 ASP B CA 1
ATOM 4824 C C . ASP B 1 264 ? 16.703 -19.422 -19.219 1 77.69 264 ASP B C 1
ATOM 4826 O O . ASP B 1 264 ? 16.375 -19.641 -20.391 1 77.69 264 ASP B O 1
ATOM 4830 N N . PHE B 1 265 ? 15.914 -19.812 -18.156 1 81.62 265 PHE B N 1
ATOM 4831 C CA . PHE B 1 265 ? 14.562 -20.312 -18.391 1 81.62 265 PHE B CA 1
ATOM 4832 C C . PHE B 1 265 ? 13.781 -19.344 -19.281 1 81.62 265 PHE B C 1
ATOM 4834 O O . PHE B 1 265 ? 13.203 -19.75 -20.281 1 81.62 265 PHE B O 1
ATOM 4841 N N . LEU B 1 266 ? 13.875 -18.109 -18.938 1 75.44 266 LEU B N 1
ATOM 4842 C CA . LEU B 1 266 ? 13.094 -17.109 -19.656 1 75.44 266 LEU B CA 1
ATOM 4843 C C . LEU B 1 266 ? 13.57 -17 -21.109 1 75.44 266 LEU B C 1
ATOM 4845 O O . LEU B 1 266 ? 12.75 -16.891 -22.016 1 75.44 266 LEU B O 1
ATOM 4849 N N . THR B 1 267 ? 14.773 -17.031 -21.234 1 72.31 267 THR B N 1
ATOM 4850 C CA . THR B 1 267 ? 15.352 -16.906 -22.578 1 72.31 267 THR B CA 1
ATOM 4851 C C . THR B 1 267 ? 14.922 -18.078 -23.453 1 72.31 267 THR B C 1
ATOM 4853 O O . THR B 1 267 ? 14.57 -17.891 -24.625 1 72.31 267 THR B O 1
ATOM 4856 N N . GLN B 1 268 ? 14.922 -19.141 -22.922 1 71.38 268 GLN B N 1
ATOM 4857 C CA . GLN B 1 268 ? 14.586 -20.344 -23.672 1 71.38 268 GLN B CA 1
ATOM 4858 C C . GLN B 1 268 ? 13.094 -20.391 -23.984 1 71.38 268 GLN B C 1
ATOM 4860 O O . GLN B 1 268 ? 12.695 -20.797 -25.078 1 71.38 268 GLN B O 1
ATOM 4865 N N . VAL B 1 269 ? 12.336 -19.984 -23.047 1 70.75 269 VAL B N 1
ATOM 4866 C CA . VAL B 1 269 ? 10.891 -20 -23.234 1 70.75 269 VAL B CA 1
ATOM 4867 C C . VAL B 1 269 ? 10.492 -18.953 -24.266 1 70.75 269 VAL B C 1
ATOM 4869 O O . VAL B 1 269 ? 9.625 -19.203 -25.109 1 70.75 269 VAL B O 1
ATOM 4872 N N . LYS B 1 270 ? 11.062 -17.828 -24.188 1 68.06 270 LYS B N 1
ATOM 4873 C CA . LYS B 1 270 ? 10.758 -16.766 -25.141 1 68.06 270 LYS B CA 1
ATOM 4874 C C . LYS B 1 270 ? 11.133 -17.172 -26.562 1 68.06 270 LYS B C 1
ATOM 4876 O O . LYS B 1 270 ? 10.43 -16.828 -27.516 1 68.06 270 LYS B O 1
ATOM 4881 N N . ALA B 1 271 ? 12.125 -17.828 -26.656 1 65.06 271 ALA B N 1
ATOM 4882 C CA . ALA B 1 271 ? 12.57 -18.297 -27.969 1 65.06 271 ALA B CA 1
ATOM 4883 C C . ALA B 1 271 ? 11.594 -19.312 -28.547 1 65.06 271 ALA B C 1
ATOM 4885 O O . ALA B 1 271 ? 11.391 -19.375 -29.766 1 65.06 271 ALA B O 1
ATOM 4886 N N . HIS B 1 272 ? 10.906 -19.984 -27.641 1 62.44 272 HIS B N 1
ATOM 4887 C CA . HIS B 1 272 ? 10.109 -21.125 -28.109 1 62.44 272 HIS B CA 1
ATOM 4888 C C . HIS B 1 272 ? 8.617 -20.797 -28.062 1 62.44 272 HIS B C 1
ATOM 4890 O O . HIS B 1 272 ? 7.84 -21.328 -28.859 1 62.44 272 HIS B O 1
ATOM 4896 N N . TRP B 1 273 ? 8.242 -20.016 -27.031 1 60.72 273 TRP B N 1
ATOM 4897 C CA . TRP B 1 273 ? 6.816 -19.891 -26.75 1 60.72 273 TRP B CA 1
ATOM 4898 C C . TRP B 1 273 ? 6.27 -18.578 -27.328 1 60.72 273 TRP B C 1
ATOM 4900 O O . TRP B 1 273 ? 5.059 -18.344 -27.312 1 60.72 273 TRP B O 1
ATOM 4910 N N . SER B 1 274 ? 7.02 -17.688 -27.734 1 54.78 274 SER B N 1
ATOM 4911 C CA . SER B 1 274 ? 6.559 -16.344 -28.094 1 54.78 274 SER B CA 1
ATOM 4912 C C . SER B 1 274 ? 5.41 -16.422 -29.094 1 54.78 274 SER B C 1
ATOM 4914 O O . SER B 1 274 ? 4.441 -15.656 -29 1 54.78 274 SER B O 1
ATOM 4916 N N . ASN B 1 275 ? 5.504 -17.406 -29.922 1 53.88 275 ASN B N 1
ATOM 4917 C CA . ASN B 1 275 ? 4.449 -17.469 -30.938 1 53.88 275 ASN B CA 1
ATOM 4918 C C . ASN B 1 275 ? 3.158 -18.047 -30.359 1 53.88 275 ASN B C 1
ATOM 4920 O O . ASN B 1 275 ? 2.082 -17.859 -30.922 1 53.88 275 ASN B O 1
ATOM 4924 N N . SER B 1 276 ? 3.316 -18.75 -29.266 1 54.28 276 SER B N 1
ATOM 4925 C CA . SER B 1 276 ? 2.152 -19.438 -28.719 1 54.28 276 SER B CA 1
ATOM 4926 C C . SER B 1 276 ? 1.358 -18.531 -27.797 1 54.28 276 SER B C 1
ATOM 4928 O O . SER B 1 276 ? 0.138 -18.656 -27.688 1 54.28 276 SER B O 1
ATOM 4930 N N . PHE B 1 277 ? 2.014 -17.656 -27.062 1 54.56 277 PHE B N 1
ATOM 4931 C CA . PHE B 1 277 ? 1.362 -16.875 -26.016 1 54.56 277 PHE B CA 1
ATOM 4932 C C . PHE B 1 277 ? 0.535 -15.75 -26.625 1 54.56 277 PHE B C 1
ATOM 4934 O O . PHE B 1 277 ? -0.469 -15.328 -26.047 1 54.56 277 PHE B O 1
ATOM 4941 N N . TYR B 1 278 ? 1.018 -15.172 -27.766 1 48.59 278 TYR B N 1
ATOM 4942 C CA . TYR B 1 278 ? 0.382 -14.008 -28.375 1 48.59 278 TYR B CA 1
ATOM 4943 C C . TYR B 1 278 ? -0.079 -14.32 -29.781 1 48.59 278 TYR B C 1
ATOM 4945 O O . TYR B 1 278 ? 0.611 -14 -30.766 1 48.59 278 TYR B O 1
ATOM 4953 N N . PRO B 1 279 ? -1.179 -15.117 -29.734 1 42.56 279 PRO B N 1
ATOM 4954 C CA . PRO B 1 279 ? -1.62 -15.281 -31.109 1 42.56 279 PRO B CA 1
ATOM 4955 C C . PRO B 1 279 ? -2.041 -13.969 -31.766 1 42.56 279 PRO B C 1
ATOM 4957 O O . PRO B 1 279 ? -2.814 -13.203 -31.172 1 42.56 279 PRO B O 1
ATOM 4960 N N . GLY B 1 280 ? -1.31 -13.375 -32.719 1 41.69 280 GLY B N 1
ATOM 4961 C CA . GLY B 1 280 ? -1.596 -12.156 -33.438 1 41.69 280 GLY B CA 1
ATOM 4962 C C . GLY B 1 280 ? -0.727 -10.984 -33.031 1 41.69 280 GLY B C 1
ATOM 4963 O O . GLY B 1 280 ? -0.854 -9.883 -33.562 1 41.69 280 GLY B O 1
ATOM 4964 N N . ALA B 1 281 ? -0.235 -10.891 -31.906 1 42.66 281 ALA B N 1
ATOM 4965 C CA . ALA B 1 281 ? 0.572 -9.781 -31.406 1 42.66 281 ALA B CA 1
ATOM 4966 C C . ALA B 1 281 ? 1.843 -9.609 -32.219 1 42.66 281 ALA B C 1
ATOM 4968 O O . ALA B 1 281 ? 2.547 -8.609 -32.094 1 42.66 281 ALA B O 1
ATOM 4969 N N . GLN B 1 282 ? 2.316 -10.469 -32.906 1 40.47 282 GLN B N 1
ATOM 4970 C CA . GLN B 1 282 ? 3.352 -10.086 -33.875 1 40.47 282 GLN B CA 1
ATOM 4971 C C . GLN B 1 282 ? 2.916 -8.883 -34.719 1 40.47 282 GLN B C 1
ATOM 4973 O O . GLN B 1 282 ? 3.736 -8.031 -35.031 1 40.47 282 GLN B O 1
ATOM 4978 N N . GLN B 1 283 ? 1.712 -8.812 -34.969 1 39.97 283 GLN B N 1
ATOM 4979 C CA . GLN B 1 283 ? 1.269 -7.727 -35.844 1 39.97 283 GLN B CA 1
ATOM 4980 C C . GLN B 1 283 ? 1.157 -6.414 -35.062 1 39.97 283 GLN B C 1
ATOM 4982 O O . GLN B 1 283 ? 1.539 -5.355 -35.562 1 39.97 283 GLN B O 1
ATOM 4987 N N . SER B 1 284 ? 0.656 -6.406 -33.938 1 38.81 284 SER B N 1
ATOM 4988 C CA . SER B 1 284 ? 0.425 -5.141 -33.25 1 38.81 284 SER B CA 1
ATOM 4989 C C . SER B 1 284 ? 1.699 -4.637 -32.594 1 38.81 284 SER B C 1
ATOM 4991 O O . SER B 1 284 ? 1.949 -3.432 -32.531 1 38.81 284 SER B O 1
ATOM 4993 N N . ARG B 1 285 ? 2.582 -5.391 -32.062 1 39.25 285 ARG B N 1
ATOM 4994 C CA . ARG B 1 285 ? 3.912 -4.93 -31.672 1 39.25 285 ARG B CA 1
ATOM 4995 C C . ARG B 1 285 ? 4.715 -4.492 -32.906 1 39.25 285 ARG B C 1
ATOM 4997 O O . ARG B 1 285 ? 5.402 -3.473 -32.875 1 39.25 285 ARG B O 1
ATOM 5004 N N . ASP B 1 286 ? 4.621 -5.191 -33.906 1 39.44 286 ASP B N 1
ATOM 5005 C CA . ASP B 1 286 ? 5.184 -4.746 -35.188 1 39.44 286 ASP B CA 1
ATOM 5006 C C . ASP B 1 286 ? 4.527 -3.449 -35.656 1 39.44 286 ASP B C 1
ATOM 5008 O O . ASP B 1 286 ? 5.203 -2.551 -36.156 1 39.44 286 ASP B O 1
ATOM 5012 N N . GLU B 1 287 ? 3.326 -3.281 -35.312 1 41.53 287 GLU B N 1
ATOM 5013 C CA . GLU B 1 287 ? 2.652 -2.029 -35.656 1 41.53 287 GLU B CA 1
ATOM 5014 C C . GLU B 1 287 ? 2.98 -0.937 -34.656 1 41.53 287 GLU B C 1
ATOM 5016 O O . GLU B 1 287 ? 3.184 0.22 -35.031 1 41.53 287 GLU B O 1
ATOM 5021 N N . ALA B 1 288 ? 3.057 -1.262 -33.438 1 40.69 288 ALA B N 1
ATOM 5022 C CA . ALA B 1 288 ? 3.502 -0.295 -32.438 1 40.69 288 ALA B CA 1
ATOM 5023 C C . ALA B 1 288 ? 5 -0.025 -32.562 1 40.69 288 ALA B C 1
ATOM 5025 O O . ALA B 1 288 ? 5.438 1.125 -32.5 1 40.69 288 ALA B O 1
ATOM 5026 N N . ILE B 1 289 ? 5.785 -0.894 -32.812 1 41.31 289 ILE B N 1
ATOM 5027 C CA . ILE B 1 289 ? 7.16 -0.691 -33.25 1 41.31 289 ILE B CA 1
ATOM 5028 C C . ILE B 1 289 ? 7.172 -0.015 -34.625 1 41.31 289 ILE B C 1
ATOM 5030 O O . ILE B 1 289 ? 7.938 0.923 -34.844 1 41.31 289 ILE B O 1
ATOM 5034 N N . ARG B 1 290 ? 6.27 -0.379 -35.406 1 41.09 290 ARG B N 1
ATOM 5035 C CA . ARG B 1 290 ? 6.121 0.31 -36.688 1 41.09 290 ARG B CA 1
ATOM 5036 C C . ARG B 1 290 ? 5.535 1.704 -36.469 1 41.09 290 ARG B C 1
ATOM 5038 O O . ARG B 1 290 ? 6.02 2.674 -37.062 1 41.09 290 ARG B O 1
ATOM 5045 N N . LYS B 1 291 ? 4.617 1.93 -35.625 1 45.12 291 LYS B N 1
ATOM 5046 C CA . LYS B 1 291 ? 4.066 3.254 -35.344 1 45.12 291 LYS B CA 1
ATOM 5047 C C . LYS B 1 291 ? 5.051 4.098 -34.531 1 45.12 291 LYS B C 1
ATOM 5049 O O . LYS B 1 291 ? 5.16 5.309 -34.75 1 45.12 291 LYS B O 1
ATOM 5054 N N . ALA B 1 292 ? 5.766 3.531 -33.562 1 40.72 292 ALA B N 1
ATOM 5055 C CA . ALA B 1 292 ? 6.91 4.203 -32.969 1 40.72 292 ALA B CA 1
ATOM 5056 C C . ALA B 1 292 ? 8.031 4.41 -33.969 1 40.72 292 ALA B C 1
ATOM 5058 O O . ALA B 1 292 ? 8.688 5.453 -33.969 1 40.72 292 ALA B O 1
ATOM 5059 N N . SER B 1 293 ? 8.094 3.535 -34.812 1 39.22 293 SER B N 1
ATOM 5060 C CA . SER B 1 293 ? 9.008 3.717 -35.938 1 39.22 293 SER B CA 1
ATOM 5061 C C . SER B 1 293 ? 8.469 4.75 -36.906 1 39.22 293 SER B C 1
ATOM 5063 O O . SER B 1 293 ? 9.219 5.582 -37.406 1 39.22 293 SER B O 1
ATOM 5065 N N . ILE B 1 294 ? 7.207 4.715 -37.188 1 40.31 294 ILE B N 1
ATOM 5066 C CA . ILE B 1 294 ? 6.605 5.711 -38.062 1 40.31 294 ILE B CA 1
ATOM 5067 C C . ILE B 1 294 ? 6.527 7.055 -37.344 1 40.31 294 ILE B C 1
ATOM 5069 O O . ILE B 1 294 ? 6.848 8.094 -37.906 1 40.31 294 ILE B O 1
ATOM 5073 N N . ARG B 1 295 ? 6.152 7.098 -36.094 1 41.56 295 ARG B N 1
ATOM 5074 C CA . ARG B 1 295 ? 6.215 8.352 -35.375 1 41.56 295 ARG B CA 1
ATOM 5075 C C . ARG B 1 295 ? 7.66 8.82 -35.219 1 41.56 295 ARG B C 1
ATOM 5077 O O . ARG B 1 295 ? 7.938 10.023 -35.219 1 41.56 295 ARG B O 1
ATOM 5084 N N . ARG B 1 296 ? 8.547 7.906 -35.031 1 38.97 296 ARG B N 1
ATOM 5085 C CA . ARG B 1 296 ? 9.953 8.258 -35.188 1 38.97 296 ARG B CA 1
ATOM 5086 C C . ARG B 1 296 ? 10.25 8.742 -36.594 1 38.97 296 ARG B C 1
ATOM 5088 O O . ARG B 1 296 ? 10.992 9.711 -36.781 1 38.97 296 ARG B O 1
ATOM 5095 N N . ASP B 1 297 ? 9.648 8.133 -37.438 1 38 297 ASP B N 1
ATOM 5096 C CA . ASP B 1 297 ? 9.898 8.547 -38.812 1 38 297 ASP B CA 1
ATOM 5097 C C . ASP B 1 297 ? 9.148 9.836 -39.156 1 38 297 ASP B C 1
ATOM 5099 O O . ASP B 1 297 ? 9.648 10.688 -39.875 1 38 297 ASP B O 1
ATOM 5103 N N . GLU B 1 298 ? 7.918 10.008 -38.688 1 38.91 298 GLU B N 1
ATOM 5104 C CA . GLU B 1 298 ? 7.293 11.297 -38.969 1 38.91 298 GLU B CA 1
ATOM 5105 C C . GLU B 1 298 ? 7.91 12.406 -38.125 1 38.91 298 GLU B C 1
ATOM 5107 O O . GLU B 1 298 ? 7.973 13.562 -38.562 1 38.91 298 GLU B O 1
ATOM 5112 N N . SER B 1 299 ? 8.281 12.164 -36.844 1 36.16 299 SER B N 1
ATOM 5113 C CA . SER B 1 299 ? 9.039 13.211 -36.188 1 36.16 299 SER B CA 1
ATOM 5114 C C . SER B 1 299 ? 10.477 13.266 -36.688 1 36.16 299 SER B C 1
ATOM 5116 O O . SER B 1 299 ? 11.25 14.141 -36.281 1 36.16 299 SER B O 1
ATOM 5118 N N . ALA B 1 300 ? 10.867 12.32 -37.438 1 35.69 300 ALA B N 1
ATOM 5119 C CA . ALA B 1 300 ? 12.203 12.453 -38 1 35.69 300 ALA B CA 1
ATOM 5120 C C . ALA B 1 300 ? 12.25 13.578 -39.031 1 35.69 300 ALA B C 1
ATOM 5122 O O . ALA B 1 300 ? 13.336 14.039 -39.406 1 35.69 300 ALA B O 1
ATOM 5123 N N . ASP B 1 301 ? 11.227 13.938 -39.625 1 33.53 301 ASP B N 1
ATOM 5124 C CA . ASP B 1 301 ? 11.578 14.961 -40.594 1 33.53 301 ASP B CA 1
ATOM 5125 C C . ASP B 1 301 ? 11.922 16.281 -39.938 1 33.53 301 ASP B C 1
ATOM 5127 O O . ASP B 1 301 ? 12.812 17.016 -40.375 1 33.53 301 ASP B O 1
ATOM 5131 N N . ASP B 1 302 ? 11.164 17 -39.219 1 30.61 302 ASP B N 1
ATOM 5132 C CA . ASP B 1 302 ? 11.625 18.359 -38.938 1 30.61 302 ASP B CA 1
ATOM 5133 C C . ASP B 1 302 ? 12.531 18.375 -37.688 1 30.61 302 ASP B C 1
ATOM 5135 O O . ASP B 1 302 ? 12.789 19.422 -37.125 1 30.61 302 ASP B O 1
ATOM 5139 N N . ILE B 1 303 ? 12.75 17.312 -36.906 1 31.27 303 ILE B N 1
ATOM 5140 C CA . ILE B 1 303 ? 13.781 17.531 -35.906 1 31.27 303 ILE B CA 1
ATOM 5141 C C . ILE B 1 303 ? 15.148 17.594 -36.594 1 31.27 303 ILE B C 1
ATOM 5143 O O . ILE B 1 303 ? 15.586 16.609 -37.188 1 31.27 303 ILE B O 1
ATOM 5147 N N . ASP B 1 304 ? 15.742 18.75 -36.781 1 29.95 304 ASP B N 1
ATOM 5148 C CA . ASP B 1 304 ? 17.078 19.078 -37.25 1 29.95 304 ASP B CA 1
ATOM 5149 C C . ASP B 1 304 ? 18.156 18.312 -36.469 1 29.95 304 ASP B C 1
ATOM 5151 O O . ASP B 1 304 ? 17.922 17.953 -35.312 1 29.95 304 ASP B O 1
ATOM 5155 N N . ALA B 1 305 ? 19.219 17.734 -36.906 1 31.05 305 ALA B N 1
ATOM 5156 C CA . ALA B 1 305 ? 20.453 17.109 -36.438 1 31.05 305 ALA B CA 1
ATOM 5157 C C . ALA B 1 305 ? 21 17.828 -35.219 1 31.05 305 ALA B C 1
ATOM 5159 O O . ALA B 1 305 ? 21.594 17.203 -34.344 1 31.05 305 ALA B O 1
ATOM 5160 N N . LEU B 1 306 ? 20.797 19.094 -35 1 31.7 306 LEU B N 1
ATOM 5161 C CA . LEU B 1 306 ? 21.391 19.984 -34 1 31.7 306 LEU B CA 1
ATOM 5162 C C . LEU B 1 306 ? 20.812 19.688 -32.625 1 31.7 306 LEU B C 1
ATOM 5164 O O . LEU B 1 306 ? 21.531 19.703 -31.625 1 31.7 306 LEU B O 1
ATOM 5168 N N . ASP B 1 307 ? 19.609 19.359 -32.531 1 30.98 307 ASP B N 1
ATOM 5169 C CA . ASP B 1 307 ? 19.047 19.281 -31.188 1 30.98 307 ASP B CA 1
ATOM 5170 C C . ASP B 1 307 ? 19.469 17.984 -30.5 1 30.98 307 ASP B C 1
ATOM 5172 O O . ASP B 1 307 ? 19.703 17.969 -29.281 1 30.98 307 ASP B O 1
ATOM 5176 N N . VAL B 1 308 ? 19.797 16.969 -31.141 1 32.5 308 VAL B N 1
ATOM 5177 C CA . VAL B 1 308 ? 20.312 15.742 -30.562 1 32.5 308 VAL B CA 1
ATOM 5178 C C . VAL B 1 308 ? 21.734 15.977 -30.047 1 32.5 308 VAL B C 1
ATOM 5180 O O . VAL B 1 308 ? 22.094 15.5 -28.969 1 32.5 308 VAL B O 1
ATOM 5183 N N . LEU B 1 309 ? 22.578 16.766 -30.625 1 31.62 309 LEU B N 1
ATOM 5184 C CA . LEU B 1 309 ? 23.938 17.062 -30.203 1 31.62 309 LEU B CA 1
ATOM 5185 C C . LEU B 1 309 ? 23.969 17.844 -28.906 1 31.62 309 LEU B C 1
ATOM 5187 O O . LEU B 1 309 ? 24.797 17.594 -28.031 1 31.62 309 LEU B O 1
ATOM 5191 N N . LEU B 1 310 ? 23.062 18.641 -28.656 1 34.16 310 LEU B N 1
ATOM 5192 C CA . LEU B 1 310 ? 23.062 19.453 -27.438 1 34.16 310 LEU B CA 1
ATOM 5193 C C . LEU B 1 310 ? 22.703 18.594 -26.234 1 34.16 310 LEU B C 1
ATOM 5195 O O . LEU B 1 310 ? 23.281 18.75 -25.156 1 34.16 310 LEU B O 1
ATOM 5199 N N . MET B 1 311 ? 21.938 17.656 -26.328 1 31.31 311 MET B N 1
ATOM 5200 C CA . MET B 1 311 ? 21.547 16.906 -25.141 1 31.31 311 MET B CA 1
ATOM 5201 C C . MET B 1 311 ? 22.641 15.914 -24.734 1 31.31 311 MET B C 1
ATOM 5203 O O . MET B 1 311 ? 22.859 15.68 -23.547 1 31.31 311 MET B O 1
ATOM 5207 N N . LEU B 1 312 ? 23.438 15.336 -25.516 1 31.17 312 LEU B N 1
ATOM 5208 C CA . LEU B 1 312 ? 24.609 14.547 -25.188 1 31.17 312 LEU B CA 1
ATOM 5209 C C . LEU B 1 312 ? 25.656 15.406 -24.484 1 31.17 312 LEU B C 1
ATOM 5211 O O . LEU B 1 312 ? 26.344 14.93 -23.578 1 31.17 312 LEU B O 1
ATOM 5215 N N . GLN B 1 313 ? 25.812 16.625 -24.734 1 29.88 313 GLN B N 1
ATOM 5216 C CA . GLN B 1 313 ? 26.797 17.5 -24.109 1 29.88 313 GLN B CA 1
ATOM 5217 C C . GLN B 1 313 ? 26.469 17.75 -22.641 1 29.88 313 GLN B C 1
ATOM 5219 O O . GLN B 1 313 ? 27.375 17.781 -21.797 1 29.88 313 GLN B O 1
ATOM 5224 N N . ASP B 1 314 ? 25.312 17.906 -22.281 1 31.58 314 ASP B N 1
ATOM 5225 C CA . ASP B 1 314 ? 25 18.219 -20.891 1 31.58 314 ASP B CA 1
ATOM 5226 C C . ASP B 1 314 ? 25.172 17 -20 1 31.58 314 ASP B C 1
ATOM 5228 O O . ASP B 1 314 ? 25.609 17.109 -18.859 1 31.58 314 ASP B O 1
ATOM 5232 N N . MET B 1 315 ? 24.969 15.852 -20.422 1 27.45 315 MET B N 1
ATOM 5233 C CA . MET B 1 315 ? 25.219 14.648 -19.625 1 27.45 315 MET B CA 1
ATOM 5234 C C . MET B 1 315 ? 26.719 14.398 -19.469 1 27.45 315 MET B C 1
ATOM 5236 O O . MET B 1 315 ? 27.141 13.836 -18.453 1 27.45 315 MET B O 1
ATOM 5240 N N . ALA B 1 316 ? 27.5 14.695 -20.328 1 28.58 316 ALA B N 1
ATOM 5241 C CA . ALA B 1 316 ? 28.938 14.523 -20.172 1 28.58 316 ALA B CA 1
ATOM 5242 C C . ALA B 1 316 ? 29.5 15.492 -19.141 1 28.58 316 ALA B C 1
ATOM 5244 O O . ALA B 1 316 ? 30.438 15.164 -18.422 1 28.58 316 ALA B O 1
ATOM 5245 N N . ALA B 1 317 ? 28.875 16.656 -19 1 30.39 317 ALA B N 1
ATOM 5246 C CA . ALA B 1 317 ? 29.469 17.656 -18.109 1 30.39 317 ALA B CA 1
ATOM 5247 C C . ALA B 1 317 ? 29.25 17.281 -16.656 1 30.39 317 ALA B C 1
ATOM 5249 O O . ALA B 1 317 ? 30.109 17.531 -15.805 1 30.39 317 ALA B O 1
ATOM 5250 N N . HIS B 1 318 ? 28.172 16.672 -16.344 1 28.09 318 HIS B N 1
ATOM 5251 C CA . HIS B 1 318 ? 28 16.547 -14.898 1 28.09 318 HIS B CA 1
ATOM 5252 C C . HIS B 1 318 ? 28.859 15.414 -14.336 1 28.09 318 HIS B C 1
ATOM 5254 O O . HIS B 1 318 ? 29.016 15.297 -13.125 1 28.09 318 HIS B O 1
ATOM 5260 N N . ASN B 1 319 ? 29.188 14.391 -15.141 1 25.95 319 ASN B N 1
ATOM 5261 C CA . ASN B 1 319 ? 30.078 13.383 -14.586 1 25.95 319 ASN B CA 1
ATOM 5262 C C . ASN B 1 319 ? 31.406 14 -14.141 1 25.95 319 ASN B C 1
ATOM 5264 O O . ASN B 1 319 ? 32.219 13.336 -13.5 1 25.95 319 ASN B O 1
ATOM 5268 N N . ALA B 1 320 ? 31.781 15.086 -14.828 1 27.5 320 ALA B N 1
ATOM 5269 C CA . ALA B 1 320 ? 33.156 15.547 -14.562 1 27.5 320 ALA B CA 1
ATOM 5270 C C . ALA B 1 320 ? 33.281 16.078 -13.141 1 27.5 320 ALA B C 1
ATOM 5272 O O . ALA B 1 320 ? 34.375 16.312 -12.656 1 27.5 320 ALA B O 1
ATOM 5273 N N . ALA B 1 321 ? 32.125 16.484 -12.594 1 28.95 321 ALA B N 1
ATOM 5274 C CA . ALA B 1 321 ? 32.562 17.328 -11.477 1 28.95 321 ALA B CA 1
ATOM 5275 C C . ALA B 1 321 ? 33.188 16.5 -10.367 1 28.95 321 ALA B C 1
ATOM 5277 O O . ALA B 1 321 ? 33.844 17.047 -9.469 1 28.95 321 ALA B O 1
ATOM 5278 N N . ASN B 1 322 ? 32.844 15.242 -10.289 1 24.7 322 ASN B N 1
ATOM 5279 C CA . ASN B 1 322 ? 33.281 14.812 -8.953 1 24.7 322 ASN B CA 1
ATOM 5280 C C . ASN B 1 322 ? 34.75 14.492 -8.922 1 24.7 322 ASN B C 1
ATOM 5282 O O . ASN B 1 322 ? 35.25 13.938 -7.941 1 24.7 322 ASN B O 1
ATOM 5286 N N . ASP B 1 323 ? 35.375 14.391 -10.227 1 26.19 323 ASP B N 1
ATOM 5287 C CA . ASP B 1 323 ? 36.75 13.898 -10.039 1 26.19 323 ASP B CA 1
ATOM 5288 C C . ASP B 1 323 ? 37.625 14.938 -9.344 1 26.19 323 ASP B C 1
ATOM 5290 O O . ASP B 1 323 ? 38.406 15.609 -9.992 1 26.19 323 ASP B O 1
ATOM 5294 N N . THR B 1 324 ? 37.156 15.734 -8.648 1 25.38 324 THR B N 1
ATOM 5295 C CA . THR B 1 324 ? 38.062 16.844 -8.359 1 25.38 324 THR B CA 1
ATOM 5296 C C . THR B 1 324 ? 39.375 16.328 -7.77 1 25.38 324 THR B C 1
ATOM 5298 O O . THR B 1 324 ? 40.281 17.109 -7.457 1 25.38 324 THR B O 1
ATOM 5301 N N . SER B 1 325 ? 39.5 15.219 -7.184 1 23.25 325 SER B N 1
ATOM 5302 C CA . SER B 1 325 ? 40.656 15.477 -6.301 1 23.25 325 SER B CA 1
ATOM 5303 C C . SER B 1 325 ? 41.969 15.508 -7.078 1 23.25 325 SER B C 1
ATOM 5305 O O . SER B 1 325 ? 42.875 16.266 -6.742 1 23.25 325 SER B O 1
ATOM 5307 N N . SER B 1 326 ? 42.5 14.359 -7.758 1 23.08 326 SER B N 1
ATOM 5308 C CA . SER B 1 326 ? 43.938 14.258 -7.648 1 23.08 326 SER B CA 1
ATOM 5309 C C . SER B 1 326 ? 44.625 15.242 -8.594 1 23.08 326 SER B C 1
ATOM 5311 O O . SER B 1 326 ? 44 15.836 -9.453 1 23.08 326 SER B O 1
ATOM 5313 N N . GLU B 1 327 ? 45.938 14.789 -9.375 1 24.19 327 GLU B N 1
ATOM 5314 C CA . GLU B 1 327 ? 47.156 15.398 -9.883 1 24.19 327 GLU B CA 1
ATOM 5315 C C . GLU B 1 327 ? 46.875 16.219 -11.141 1 24.19 327 GLU B C 1
ATOM 5317 O O . GLU B 1 327 ? 45.875 16 -11.836 1 24.19 327 GLU B O 1
ATOM 5322 N N . SER B 1 328 ? 47.812 17.391 -11.602 1 24.83 328 SER B N 1
ATOM 5323 C CA . SER B 1 328 ? 48 18.609 -12.367 1 24.83 328 SER B CA 1
ATOM 5324 C C . SER B 1 328 ? 48.094 18.328 -13.859 1 24.83 328 SER B C 1
ATOM 5326 O O . SER B 1 328 ? 48.312 19.25 -14.664 1 24.83 328 SER B O 1
ATOM 5328 N N . GLN B 1 329 ? 48.281 17.031 -14.375 1 22.17 329 GLN B N 1
ATOM 5329 C CA . GLN B 1 329 ? 49.094 16.922 -15.586 1 22.17 329 GLN B CA 1
ATOM 5330 C C . GLN B 1 329 ? 48.406 17.609 -16.766 1 22.17 329 GLN B C 1
ATOM 5332 O O . GLN B 1 329 ? 47.188 17.812 -16.75 1 22.17 329 GLN B O 1
ATOM 5337 N N . PRO B 1 330 ? 49.125 17.688 -18.141 1 23.25 330 PRO B N 1
ATOM 5338 C CA . PRO B 1 330 ? 49.156 18.578 -19.312 1 23.25 330 PRO B CA 1
ATOM 5339 C C . PRO B 1 330 ? 47.906 18.484 -20.172 1 23.25 330 PRO B C 1
ATOM 5341 O O . PRO B 1 330 ? 47.531 17.375 -20.578 1 23.25 330 PRO B O 1
ATOM 5344 N N . ALA B 1 331 ? 47.062 19.234 -20.016 1 27.55 331 ALA B N 1
ATOM 5345 C CA . ALA B 1 331 ? 45.781 19.438 -20.703 1 27.55 331 ALA B CA 1
ATOM 5346 C C . ALA B 1 331 ? 46 19.609 -22.203 1 27.55 331 ALA B C 1
ATOM 5348 O O . ALA B 1 331 ? 45.062 19.938 -22.922 1 27.55 331 ALA B O 1
ATOM 5349 N N . GLN B 1 332 ? 47.312 19.688 -22.5 1 24.12 332 GLN B N 1
ATOM 5350 C CA . GLN B 1 332 ? 47.562 20.25 -23.828 1 24.12 332 GLN B CA 1
ATOM 5351 C C . GLN B 1 332 ? 46.938 19.359 -24.906 1 24.12 332 GLN B C 1
ATOM 5353 O O . GLN B 1 332 ? 46.5 19.859 -25.938 1 24.12 332 GLN B O 1
ATOM 5358 N N . LYS B 1 333 ? 47.344 18.094 -24.828 1 27.48 333 LYS B N 1
ATOM 5359 C CA . LYS B 1 333 ? 47.5 17.344 -26.062 1 27.48 333 LYS B CA 1
ATOM 5360 C C . LYS B 1 333 ? 46.125 17.125 -26.734 1 27.48 333 LYS B C 1
ATOM 5362 O O . LYS B 1 333 ? 46.094 16.812 -27.938 1 27.48 333 LYS B O 1
ATOM 5367 N N . VAL B 1 334 ? 45.156 17.047 -25.844 1 26.22 334 VAL B N 1
ATOM 5368 C CA . VAL B 1 334 ? 44 16.422 -26.453 1 26.22 334 VAL B CA 1
ATOM 5369 C C . VAL B 1 334 ? 43.281 17.438 -27.344 1 26.22 334 VAL B C 1
ATOM 5371 O O . VAL B 1 334 ? 42.312 17.094 -28.016 1 26.22 334 VAL B O 1
ATOM 5374 N N . ASN B 1 335 ? 43.719 18.688 -27.094 1 26.3 335 ASN B N 1
ATOM 5375 C CA . ASN B 1 335 ? 43.062 19.703 -27.875 1 26.3 335 ASN B CA 1
ATOM 5376 C C . ASN B 1 335 ? 43.375 19.547 -29.375 1 26.3 335 ASN B C 1
ATOM 5378 O O . ASN B 1 335 ? 42.625 20.047 -30.219 1 26.3 335 ASN B O 1
ATOM 5382 N N . ASP B 1 336 ? 44.688 19.109 -29.562 1 26.27 336 ASP B N 1
ATOM 5383 C CA . ASP B 1 336 ? 45.25 19.297 -30.891 1 26.27 336 ASP B CA 1
ATOM 5384 C C . ASP B 1 336 ? 44.531 18.422 -31.906 1 26.27 336 ASP B C 1
ATOM 5386 O O . ASP B 1 336 ? 44.312 18.844 -33.031 1 26.27 336 ASP B O 1
ATOM 5390 N N . ASP B 1 337 ? 44.469 17.172 -31.484 1 29.08 337 ASP B N 1
ATOM 5391 C CA . ASP B 1 337 ? 44.188 16.234 -32.594 1 29.08 337 ASP B CA 1
ATOM 5392 C C . ASP B 1 337 ? 42.781 16.453 -33.125 1 29.08 337 ASP B C 1
ATOM 5394 O O . ASP B 1 337 ? 42.438 15.945 -34.219 1 29.08 337 ASP B O 1
ATOM 5398 N N . ALA B 1 338 ? 42.031 17.031 -32.25 1 28.47 338 ALA B N 1
ATOM 5399 C CA . ALA B 1 338 ? 40.688 17.234 -32.812 1 28.47 338 ALA B CA 1
ATOM 5400 C C . ALA B 1 338 ? 40.688 18.297 -33.906 1 28.47 338 ALA B C 1
ATOM 5402 O O . ALA B 1 338 ? 39.844 18.312 -34.781 1 28.47 338 ALA B O 1
ATOM 5403 N N . ARG B 1 339 ? 41.656 19.125 -33.688 1 30.48 339 ARG B N 1
ATOM 5404 C CA . ARG B 1 339 ? 41.75 20.109 -34.75 1 30.48 339 ARG B CA 1
ATOM 5405 C C . ARG B 1 339 ? 42.094 19.469 -36.094 1 30.48 339 ARG B C 1
ATOM 5407 O O . ARG B 1 339 ? 41.562 19.859 -37.125 1 30.48 339 ARG B O 1
ATOM 5414 N N . GLU B 1 340 ? 43.062 18.594 -35.969 1 32.03 340 GLU B N 1
ATOM 5415 C CA . GLU B 1 340 ? 43.562 18.094 -37.25 1 32.03 340 GLU B CA 1
ATOM 5416 C C . GLU B 1 340 ? 42.469 17.375 -38.031 1 32.03 340 GLU B C 1
ATOM 5418 O O . GLU B 1 340 ? 42.406 17.516 -39.25 1 32.03 340 GLU B O 1
ATOM 5423 N N . LYS B 1 341 ? 41.719 16.734 -37.312 1 32.34 341 LYS B N 1
ATOM 5424 C CA . LYS B 1 341 ? 40.812 15.898 -38.062 1 32.34 341 LYS B CA 1
ATOM 5425 C C . LYS B 1 341 ? 39.75 16.734 -38.75 1 32.34 341 LYS B C 1
ATOM 5427 O O . LYS B 1 341 ? 39.25 16.359 -39.844 1 32.34 341 LYS B O 1
ATOM 5432 N N . VAL B 1 342 ? 39.438 17.844 -38.125 1 33.91 342 VAL B N 1
ATOM 5433 C CA . VAL B 1 342 ? 38.469 18.688 -38.844 1 33.91 342 VAL B CA 1
ATOM 5434 C C . VAL B 1 342 ? 39.094 19.203 -40.125 1 33.91 342 VAL B C 1
ATOM 5436 O O . VAL B 1 342 ? 38.438 19.281 -41.156 1 33.91 342 VAL B O 1
ATOM 5439 N N . LEU B 1 343 ? 40.438 19.438 -40.031 1 31.03 343 LEU B N 1
ATOM 5440 C CA . LEU B 1 343 ? 41.062 20 -41.188 1 31.03 343 LEU B CA 1
ATOM 5441 C C . LEU B 1 343 ? 41.031 19.031 -42.375 1 31.03 343 LEU B C 1
ATOM 5443 O O . LEU B 1 343 ? 40.812 19.453 -43.531 1 31.03 343 LEU B O 1
ATOM 5447 N N . LEU B 1 344 ? 41.219 17.812 -42.094 1 33.25 344 LEU B N 1
ATOM 5448 C CA . LEU B 1 344 ? 41.312 16.922 -43.25 1 33.25 344 LEU B CA 1
ATOM 5449 C C . LEU B 1 344 ? 40 16.859 -44 1 33.25 344 LEU B C 1
ATOM 5451 O O . LEU B 1 344 ? 40 16.812 -45.25 1 33.25 344 LEU B O 1
ATOM 5455 N N . TRP B 1 345 ? 38.938 16.859 -43.188 1 31.33 345 TRP B N 1
ATOM 5456 C CA . TRP B 1 345 ? 37.656 16.734 -43.906 1 31.33 345 TRP B CA 1
ATOM 5457 C C . TRP B 1 345 ? 37.406 17.969 -44.781 1 31.33 345 TRP B C 1
ATOM 5459 O O . TRP B 1 345 ? 36.938 17.828 -45.906 1 31.33 345 TRP B O 1
ATOM 5469 N N . LEU B 1 346 ? 37.969 19.125 -44.281 1 29.64 346 LEU B N 1
ATOM 5470 C CA . LEU B 1 346 ? 37.781 20.266 -45.156 1 29.64 346 LEU B CA 1
ATOM 5471 C C . LEU B 1 346 ? 38.438 20.047 -46.531 1 29.64 346 LEU B C 1
ATOM 5473 O O . LEU B 1 346 ? 37.938 20.516 -47.562 1 29.64 346 LEU B O 1
ATOM 5477 N N . HIS B 1 347 ? 39.594 19.375 -46.469 1 34.94 347 HIS B N 1
ATOM 5478 C CA . HIS B 1 347 ? 40.344 19.406 -47.719 1 34.94 347 HIS B CA 1
ATOM 5479 C C . HIS B 1 347 ? 39.688 18.547 -48.812 1 34.94 347 HIS B C 1
ATOM 5481 O O . HIS B 1 347 ? 40.031 18.609 -49.969 1 34.94 347 HIS B O 1
ATOM 5487 N N . GLY B 1 348 ? 39 17.469 -48.344 1 32.91 348 GLY B N 1
ATOM 5488 C CA . GLY B 1 348 ? 38.656 16.625 -49.469 1 32.91 348 GLY B CA 1
ATOM 5489 C C . GLY B 1 348 ? 37.562 17.203 -50.344 1 32.91 348 GLY B C 1
ATOM 5490 O O . GLY B 1 348 ? 37.156 16.578 -51.344 1 32.91 348 GLY B O 1
ATOM 5491 N N . VAL B 1 349 ? 36.75 18.172 -49.781 1 35.69 349 VAL B N 1
ATOM 5492 C CA . VAL B 1 349 ? 35.719 18.688 -50.688 1 35.69 349 VAL B CA 1
ATOM 5493 C C . VAL B 1 349 ? 36.375 19.562 -51.75 1 35.69 349 VAL B C 1
ATOM 5495 O O . VAL B 1 349 ? 35.688 20.047 -52.656 1 35.69 349 VAL B O 1
ATOM 5498 N N . GLN B 1 350 ? 37.688 19.703 -51.812 1 23.88 350 GLN B N 1
ATOM 5499 C CA . GLN B 1 350 ? 38.156 20.297 -53.062 1 23.88 350 GLN B CA 1
ATOM 5500 C C . GLN B 1 350 ? 38.188 19.266 -54.188 1 23.88 350 GLN B C 1
ATOM 5502 O O . GLN B 1 350 ? 38.594 18.109 -53.969 1 23.88 350 GLN B O 1
#

Sequence (700 aa):
MTRYVRLHVQPFCGRDDTPASAAWLPCLEIPIHRLLEFSLKPYRWLCYVGYCIMGAEGDLSFTLDCTVDFDYDAPFNPCNLYYHPRGPIFPIDPDVENASHSDVDSVSPFRTSIFERDKSCVATGMNPSSCRAAHLIPQSQGSQYIEAFTKGRGGDIIDNIDDPRNGVLVNAVLYMHLGRRAAILQTPNFIMKTTDVNLRTASDDVQWTLHSFAESTAGIPYHDVPAGQALRVPPTGERDTWPPHSLFAALYALALITTWRAPDFLTQVKAHWSNSFYPGAQQSRDEAIRKASIRRDESADDIDALDVLLMLQDMAAHNAANDTSSESQPAQKVNDDAREKVLLWLHGVQMTRYVRLHVQPFCGRDDTPASAAWLPCLEIPIHRLLEFSLKPYRWLCYVGYCIMGAEGDLSFTLDCTVDFDYDAPFNPCNLYYHPRGPIFPIDPDVENASHSDVDSVSPFRTSIFERDKSCVATGMNPSSCRAAHLIPQSQGSQYIEAFTKGRGGDIIDNIDDPRNGVLVNAVLYMHLGRRAAILQTPNFIMKTTDVNLRTASDDVQWTLHSFAESTAGIPYHDVPAGQALRVPPTGERDTWPPHSLFAALYALALITTWRAPDFLTQVKAHWSNSFYPGAQQSRDEAIRKASIRRDESADDIDALDVLLMLQDMAAHNAANDTSSESQPAQKVNDDAREKVLLWLHGVQ

InterPro domains:
  IPR003615 HNH nuclease [PF13391] (121-172)

pLDDT: mean 73.45, std 25.13, range [22.17, 98.38]

Radius of gyration: 32.26 Å; Cα contacts (8 Å, |Δi|>4): 1116; chains: 2; bounding box: 101×90×85 Å

Solvent-accessible surface area (backbone atoms only — not comparable to full-atom values): 38727 Å² total; per-residue (Å²): 130,91,54,56,32,34,39,26,36,53,87,38,42,44,89,77,73,38,71,48,48,86,57,73,38,54,43,33,46,42,54,54,88,54,40,66,81,68,17,78,34,51,53,29,48,52,43,48,49,43,24,28,41,34,31,21,62,62,44,49,20,80,45,96,54,85,50,93,74,66,70,50,84,55,84,87,66,91,41,62,34,30,46,43,59,76,54,64,55,40,59,63,70,74,73,54,75,71,42,61,84,67,84,71,62,95,78,36,70,41,44,54,50,28,49,67,58,50,59,23,14,24,71,78,60,44,58,50,88,42,36,40,70,34,52,48,59,48,63,73,64,32,30,70,38,42,24,52,48,24,55,51,48,53,72,75,70,42,70,45,47,64,36,47,39,34,40,46,30,24,35,36,40,46,54,71,27,57,34,41,36,20,31,47,46,67,21,47,49,100,70,38,46,22,41,35,67,38,74,90,48,57,50,78,43,77,42,44,30,31,42,62,65,60,77,69,61,87,73,56,67,58,72,75,56,72,55,74,37,60,46,58,72,58,57,80,92,60,40,84,47,47,53,53,69,68,47,36,31,45,16,34,30,39,15,47,48,67,68,23,43,25,84,64,31,66,60,54,43,52,74,68,38,52,70,70,71,39,78,67,44,67,53,53,51,49,41,48,52,40,44,53,44,42,50,46,49,64,50,47,64,78,60,62,79,65,63,63,57,54,56,56,50,57,60,58,50,64,69,52,62,74,65,64,74,87,90,84,79,87,81,61,66,76,60,52,60,58,48,48,55,53,48,53,57,57,60,62,75,105,129,92,54,56,31,34,39,25,36,53,86,39,42,46,92,62,85,40,71,48,47,87,58,73,37,54,44,33,46,42,54,54,89,53,42,66,82,69,18,78,34,49,54,29,46,52,43,50,49,43,24,28,41,32,31,20,61,63,45,47,19,80,44,96,54,86,50,92,76,65,70,51,83,56,82,89,66,89,41,61,35,27,48,44,58,76,53,68,56,39,57,63,68,75,73,53,75,71,43,60,85,67,84,71,61,96,78,38,71,40,43,53,50,28,48,68,59,50,60,22,13,25,72,78,62,44,60,50,88,42,36,39,71,35,52,48,58,49,63,74,64,32,30,70,39,42,26,52,49,24,54,52,47,54,72,74,72,41,70,46,46,66,37,45,38,34,40,46,30,25,36,35,42,47,54,71,26,57,34,41,36,20,31,47,45,66,20,47,51,101,72,39,45,21,41,36,67,37,74,91,46,56,50,79,44,76,42,42,29,31,42,60,66,60,76,68,63,90,74,57,65,59,74,74,56,71,56,73,38,61,46,60,70,58,57,80,92,60,43,84,49,47,54,54,69,68,46,37,31,44,17,32,29,38,15,47,48,68,70,23,44,26,83,63,31,65,60,54,43,53,73,68,39,52,70,69,70,39,79,66,45,67,56,52,50,49,40,48,51,41,44,53,45,42,49,48,50,63,54,46,64,80,58,63,78,64,64,63,58,56,58,60,53,60,62,58,54,64,67,54,62,73,68,60,74,82,89,88,76,82,76,61,66,73,61,50,60,60,50,52,56,55,50,55,61,61,57,63,79,104

Organism: Armillaria gallica (NCBI:txid47427)

Foldseek 3Di:
DFAWEWEWEQLDPDPPNPPGPLDIDTWFTHGPVCQVLAWLQSLLVVQLLVCLFWLAHWHKDQDSDDDPDDDSRDPDDRGYIYTDGPDHTDGFQQCLLVQDQDQPDPDDPLFVLQCVLQVAAQQPRHHLVQKGKAFLRRCVLFQVQQQLQDVRSDDDGGRGSSQNLRIHIHGPLVSVPFLAFKAKDWPDDPRAFPCRLPVPDDRHDTWIFMAGNDDCPDPPPCVVGPGSTTTHHGDPVSCPSHHDNSSRSNRVNSRRNNRTTDPCSNVVCCVRCVCPSDPPVVPVVCVVVVVVVVVVVVVPPPPDPPVVVVVVVVVVVVVPPPVPDDDDDDPPDVVPVVVVVVVVVVVVVD/DFAWEWEWEQLDPDPPNPPGDLDIDTWFTHGPVCQVLAWLQSLLVVQLLVCLFWLAHWHKDQDSDDDPDDDSRDPDDRGYIYTDGPDHTDGFQQCQLVQDQDQPDPDDPLFVLQCVQQVAAQQPRHHLVQKGKAFLRRCVLFQVQQQLQPVRSDDDGGRGSSQNLRIHIHGPLVSVPFLAFKAKDWPDDPRAFPCRLPVVDDRHDTWIFMAGNDDPPDPPPCVVGPGSTTTRHGDPVSCPSHHDNSSSSNRVNSRRNNRTTDPCSNVVCCVRCVCPSDPPVVPVVCVVVVVVVVVCVVVVPPPDPPVVVVVVVVVVVVVPPPVPDDDDDDPPDVVPVVVVVVVVVVPVVD